Protein AF-0000000074130240 (afdb_homodimer)

InterPro domains:
  IPR000749 ATP:guanido phosphotransferase [PTHR11547] (10-361)
  IPR014746 Glutamine synthetase/guanido kinase, catalytic domain [SSF55931] (104-362)
  IPR022413 ATP:guanido phosphotransferase, N-terminal [PF02807] (20-90)
  IPR022413 ATP:guanido phosphotransferase, N-terminal [PS51509] (8-94)
  IPR022414 ATP:guanido phosphotransferase, catalytic domain [PF00217] (149-350)
  IPR022414 ATP:guanido phosphotransferase, catalytic domain [PS51510] (120-351)
  IPR022415 ATP:guanido phosphotransferase active site [PS00112] (275-281)
  IPR036802 ATP:guanido phosphotransferase, N-terminal domain superfamily [G3DSA:1.10.135.10] (1-95)
  IPR036802 ATP:guanido phosphotransferase, N-terminal domain superfamily [SSF48034] (7-101)

pLDDT: mean 90.47, std 13.21, range [35.62, 98.69]

Sequence (734 aa):
VNSSMAHRLFTAEEEYPDLENHHSHMAHCLTETVYKQLRGVETDSGFTIDDVIQLGVDNPGEPYLMPAGCIAGDEESYRAFSAFFDQVLEARHNGFKKNDVSRNNTMSENVKGGDFDGKYALTSYVTSRRNVKGFALPGHFTRGERRKVEAIAKSALSGCDGEFGGQYFSIKGSSDKDLEQLAVVFKQPISATSQPTIFARDWPDSRGFWYNAKKNFLVKVNEEDHLSVLSTETGGNLVPSFRRWVEGVAAIENGVKKSGNEFMHDERYGYIATCPTNVGTSLKVGV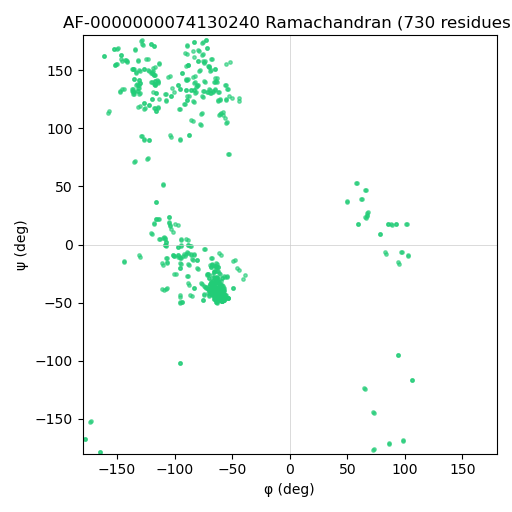VLKIPKMMKYCRLEEALMRLRLEKIDLGDCVDVSNIDRIGLTEVEILELVIEGVQFLIDCEERLEKGQKIEKYVNILRQKVNSSMAHRLFTAEEEYPDLENHHSHMAHCLTETVYKQLRGVETDSGFTIDDVIQLGVDNPGEPYLMPAGCIAGDEESYRAFSAFFDQVLEARHNGFKKNDVSRNNTMSENVKGGDFDGKYALTSYVTSRRNVKGFALPGHFTRGERRKVEAIAKSALSGCDGEFGGQYFSIKGSSDKDLEQLAVVFKQPISATSQPTIFARDWPDSRGFWYNAKKNFLVKVNEEDHLSVLSTETGGNLVPSFRRWVEGVAAIENGVKKSGNEFMHDERYGYIATCPTNVGTSLKVGVVLKIPKMMKYCRLEEALMRLRLEKIDLGDCVDVSNIDRIGLTEVEILELVIEGVQFLIDCEERLEKGQKIEKYVNILRQK

Secondary structure (DSSP, 8-state):
--TTTHHHHS-HHHHS---TT--SHHHHH--HHHHHHHTT-B-TT--BHHHHHHHHHH----TT---------STTHHHHTHHHHHHHHHHHTTS--TT---------TT----EE-TTTEEEEEEEEEE-BTTS--TTT--HHHHHHHHHHHHHHHHT--GGG-EEEEESTT--HHHHHHHHTT----B-TTSPBPGGGTTTTTT-EEEEETTSSEEEEESSSSSEEEEEEEESEEHHHHHHHHHHHHHHHHHHHHHTT--B-EETTTEE--SSGGG-BS--EEEEEE--HHHHT-TTHHHHHHHHTEEEEE-SSSEEEEES--SSS-HHHHHHHHHHHHHHHHHHHHHHHTT---HHHHHH----/--TTTHHHHS-HHHHS---TT--SHHHHH--HHHHHHHTT-B-TT--BHHHHHHHHHH----TT---------STTHHHHTHHHHHHHHHHHTTS--TT---------TT----EE-TTTEEEEEEEEEE-BTTS--TTT--HHHHHHHHHHHHHHHHT--GGG-EEEEESTT--HHHHHHHHTT----B-TTSPBPGGGTTTTTT-EEEEETTSSEEEEESSSSSEEEEEEEESEEHHHHHHHHHHHHHHHHHHHHHTT--B-EETTTEE--SSGGG-BS--EEEEEE--HHHHT-TTHHHHHHHHTEEEEE-SSSEEEEES--SSS-HHHHHHHHHHHHHHHHHHHHHHHTT---HHHHHH----

Structure (mmCIF, N/CA/C/O backbone):
data_AF-0000000074130240-model_v1
#
loop_
_entity.id
_entity.type
_entity.pdbx_description
1 polymer 'creatine kinase'
#
loop_
_atom_site.group_PDB
_atom_site.id
_atom_site.type_symbol
_atom_site.label_atom_id
_atom_site.label_alt_id
_atom_site.label_comp_id
_atom_site.label_asym_id
_atom_site.label_entity_id
_atom_site.label_seq_id
_atom_site.pdbx_PDB_ins_code
_atom_site.Cartn_x
_atom_site.Cartn_y
_atom_site.Cartn_z
_atom_site.occupancy
_atom_site.B_iso_or_equiv
_atom_site.auth_seq_id
_atom_site.auth_comp_id
_atom_site.auth_asym_id
_atom_site.auth_atom_id
_atom_site.pdbx_PDB_model_num
ATOM 1 N N . VAL A 1 1 ? 5.387 4.184 -9.625 1 40.03 1 VAL A N 1
ATOM 2 C CA . VAL A 1 1 ? 5.355 3.758 -11.023 1 40.03 1 VAL A CA 1
ATOM 3 C C . VAL A 1 1 ? 6.266 4.656 -11.859 1 40.03 1 VAL A C 1
ATOM 5 O O . VAL A 1 1 ? 6.23 5.883 -11.719 1 40.03 1 VAL A O 1
ATOM 8 N N . ASN A 1 2 ? 7.465 4.234 -12.195 1 48.28 2 ASN A N 1
ATOM 9 C CA . ASN A 1 2 ? 8.305 5.09 -13.023 1 48.28 2 ASN A CA 1
ATOM 10 C C . ASN A 1 2 ? 7.59 5.52 -14.297 1 48.28 2 ASN A C 1
ATOM 12 O O . ASN A 1 2 ? 7.52 4.754 -15.266 1 48.28 2 ASN A O 1
ATOM 16 N N . SER A 1 3 ? 6.711 6.469 -14.219 1 49.56 3 SER A N 1
ATOM 17 C CA . SER A 1 3 ? 5.945 7.059 -15.312 1 49.56 3 SER A CA 1
ATOM 18 C C . SER A 1 3 ? 6.867 7.715 -16.344 1 49.56 3 SER A C 1
ATOM 20 O O . SER A 1 3 ? 6.418 8.117 -17.406 1 49.56 3 SER A O 1
ATOM 22 N N . SER A 1 4 ? 8.211 7.762 -15.984 1 51.69 4 SER A N 1
ATOM 23 C CA . SER A 1 4 ? 9.023 8.578 -16.875 1 51.69 4 SER A CA 1
ATOM 24 C C . SER A 1 4 ? 9.102 7.969 -18.266 1 51.69 4 SER A C 1
ATOM 26 O O . SER A 1 4 ? 9.102 8.688 -19.266 1 51.69 4 SER A O 1
ATOM 28 N N . MET A 1 5 ? 8.961 6.609 -18.266 1 55.62 5 MET A N 1
ATOM 29 C CA . MET A 1 5 ? 9.094 6.027 -19.594 1 55.62 5 MET A CA 1
ATOM 30 C C . MET A 1 5 ? 7.723 5.793 -20.234 1 55.62 5 MET A C 1
ATOM 32 O O . MET A 1 5 ? 7.609 5.641 -21.453 1 55.62 5 MET A O 1
ATOM 36 N N . ALA A 1 6 ? 6.707 5.938 -19.422 1 53.31 6 ALA A N 1
ATOM 37 C CA . ALA A 1 6 ? 5.359 5.637 -19.891 1 53.31 6 ALA A CA 1
ATOM 38 C C . ALA A 1 6 ? 4.883 6.684 -20.906 1 53.31 6 ALA A C 1
ATOM 40 O O . ALA A 1 6 ? 4.125 6.367 -21.828 1 53.31 6 ALA A O 1
ATOM 41 N N . HIS A 1 7 ? 5.391 7.816 -20.734 1 59.06 7 HIS A N 1
ATOM 42 C CA . HIS A 1 7 ? 4.918 8.914 -21.562 1 59.06 7 HIS A CA 1
ATOM 43 C C . HIS A 1 7 ? 5.328 8.727 -23.016 1 59.06 7 HIS A C 1
ATOM 45 O O . HIS A 1 7 ? 4.703 9.281 -23.922 1 59.06 7 HIS A O 1
ATOM 51 N N . ARG A 1 8 ? 6.145 7.828 -23.141 1 65.56 8 ARG A N 1
ATOM 52 C CA . ARG A 1 8 ? 6.598 7.629 -24.516 1 65.56 8 ARG A CA 1
ATOM 53 C C . ARG A 1 8 ? 5.781 6.535 -25.203 1 65.56 8 ARG A C 1
ATOM 55 O O . ARG A 1 8 ? 5.645 6.535 -26.438 1 65.56 8 ARG A O 1
ATOM 62 N N . LEU A 1 9 ? 5.145 5.805 -24.422 1 79.94 9 LEU A N 1
ATOM 63 C CA . LEU A 1 9 ? 4.539 4.633 -25.047 1 79.94 9 LEU A CA 1
ATOM 64 C C . LEU A 1 9 ? 3.021 4.766 -25.094 1 79.94 9 LEU A C 1
ATOM 66 O O . LEU A 1 9 ? 2.367 4.141 -25.938 1 79.94 9 LEU A O 1
ATOM 70 N N . PHE A 1 10 ? 2.484 5.684 -24.281 1 91.94 10 PHE A N 1
ATOM 71 C CA . PHE A 1 10 ? 1.033 5.797 -24.172 1 91.94 10 PHE A CA 1
ATOM 72 C C . PHE A 1 10 ? 0.601 7.258 -24.188 1 91.94 10 PHE A C 1
ATOM 74 O O . PHE A 1 10 ? 1.355 8.141 -23.766 1 91.94 10 PHE A O 1
ATOM 81 N N . THR A 1 11 ? -0.59 7.48 -24.672 1 93.69 11 THR A N 1
ATOM 82 C CA . THR A 1 11 ? -1.155 8.82 -24.672 1 93.69 11 THR A CA 1
ATOM 83 C C . THR A 1 11 ? -1.628 9.203 -23.266 1 93.69 11 THR A C 1
ATOM 85 O O . THR A 1 11 ? -1.723 8.344 -22.391 1 93.69 11 THR A O 1
ATOM 88 N N . ALA A 1 12 ? -1.832 10.484 -23.062 1 94.62 12 ALA A N 1
ATOM 89 C CA . ALA A 1 12 ? -2.357 10.961 -21.797 1 94.62 12 ALA A CA 1
ATOM 90 C C . ALA A 1 12 ? -3.697 10.305 -21.469 1 94.62 12 ALA A C 1
ATOM 92 O O . ALA A 1 12 ? -3.967 9.969 -20.312 1 94.62 12 ALA A O 1
ATOM 93 N N . GLU A 1 13 ? -4.512 10.133 -22.453 1 94.94 13 GLU A N 1
ATOM 94 C CA . GLU A 1 13 ? -5.828 9.523 -22.281 1 94.94 13 GLU A CA 1
ATOM 95 C C . GLU A 1 13 ? -5.707 8.086 -21.797 1 94.94 13 GLU A C 1
ATOM 97 O O . GLU A 1 13 ? -6.469 7.645 -20.922 1 94.94 13 GLU A O 1
ATOM 102 N N . GLU A 1 14 ? -4.73 7.359 -22.297 1 95.12 14 GLU A N 1
ATOM 103 C CA . GLU A 1 14 ? -4.527 5.957 -21.953 1 95.12 14 GLU A CA 1
ATOM 104 C C . GLU A 1 14 ? -3.996 5.812 -20.531 1 95.12 14 GLU A C 1
ATOM 106 O O . GLU A 1 14 ? -4.219 4.789 -19.875 1 95.12 14 GLU A O 1
ATOM 111 N N . GLU A 1 15 ? -3.334 6.879 -20.109 1 96 15 GLU A N 1
ATOM 112 C CA . GLU A 1 15 ? -2.678 6.824 -18.812 1 96 15 GLU A CA 1
ATOM 113 C C . GLU A 1 15 ? -3.504 7.535 -17.75 1 96 15 GLU A C 1
ATOM 115 O O . GLU A 1 15 ? -3.22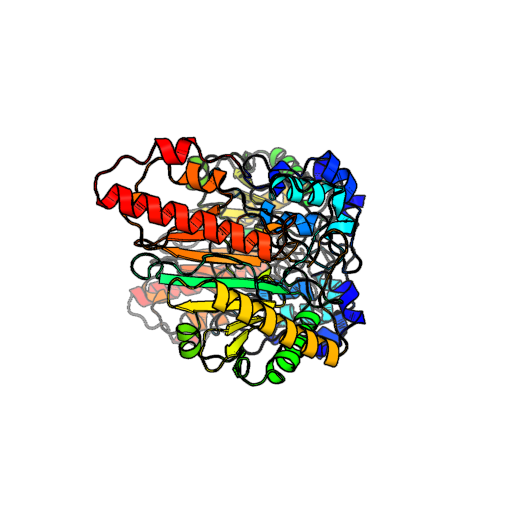7 7.41 -16.547 1 96 15 GLU A O 1
ATOM 120 N N . TYR A 1 16 ? -4.57 8.273 -18.172 1 96.94 16 TYR A N 1
ATOM 121 C CA . TYR A 1 16 ? -5.387 9.047 -17.234 1 96.94 16 TYR A CA 1
ATOM 122 C C . TYR A 1 16 ? -6.152 8.125 -16.297 1 96.94 16 TYR A C 1
ATOM 124 O O . TYR A 1 16 ? -6.715 7.117 -16.719 1 96.94 16 TYR A O 1
ATOM 132 N N . PRO A 1 17 ? -6.113 8.414 -14.992 1 96.69 17 PRO A N 1
ATOM 133 C CA . PRO A 1 17 ? -6.797 7.523 -14.047 1 96.69 17 PRO A CA 1
ATOM 134 C C . PRO A 1 17 ? -8.32 7.59 -14.164 1 96.69 17 PRO A C 1
ATOM 136 O O . PRO A 1 17 ? -8.867 8.609 -14.602 1 96.69 17 PRO A O 1
ATOM 139 N N . ASP A 1 18 ? -8.961 6.484 -13.867 1 94.5 18 ASP A N 1
ATOM 140 C CA . ASP A 1 18 ? -10.414 6.48 -13.758 1 94.5 18 ASP A CA 1
ATOM 141 C C . ASP A 1 18 ? -10.867 7.109 -12.438 1 94.5 18 ASP A C 1
ATOM 143 O O . ASP A 1 18 ? -10.672 6.527 -11.367 1 94.5 18 ASP A O 1
ATOM 147 N N . LEU A 1 19 ? -11.508 8.234 -12.516 1 95.69 19 LEU A N 1
ATOM 148 C CA . LEU A 1 19 ? -11.875 8.977 -11.312 1 95.69 19 LEU A CA 1
ATOM 149 C C . LEU A 1 19 ? -13.391 9.102 -11.195 1 95.69 19 LEU A C 1
ATOM 151 O O . LEU A 1 19 ? -13.891 9.945 -10.445 1 95.69 19 LEU A O 1
ATOM 155 N N . GLU A 1 20 ? -14.117 8.297 -11.891 1 91.62 20 GLU A N 1
ATOM 156 C CA . GLU A 1 20 ? -15.57 8.398 -11.984 1 91.62 20 GLU A CA 1
ATOM 157 C C . GLU A 1 20 ? -16.219 8.312 -10.609 1 91.62 20 GLU A C 1
ATOM 159 O O . GLU A 1 20 ? -17.234 8.977 -10.352 1 91.62 20 GLU A O 1
ATOM 164 N N . ASN A 1 21 ? -15.742 7.555 -9.695 1 89.25 21 ASN A N 1
ATOM 165 C CA . ASN A 1 21 ? -16.359 7.348 -8.391 1 89.25 21 ASN A CA 1
ATOM 166 C C . ASN A 1 21 ? -15.5 7.914 -7.266 1 89.25 21 ASN A C 1
ATOM 168 O O . ASN A 1 21 ? -15.586 7.465 -6.121 1 89.25 21 ASN A O 1
ATOM 172 N N . HIS A 1 22 ? -14.664 8.828 -7.609 1 93.19 22 HIS A N 1
ATOM 173 C CA . HIS A 1 22 ? -13.75 9.398 -6.621 1 93.19 22 HIS A CA 1
ATOM 174 C C . HIS A 1 22 ? -14.297 10.711 -6.062 1 93.19 22 HIS A C 1
ATOM 176 O O . HIS A 1 22 ? -14.875 11.508 -6.805 1 93.19 22 HIS A O 1
ATOM 182 N N . HIS A 1 23 ? -14.172 10.844 -4.777 1 93.44 23 HIS A N 1
ATOM 183 C CA . HIS A 1 23 ? -14.625 12.039 -4.078 1 93.44 23 HIS A CA 1
ATOM 184 C C . HIS A 1 23 ? -13.477 12.695 -3.316 1 93.44 23 HIS A C 1
ATOM 186 O O . HIS A 1 23 ? -13.281 12.43 -2.129 1 93.44 23 HIS A O 1
ATOM 192 N N . SER A 1 24 ? -12.758 13.594 -3.912 1 94.69 24 SER A N 1
ATOM 193 C CA . SER A 1 24 ? -11.633 14.336 -3.359 1 94.69 24 SER A CA 1
ATOM 194 C C . SER A 1 24 ? -11.352 15.594 -4.176 1 94.69 24 SER A C 1
ATOM 196 O O . SER A 1 24 ? -11.836 15.742 -5.297 1 94.69 24 SER A O 1
ATOM 198 N N . HIS A 1 25 ? -10.625 16.484 -3.574 1 95.88 25 HIS A N 1
ATOM 199 C CA . HIS A 1 25 ? -10.195 17.656 -4.332 1 95.88 25 HIS A CA 1
ATOM 200 C C . HIS A 1 25 ? -9.336 17.25 -5.527 1 95.88 25 HIS A C 1
ATOM 202 O O . HIS A 1 25 ? -9.414 17.875 -6.59 1 95.88 25 HIS A O 1
ATOM 208 N N . MET A 1 26 ? -8.539 16.234 -5.367 1 97.44 26 MET A N 1
ATOM 209 C CA . MET A 1 26 ? -7.711 15.719 -6.453 1 97.44 26 MET A CA 1
ATOM 210 C C . MET A 1 26 ? -8.57 15.289 -7.637 1 97.44 26 MET A C 1
ATOM 212 O O . MET A 1 26 ? -8.312 15.688 -8.773 1 97.44 26 MET A O 1
ATOM 216 N N . ALA A 1 27 ? -9.594 14.531 -7.348 1 97.06 27 ALA A N 1
ATOM 217 C CA . ALA A 1 27 ? -10.453 14.008 -8.406 1 97.06 27 ALA A CA 1
ATOM 218 C C . ALA A 1 27 ? -11.18 15.141 -9.133 1 97.06 27 ALA A C 1
ATOM 220 O O . ALA A 1 27 ? -11.391 15.078 -10.344 1 97.06 27 ALA A O 1
ATOM 221 N N . HIS A 1 28 ? -11.492 16.172 -8.406 1 95.94 28 HIS A N 1
ATOM 222 C CA . HIS A 1 28 ? -12.211 17.297 -8.977 1 95.94 28 HIS A CA 1
ATOM 223 C C . HIS A 1 28 ? -11.281 18.172 -9.82 1 95.94 28 HIS A C 1
ATOM 225 O O . HIS A 1 28 ? -11.703 18.75 -10.828 1 95.94 28 HIS A O 1
ATOM 231 N N . CYS A 1 29 ? -10.039 18.266 -9.422 1 97.38 29 CYS A N 1
ATOM 232 C CA . CYS A 1 29 ? -9.125 19.234 -10.023 1 97.38 29 CYS A CA 1
ATOM 233 C C . CYS A 1 29 ? -8.297 18.594 -11.133 1 97.38 29 CYS A C 1
ATOM 235 O O . CYS A 1 29 ? -7.75 19.281 -11.984 1 97.38 29 CYS A O 1
ATOM 237 N N . LEU A 1 30 ? -8.172 17.266 -11.156 1 98.44 30 LEU A N 1
ATOM 238 C CA . LEU A 1 30 ? -7.355 16.578 -12.156 1 98.44 30 LEU A CA 1
ATOM 239 C C . LEU A 1 30 ? -8.18 16.297 -13.414 1 98.44 30 LEU A C 1
ATOM 241 O O . LEU A 1 30 ? -8.781 15.219 -13.523 1 98.44 30 LEU A O 1
ATOM 245 N N . THR A 1 31 ? -8.109 17.156 -14.375 1 97.75 31 THR A N 1
ATOM 246 C CA . THR A 1 31 ? -8.703 16.906 -15.68 1 97.75 31 THR A CA 1
ATOM 247 C C . THR A 1 31 ? -7.695 16.234 -16.609 1 97.75 31 THR A C 1
ATOM 249 O O . THR A 1 31 ? -6.492 16.234 -16.344 1 97.75 31 THR A O 1
ATOM 252 N N . GLU A 1 32 ? -8.203 15.68 -17.688 1 97.12 32 GLU A N 1
ATOM 253 C CA . GLU A 1 32 ? -7.32 15.078 -18.672 1 97.12 32 GLU A CA 1
ATOM 254 C C . GLU A 1 32 ? -6.344 16.109 -19.234 1 97.12 32 GLU A C 1
ATOM 256 O O . GLU A 1 32 ? -5.188 15.789 -19.516 1 97.12 32 GLU A O 1
ATOM 261 N N . THR A 1 33 ? -6.793 17.281 -19.375 1 97.81 33 THR A N 1
ATOM 262 C CA . THR A 1 33 ? -5.965 18.359 -19.906 1 97.81 33 THR A CA 1
ATOM 263 C C . THR A 1 33 ? -4.816 18.688 -18.953 1 97.81 33 THR A C 1
ATOM 265 O O . THR A 1 33 ? -3.666 18.812 -19.391 1 97.81 33 THR A O 1
ATOM 268 N N . VAL A 1 34 ? -5.156 18.812 -17.656 1 98.19 34 VAL A N 1
ATOM 269 C CA . VAL A 1 34 ? -4.133 19.094 -16.656 1 98.19 34 VAL A CA 1
ATOM 270 C C . VAL A 1 34 ? -3.145 17.922 -16.594 1 98.19 34 VAL A C 1
ATOM 272 O O . VAL A 1 34 ? -1.933 18.141 -16.5 1 98.19 34 VAL A O 1
ATOM 275 N N . TYR A 1 35 ? -3.701 16.719 -16.656 1 97.81 35 TYR A N 1
ATOM 276 C CA . TYR A 1 35 ? -2.859 15.531 -16.641 1 97.81 35 TYR A CA 1
ATOM 277 C C . TYR A 1 35 ? -1.912 15.508 -17.828 1 97.81 35 TYR A C 1
ATOM 279 O O . TYR A 1 35 ? -0.721 15.227 -17.688 1 97.81 35 TYR A O 1
ATOM 287 N N . LYS A 1 36 ? -2.41 15.766 -19.016 1 96.88 36 LYS A N 1
ATOM 288 C CA . LYS A 1 36 ? -1.615 15.797 -20.234 1 96.88 36 LYS A CA 1
ATOM 289 C C . LYS A 1 36 ? -0.486 16.812 -20.125 1 96.88 36 LYS A C 1
ATOM 291 O O . LYS A 1 36 ? 0.634 16.562 -20.578 1 96.88 36 LYS A O 1
ATOM 296 N N . GLN A 1 37 ? -0.776 17.891 -19.5 1 97.12 37 GLN A N 1
ATOM 297 C CA . GLN A 1 37 ? 0.199 18.953 -19.344 1 97.12 37 GLN A CA 1
ATOM 298 C C . GLN A 1 37 ? 1.324 18.547 -18.406 1 97.12 37 GLN A C 1
ATOM 300 O O . GLN A 1 37 ? 2.477 18.953 -18.594 1 97.12 37 GLN A O 1
ATOM 305 N N . LEU A 1 38 ? 1.004 17.734 -17.391 1 97.5 38 LEU A N 1
ATOM 306 C CA . LEU A 1 38 ? 1.936 17.547 -16.281 1 97.5 38 LEU A CA 1
ATOM 307 C C . LEU A 1 38 ? 2.58 16.156 -16.359 1 97.5 38 LEU A C 1
ATOM 309 O O . LEU A 1 38 ? 3.547 15.891 -15.641 1 97.5 38 LEU A O 1
ATOM 313 N N . ARG A 1 39 ? 2.084 15.266 -17.188 1 94.56 39 ARG A N 1
ATOM 314 C CA . ARG A 1 39 ? 2.512 13.867 -17.172 1 94.56 39 ARG A CA 1
ATOM 315 C C . ARG A 1 39 ? 3.984 13.742 -17.547 1 94.56 39 ARG A C 1
ATOM 317 O O . ARG A 1 39 ? 4.633 12.75 -17.219 1 94.56 39 ARG A O 1
ATOM 324 N N . GLY A 1 40 ? 4.602 14.719 -18.188 1 92.31 40 GLY A N 1
ATOM 325 C CA . GLY A 1 40 ? 6.008 14.695 -18.547 1 92.31 40 GLY A CA 1
ATOM 326 C C . GLY A 1 40 ? 6.891 15.438 -17.562 1 92.31 40 GLY A C 1
ATOM 327 O O . GLY A 1 40 ? 8.117 15.445 -17.703 1 92.31 40 GLY A O 1
ATOM 328 N N . VAL A 1 41 ? 6.293 16.047 -16.547 1 94.81 41 VAL A N 1
ATOM 329 C CA . VAL A 1 41 ? 7.027 16.828 -15.555 1 94.81 41 VAL A CA 1
ATOM 330 C C . VAL A 1 41 ? 7.543 15.914 -14.445 1 94.81 41 VAL A C 1
ATOM 332 O O . VAL A 1 41 ? 6.836 15.008 -14 1 94.81 41 VAL A O 1
ATOM 335 N N . GLU A 1 42 ? 8.758 16.047 -14.086 1 94.06 42 GLU A N 1
ATOM 336 C CA . GLU A 1 42 ? 9.406 15.312 -13.008 1 94.06 42 GLU A CA 1
ATOM 337 C C . GLU A 1 42 ? 10.266 16.234 -12.148 1 94.06 42 GLU A C 1
ATOM 339 O O . GLU A 1 42 ? 10.984 17.078 -12.672 1 94.06 42 GLU A O 1
ATOM 344 N N . THR A 1 43 ? 10.094 16.125 -10.82 1 94.88 43 THR A N 1
ATOM 345 C CA . THR A 1 43 ? 10.945 16.922 -9.945 1 94.88 43 THR A CA 1
ATOM 346 C C . THR A 1 43 ? 12.359 16.359 -9.922 1 94.88 43 THR A C 1
ATOM 348 O O . THR A 1 43 ? 12.633 15.312 -10.508 1 94.88 43 THR A O 1
ATOM 351 N N . ASP A 1 44 ? 13.258 17.031 -9.227 1 89.31 44 ASP A N 1
ATOM 352 C CA . ASP A 1 44 ? 14.648 16.625 -9.148 1 89.31 44 ASP A CA 1
ATOM 353 C C . ASP A 1 44 ? 14.781 15.273 -8.445 1 89.31 44 ASP A C 1
ATOM 355 O O . ASP A 1 44 ? 15.672 14.477 -8.758 1 89.31 44 ASP A O 1
ATOM 359 N N . SER A 1 45 ? 13.828 15 -7.516 1 91 45 SER A N 1
ATOM 360 C CA . SER A 1 45 ? 13.891 13.742 -6.773 1 91 45 SER A CA 1
ATOM 361 C C . SER A 1 45 ? 13.195 12.617 -7.535 1 91 45 SER A C 1
ATOM 363 O O . SER A 1 45 ? 13.141 11.484 -7.062 1 91 45 SER A O 1
ATOM 365 N N . GLY A 1 46 ? 12.625 12.922 -8.695 1 90.81 46 GLY A N 1
ATOM 366 C CA . GLY A 1 46 ? 11.992 11.914 -9.523 1 90.81 46 GLY A CA 1
ATOM 367 C C . GLY A 1 46 ? 10.508 11.766 -9.258 1 90.81 46 GLY A C 1
ATOM 368 O O . GLY A 1 46 ? 9.898 10.758 -9.625 1 90.81 46 GLY A O 1
ATOM 369 N N . PHE A 1 47 ? 9.906 12.711 -8.633 1 94 47 PHE A N 1
ATOM 370 C CA . PHE A 1 47 ? 8.492 12.695 -8.297 1 94 47 PHE A CA 1
ATOM 371 C C . PHE A 1 47 ? 7.648 13.164 -9.477 1 94 47 PHE A C 1
ATOM 373 O O . PHE A 1 47 ? 7.992 14.148 -10.141 1 94 47 PHE A O 1
ATOM 380 N N . THR A 1 48 ? 6.582 12.445 -9.797 1 95 48 THR A N 1
ATOM 381 C CA . THR A 1 48 ? 5.773 12.734 -10.977 1 95 48 THR A CA 1
ATOM 382 C C . THR A 1 48 ? 4.328 13.031 -10.578 1 95 48 THR A C 1
ATOM 384 O O . THR A 1 48 ? 3.963 12.906 -9.406 1 95 48 THR A O 1
ATOM 387 N N . ILE A 1 49 ? 3.545 13.453 -11.578 1 97.12 49 ILE A N 1
ATOM 388 C CA . ILE A 1 49 ? 2.141 13.734 -11.305 1 97.12 49 ILE A CA 1
ATOM 389 C C . ILE A 1 49 ? 1.427 12.453 -10.891 1 97.12 49 ILE A C 1
ATOM 391 O O . ILE A 1 49 ? 0.52 12.484 -10.055 1 97.12 49 ILE A O 1
ATOM 395 N N . ASP A 1 50 ? 1.871 11.289 -11.414 1 94.88 50 ASP A N 1
ATOM 396 C CA . ASP A 1 50 ? 1.265 10.023 -11.031 1 94.88 50 ASP A CA 1
ATOM 397 C C . ASP A 1 50 ? 1.548 9.703 -9.562 1 94.88 50 ASP A C 1
ATOM 399 O O . ASP A 1 50 ? 0.713 9.109 -8.875 1 94.88 50 ASP A O 1
ATOM 403 N N . ASP A 1 51 ? 2.723 10.102 -9.133 1 94.44 51 ASP A N 1
ATOM 404 C CA . ASP A 1 51 ? 3.025 9.953 -7.715 1 94.44 51 ASP A CA 1
ATOM 405 C C . ASP A 1 51 ? 2.158 10.875 -6.867 1 94.44 51 ASP A C 1
ATOM 407 O O . ASP A 1 51 ? 1.687 10.484 -5.797 1 94.44 51 ASP A O 1
ATOM 411 N N . VAL A 1 52 ? 1.911 12.078 -7.332 1 97.19 52 VAL A N 1
ATOM 412 C CA . VAL A 1 52 ? 1.116 13.086 -6.641 1 97.19 52 VAL A CA 1
ATOM 413 C C . VAL A 1 52 ? -0.291 12.547 -6.387 1 97.19 52 VAL A C 1
ATOM 415 O O . VAL A 1 52 ? -0.841 12.727 -5.297 1 97.19 52 VAL A O 1
ATOM 418 N N . ILE A 1 53 ? -0.853 11.875 -7.355 1 96.5 53 ILE A N 1
ATOM 419 C CA . ILE A 1 53 ? -2.289 11.625 -7.336 1 96.5 53 ILE A CA 1
ATOM 420 C C . ILE A 1 53 ? -2.555 10.195 -6.871 1 96.5 53 ILE A C 1
ATOM 422 O O . ILE A 1 53 ? -3.695 9.828 -6.578 1 96.5 53 ILE A O 1
ATOM 426 N N . GLN A 1 54 ? -1.515 9.344 -6.73 1 93 54 GLN A N 1
ATOM 427 C CA . GLN A 1 54 ? -1.71 7.906 -6.586 1 93 54 GLN A CA 1
ATOM 428 C C . GLN A 1 54 ? -2.498 7.586 -5.32 1 93 54 GLN A C 1
ATOM 430 O O . GLN A 1 54 ? -3.365 6.707 -5.328 1 93 54 GLN A O 1
ATOM 435 N N . LEU A 1 55 ? -2.131 8.234 -4.254 1 89.62 55 LEU A N 1
ATOM 436 C CA . LEU A 1 55 ? -2.846 8 -3.004 1 89.62 55 LEU A CA 1
ATOM 437 C C . LEU A 1 55 ? -4.344 8.203 -3.189 1 89.62 55 LEU A C 1
ATOM 439 O O . LEU A 1 55 ? -5.152 7.41 -2.697 1 89.62 55 LEU A O 1
ATOM 443 N N . GLY A 1 56 ? -4.75 9.266 -3.834 1 92.06 56 GLY A N 1
ATOM 444 C CA . GLY A 1 56 ? -6.156 9.555 -4.078 1 92.06 56 GLY A CA 1
ATOM 445 C C . GLY A 1 56 ? -6.805 8.578 -5.039 1 92.06 56 GLY A C 1
ATOM 446 O O . GLY A 1 56 ? -7.984 8.25 -4.891 1 92.06 56 GLY A O 1
ATOM 447 N N . VAL A 1 57 ? -6.047 8.18 -6.043 1 92.94 57 VAL A N 1
ATOM 448 C CA . VAL A 1 57 ? -6.562 7.227 -7.02 1 92.94 57 VAL A CA 1
ATOM 449 C C . VAL A 1 57 ? -6.891 5.902 -6.332 1 92.94 57 VAL A C 1
ATOM 451 O O . VAL A 1 57 ? -7.906 5.273 -6.629 1 92.94 57 VAL A O 1
ATOM 454 N N . ASP A 1 58 ? -6.082 5.531 -5.422 1 88.19 58 ASP A N 1
ATOM 455 C CA . ASP A 1 58 ? -6.25 4.25 -4.738 1 88.19 58 ASP A CA 1
ATOM 456 C C . ASP A 1 58 ? -7.309 4.344 -3.643 1 88.19 58 ASP A C 1
ATOM 458 O O . ASP A 1 58 ? -7.738 3.326 -3.098 1 88.19 58 ASP A O 1
ATOM 462 N N . ASN A 1 59 ? -7.68 5.559 -3.316 1 86.5 59 ASN A N 1
ATOM 463 C CA . ASN A 1 59 ? -8.68 5.797 -2.279 1 86.5 59 ASN A CA 1
ATOM 464 C C . ASN A 1 59 ? -9.82 6.676 -2.787 1 86.5 59 ASN A C 1
ATOM 466 O O . ASN A 1 59 ? -9.773 7.902 -2.65 1 86.5 59 ASN A O 1
ATOM 470 N N . PRO A 1 60 ? -10.82 6.145 -3.303 1 86.88 60 PRO A N 1
ATOM 471 C CA . PRO A 1 60 ? -11.891 6.922 -3.936 1 86.88 60 PRO A CA 1
ATOM 472 C C . PRO A 1 60 ? -12.625 7.828 -2.949 1 86.88 60 PRO A C 1
ATOM 474 O O . PRO A 1 60 ? -13.242 8.82 -3.354 1 86.88 60 PRO A O 1
ATOM 477 N N . GLY A 1 61 ? -12.492 7.535 -1.715 1 84.06 61 GLY A N 1
ATOM 478 C CA . GLY A 1 61 ? -13.133 8.375 -0.716 1 84.06 61 GLY A CA 1
ATOM 479 C C . GLY A 1 61 ? -14.641 8.219 -0.674 1 84.06 61 GLY A C 1
ATOM 480 O O . GLY A 1 61 ? -15.195 7.34 -1.336 1 84.06 61 GLY A O 1
ATOM 481 N N . GLU A 1 62 ? -15.273 9.055 0.205 1 84.06 62 GLU A N 1
ATOM 482 C CA . GLU A 1 62 ? -16.719 9.055 0.386 1 84.06 62 GLU A CA 1
ATOM 483 C C . GLU A 1 62 ? -17.328 10.398 -0.002 1 84.06 62 GLU A C 1
ATOM 485 O O . GLU A 1 62 ? -16.703 11.445 0.193 1 84.06 62 GLU A O 1
ATOM 490 N N . PRO A 1 63 ? -18.531 10.367 -0.545 1 82.69 63 PRO A N 1
ATOM 491 C CA . PRO A 1 63 ? -19.156 11.586 -1.054 1 82.69 63 PRO A CA 1
ATOM 492 C C . PRO A 1 63 ? -19.266 12.68 0.007 1 82.69 63 PRO A C 1
ATOM 494 O O . PRO A 1 63 ? -19.203 13.867 -0.316 1 82.69 63 PRO A O 1
ATOM 497 N N . TYR A 1 64 ? -19.344 12.32 1.226 1 77.88 64 TYR A N 1
ATOM 498 C CA . TYR A 1 64 ? -19.594 13.352 2.229 1 77.88 64 TYR A CA 1
ATOM 499 C C . TYR A 1 64 ? -18.281 13.852 2.832 1 77.88 64 TYR A C 1
ATOM 501 O O . TYR A 1 64 ? -18.281 14.812 3.609 1 77.88 64 TYR A O 1
ATOM 509 N N . LEU A 1 65 ? -17.219 13.25 2.348 1 78.56 65 LEU A N 1
ATOM 510 C CA . LEU A 1 65 ? -15.891 13.695 2.744 1 78.56 65 LEU A CA 1
ATOM 511 C C . LEU A 1 65 ? -15.117 14.227 1.546 1 78.56 65 LEU A C 1
ATOM 513 O O . LEU A 1 65 ? -15.32 13.773 0.417 1 78.56 65 LEU A O 1
ATOM 517 N N . MET A 1 66 ? -14.422 15.281 1.683 1 84.94 66 MET A N 1
ATOM 518 C CA . MET A 1 66 ? -13.641 15.859 0.595 1 84.94 66 MET A CA 1
ATOM 519 C C . MET A 1 66 ? -12.172 16 0.996 1 84.94 66 MET A C 1
ATOM 521 O O . MET A 1 66 ? -11.695 17.109 1.229 1 84.94 66 MET A O 1
ATOM 525 N N . PRO A 1 67 ? -11.531 14.859 1.023 1 90.62 67 PRO A N 1
ATOM 526 C CA . PRO A 1 67 ? -10.102 14.945 1.313 1 90.62 67 PRO A CA 1
ATOM 527 C C . PRO A 1 67 ? -9.297 15.539 0.158 1 90.62 67 PRO A C 1
ATOM 529 O O . PRO A 1 67 ? -9.836 15.742 -0.933 1 90.62 67 PRO A O 1
ATOM 532 N N . ALA A 1 68 ? -8.062 15.836 0.44 1 94.06 68 ALA A N 1
ATOM 533 C CA . ALA A 1 68 ? -7.211 16.359 -0.628 1 94.06 68 ALA A CA 1
ATOM 534 C C . ALA A 1 68 ? -7.008 15.312 -1.723 1 94.06 68 ALA A C 1
ATOM 536 O O . ALA A 1 68 ? -7.164 15.602 -2.908 1 94.06 68 ALA A O 1
ATOM 537 N N . GLY A 1 69 ? -6.625 14.078 -1.286 1 93.94 69 GLY A N 1
ATOM 538 C CA . GLY A 1 69 ? -6.453 12.977 -2.217 1 93.94 69 GLY A CA 1
ATOM 539 C C . GLY A 1 69 ? -5.141 13.039 -2.979 1 93.94 69 GLY A C 1
ATOM 540 O O . GLY A 1 69 ? -4.98 12.375 -4.008 1 93.94 69 GLY A O 1
ATOM 541 N N . CYS A 1 70 ? -4.266 13.875 -2.654 1 96.5 70 CYS A N 1
ATOM 542 C CA . CYS A 1 70 ? -2.969 14.031 -3.305 1 96.5 70 CYS A CA 1
ATOM 543 C C . CYS A 1 70 ? -1.902 14.453 -2.303 1 96.5 70 CYS A C 1
ATOM 545 O O . CYS A 1 70 ? -2.223 14.859 -1.184 1 96.5 70 CYS A O 1
ATOM 547 N N . ILE A 1 71 ? -0.644 14.273 -2.713 1 96.88 71 ILE A N 1
ATOM 548 C CA . ILE A 1 71 ? 0.451 14.633 -1.818 1 96.88 71 ILE A CA 1
ATOM 549 C C . ILE A 1 71 ? 1.587 15.266 -2.619 1 96.88 71 ILE A C 1
ATOM 551 O O . ILE A 1 71 ? 1.685 15.07 -3.832 1 96.88 71 ILE A O 1
ATOM 555 N N . ALA A 1 72 ? 2.402 16.016 -1.948 1 97.88 72 ALA A N 1
ATOM 556 C CA . ALA A 1 72 ? 3.688 16.484 -2.475 1 97.88 72 ALA A CA 1
ATOM 557 C C . ALA A 1 72 ? 4.812 15.539 -2.062 1 97.88 72 ALA A C 1
ATOM 559 O O . ALA A 1 72 ? 4.777 14.953 -0.977 1 97.88 72 ALA A O 1
ATOM 560 N N . GLY A 1 73 ? 5.801 15.438 -2.957 1 96.75 73 GLY A N 1
ATOM 561 C CA . GLY A 1 73 ? 6.875 14.5 -2.68 1 96.75 73 GLY A CA 1
ATOM 562 C C . GLY A 1 73 ? 8.172 15.18 -2.268 1 96.75 73 GLY A C 1
ATOM 563 O O . GLY A 1 73 ? 9.078 14.523 -1.754 1 96.75 73 GLY A O 1
ATOM 564 N N . ASP A 1 74 ? 8.273 16.469 -2.508 1 96.69 74 ASP A N 1
ATOM 565 C CA . ASP A 1 74 ? 9.469 17.234 -2.193 1 96.69 74 ASP A CA 1
ATOM 566 C C . ASP A 1 74 ? 9.18 18.734 -2.225 1 96.69 74 ASP A C 1
ATOM 568 O O . ASP A 1 74 ? 8.031 19.141 -2.393 1 96.69 74 ASP A O 1
ATOM 572 N N . GLU A 1 75 ? 10.195 19.531 -1.978 1 96.5 75 GLU A N 1
ATOM 573 C CA . GLU A 1 75 ? 10.047 20.984 -1.832 1 96.5 75 GLU A CA 1
ATOM 574 C C . GLU A 1 75 ? 9.555 21.609 -3.129 1 96.5 75 GLU A C 1
ATOM 576 O O . GLU A 1 75 ? 8.828 22.609 -3.1 1 96.5 75 GLU A O 1
ATOM 581 N N . GLU A 1 76 ? 9.859 21.016 -4.238 1 96.12 76 GLU A N 1
ATOM 582 C CA . GLU A 1 76 ? 9.57 21.625 -5.531 1 96.12 76 GLU A CA 1
ATOM 583 C C . GLU A 1 76 ? 8.203 21.203 -6.059 1 96.12 76 GLU A C 1
ATOM 585 O O . GLU A 1 76 ? 7.719 21.75 -7.051 1 96.12 76 GLU A O 1
ATOM 590 N N . SER A 1 77 ? 7.574 20.297 -5.445 1 98 77 SER A N 1
ATOM 591 C CA . SER A 1 77 ? 6.383 19.656 -5.984 1 98 77 SER A CA 1
ATOM 592 C C . SER A 1 77 ? 5.297 20.672 -6.301 1 98 77 SER A C 1
ATOM 594 O O . SER A 1 77 ? 4.715 20.656 -7.387 1 98 77 SER A O 1
ATOM 596 N N . TYR A 1 78 ? 5.012 21.609 -5.336 1 98.19 78 TYR A N 1
ATOM 597 C CA . TYR A 1 78 ? 3.92 22.547 -5.527 1 98.19 78 TYR A CA 1
ATOM 598 C C . TYR A 1 78 ? 4.191 23.469 -6.715 1 98.19 78 TYR A C 1
ATOM 600 O O . TYR A 1 78 ? 3.27 23.812 -7.457 1 98.19 78 TYR A O 1
ATOM 608 N N . ARG A 1 79 ? 5.445 23.828 -6.945 1 97.25 79 ARG A N 1
ATOM 609 C CA . ARG A 1 79 ? 5.801 24.656 -8.094 1 97.25 79 ARG A CA 1
ATOM 610 C C . ARG A 1 79 ? 5.781 23.828 -9.383 1 97.25 79 ARG A C 1
ATOM 612 O O . ARG A 1 79 ? 5.238 24.281 -10.398 1 97.25 79 ARG A O 1
ATOM 619 N N . ALA A 1 80 ? 6.402 22.656 -9.344 1 97.81 80 ALA A N 1
ATOM 620 C CA . ALA A 1 80 ? 6.535 21.812 -10.531 1 97.81 80 ALA A CA 1
ATOM 621 C C . ALA A 1 80 ? 5.168 21.422 -11.086 1 97.81 80 ALA A C 1
ATOM 623 O O . ALA A 1 80 ? 4.98 21.328 -12.297 1 97.81 80 ALA A O 1
ATOM 624 N N . PHE A 1 81 ? 4.219 21.234 -10.156 1 98.5 81 PHE A N 1
ATOM 625 C CA . PHE A 1 81 ? 2.889 20.781 -10.562 1 98.5 81 PHE A CA 1
ATOM 626 C C . PHE A 1 81 ? 1.844 21.844 -10.242 1 98.5 81 PHE A C 1
ATOM 628 O O . PHE A 1 81 ? 0.718 21.531 -9.859 1 98.5 81 PHE A O 1
ATOM 635 N N . SER A 1 82 ? 2.189 23.094 -10.398 1 98 82 SER A N 1
ATOM 636 C CA . SER A 1 82 ? 1.361 24.219 -9.992 1 98 82 SER A CA 1
ATOM 637 C C . SER A 1 82 ? 0.038 24.234 -10.742 1 98 82 SER A C 1
ATOM 639 O O . SER A 1 82 ? -0.99 24.641 -10.195 1 98 82 SER A O 1
ATOM 641 N N . ALA A 1 83 ? 0.007 23.75 -12.047 1 97.88 83 ALA A N 1
ATOM 642 C CA . ALA A 1 83 ? -1.229 23.734 -12.82 1 97.88 83 ALA A CA 1
ATOM 643 C C . ALA A 1 83 ? -2.303 22.906 -12.125 1 97.88 83 ALA A C 1
ATOM 645 O O . ALA A 1 83 ? -3.498 23.172 -12.273 1 97.88 83 ALA A O 1
ATOM 646 N N . PHE A 1 84 ? -1.902 21.953 -11.391 1 98.56 84 PHE A N 1
ATOM 647 C CA . PHE A 1 84 ? -2.789 21.078 -10.641 1 98.56 84 PHE A CA 1
ATOM 648 C C . PHE A 1 84 ? -2.945 21.562 -9.203 1 98.56 84 PHE A C 1
ATOM 650 O O . PHE A 1 84 ? -4.066 21.797 -8.742 1 98.56 84 PHE A O 1
ATOM 657 N N . PHE A 1 85 ? -1.853 21.859 -8.469 1 98.5 85 PHE A N 1
ATOM 658 C CA . PHE A 1 85 ? -1.887 22.188 -7.047 1 98.5 85 PHE A CA 1
ATOM 659 C C . PHE A 1 85 ? -2.559 23.531 -6.812 1 98.5 85 PHE A C 1
ATOM 661 O O . PHE A 1 85 ? -3.223 23.734 -5.793 1 98.5 85 PHE A O 1
ATOM 668 N N . ASP A 1 86 ? -2.432 24.453 -7.719 1 97.12 86 ASP A N 1
ATOM 669 C CA . ASP A 1 86 ? -3.094 25.75 -7.555 1 97.12 86 ASP A CA 1
ATOM 670 C C . ASP A 1 86 ? -4.609 25.578 -7.48 1 97.12 86 ASP A C 1
ATOM 672 O O . ASP A 1 86 ? -5.281 26.281 -6.715 1 97.12 86 ASP A O 1
ATOM 676 N N . GLN A 1 87 ? -5.121 24.672 -8.273 1 97.25 87 GLN A N 1
ATOM 677 C CA . GLN A 1 87 ? -6.555 24.422 -8.25 1 97.25 87 GLN A CA 1
ATOM 678 C C . GLN A 1 87 ? -6.973 23.734 -6.945 1 97.25 87 GLN A C 1
ATOM 680 O O . GLN A 1 87 ? -8.008 24.078 -6.371 1 97.25 87 GLN A O 1
ATOM 685 N N . VAL A 1 88 ? -6.188 22.844 -6.496 1 97.38 88 VAL A N 1
ATOM 686 C CA . VAL A 1 88 ? -6.48 22.141 -5.254 1 97.38 88 VAL A CA 1
ATOM 687 C C . VAL A 1 88 ? -6.465 23.125 -4.082 1 97.38 88 VAL A C 1
ATOM 689 O O . VAL A 1 88 ? -7.371 23.109 -3.246 1 97.38 88 VAL A O 1
ATOM 692 N N . LEU A 1 89 ? -5.426 23.969 -4.035 1 96.94 89 LEU A N 1
ATOM 693 C CA . LEU A 1 89 ? -5.289 24.922 -2.951 1 96.94 89 LEU A CA 1
ATOM 694 C C . LEU A 1 89 ? -6.441 25.938 -2.967 1 96.94 89 LEU A C 1
ATOM 696 O O . LEU A 1 89 ? -6.957 26.297 -1.913 1 96.94 89 LEU A O 1
ATOM 700 N N . GLU A 1 90 ? -6.852 26.344 -4.129 1 96.12 90 GLU A N 1
ATOM 701 C CA . GLU A 1 90 ? -7.965 27.281 -4.238 1 96.12 90 GLU A CA 1
ATOM 702 C C . GLU A 1 90 ? -9.266 26.641 -3.762 1 96.12 90 GLU A C 1
ATOM 704 O O . GLU A 1 90 ? -10.047 27.281 -3.049 1 96.12 90 GLU A O 1
ATOM 709 N N . ALA A 1 91 ? -9.469 25.438 -4.141 1 94 91 ALA A N 1
ATOM 710 C CA . ALA A 1 91 ? -10.695 24.734 -3.779 1 94 91 ALA A CA 1
ATOM 711 C C . ALA A 1 91 ? -10.727 24.422 -2.285 1 94 91 ALA A C 1
ATOM 713 O O . ALA A 1 91 ? -11.773 24.547 -1.646 1 94 91 ALA A O 1
ATOM 714 N N . ARG A 1 92 ? -9.625 24.047 -1.726 1 93.06 92 ARG A N 1
ATOM 715 C CA . ARG A 1 92 ? -9.562 23.562 -0.354 1 93.06 92 ARG A CA 1
ATOM 716 C C . ARG A 1 92 ? -9.492 24.703 0.643 1 93.06 92 ARG A C 1
ATOM 718 O O . ARG A 1 92 ? -10.016 24.609 1.755 1 93.06 92 ARG A O 1
ATOM 725 N N . HIS A 1 93 ? -8.766 25.812 0.315 1 92.81 93 HIS A N 1
ATOM 726 C CA . HIS A 1 93 ? -8.461 26.891 1.261 1 92.81 93 HIS A CA 1
ATOM 727 C C . HIS A 1 93 ? -9.219 28.172 0.91 1 92.81 93 HIS A C 1
ATOM 729 O O . HIS A 1 93 ? -8.625 29.25 0.84 1 92.81 93 HIS A O 1
ATOM 735 N N . ASN A 1 94 ? -10.484 28.016 0.746 1 84.69 94 ASN A N 1
ATOM 736 C CA . ASN A 1 94 ? -11.438 29.109 0.649 1 84.69 94 ASN A CA 1
ATOM 737 C C . ASN A 1 94 ? -10.977 30.156 -0.362 1 84.69 94 ASN A C 1
ATOM 739 O O . ASN A 1 94 ? -10.992 31.359 -0.07 1 84.69 94 ASN A O 1
ATOM 743 N N . GLY A 1 95 ? -10.383 29.766 -1.445 1 85.06 95 GLY A N 1
ATOM 744 C CA . GLY A 1 95 ? -10.141 30.656 -2.564 1 85.06 95 GLY A CA 1
ATOM 745 C C . GLY A 1 95 ? -8.711 31.172 -2.617 1 85.06 95 GLY A C 1
ATOM 746 O O . GLY A 1 95 ? -8.469 32.281 -3.115 1 85.06 95 GLY A O 1
ATOM 747 N N . PHE A 1 96 ? -7.762 30.562 -1.953 1 93.25 96 PHE A N 1
ATOM 748 C CA . PHE A 1 96 ? -6.363 30.922 -2.162 1 93.25 96 PHE A CA 1
ATOM 749 C C . PHE A 1 96 ? -6 30.828 -3.641 1 93.25 96 PHE A C 1
ATOM 751 O O . PHE A 1 96 ? -5.695 29.75 -4.145 1 93.25 96 PHE A O 1
ATOM 758 N N . LYS A 1 97 ? -5.863 31.922 -4.312 1 92.44 97 LYS A N 1
ATOM 759 C CA . LYS A 1 97 ? -5.758 31.969 -5.77 1 92.44 97 LYS A CA 1
ATOM 760 C C . LYS A 1 97 ? -4.305 31.859 -6.219 1 92.44 97 LYS A C 1
ATOM 762 O O . LYS A 1 97 ? -3.385 31.953 -5.402 1 92.44 97 LYS A O 1
ATOM 767 N N . LYS A 1 98 ? -4.113 31.719 -7.512 1 90.69 98 LYS A N 1
ATOM 768 C CA . LYS A 1 98 ? -2.822 31.453 -8.141 1 90.69 98 LYS A CA 1
ATOM 769 C C . LYS A 1 98 ? -1.824 32.562 -7.855 1 90.69 98 LYS A C 1
ATOM 771 O O . LYS A 1 98 ? -0.622 32.312 -7.742 1 90.69 98 LYS A O 1
ATOM 776 N N . ASN A 1 99 ? -2.322 33.719 -7.598 1 91.12 99 ASN A N 1
ATOM 777 C CA . ASN A 1 99 ? -1.413 34.844 -7.414 1 91.12 99 ASN A CA 1
ATOM 778 C C . ASN A 1 99 ? -1.333 35.281 -5.949 1 91.12 99 ASN A C 1
ATOM 780 O O . ASN A 1 99 ? -0.615 36.219 -5.609 1 91.12 99 ASN A O 1
ATOM 784 N N . ASP A 1 100 ? -2.012 34.594 -5.109 1 93.31 100 ASP A N 1
ATOM 785 C CA . ASP A 1 100 ? -1.948 34.906 -3.684 1 93.31 100 ASP A CA 1
ATOM 786 C C . ASP A 1 100 ? -0.631 34.406 -3.078 1 93.31 100 ASP A C 1
ATOM 788 O O . ASP A 1 100 ? 0.048 33.562 -3.654 1 93.31 100 ASP A O 1
ATOM 792 N N . VAL A 1 101 ? -0.281 35.031 -1.938 1 93.88 101 VAL A N 1
ATOM 793 C CA . VAL A 1 101 ? 0.979 34.719 -1.276 1 93.88 101 VAL A CA 1
ATOM 794 C C . VAL A 1 101 ? 0.729 34.438 0.202 1 93.88 101 VAL A C 1
ATOM 796 O O . VAL A 1 101 ? -0.088 35.094 0.841 1 93.88 101 VAL A O 1
ATOM 799 N N . SER A 1 102 ? 1.421 33.438 0.701 1 91.25 102 SER A N 1
ATOM 800 C CA . SER A 1 102 ? 1.313 33.094 2.115 1 91.25 102 SER A CA 1
ATOM 801 C C . SER A 1 102 ? 1.865 34.188 3 1 91.25 102 SER A C 1
ATOM 803 O O . SER A 1 102 ? 2.809 34.906 2.615 1 91.25 102 SER A O 1
ATOM 805 N N . ARG A 1 103 ? 1.264 34.531 4.133 1 90.44 103 ARG A N 1
ATOM 806 C CA . ARG A 1 103 ? 1.66 35.5 5.137 1 90.44 103 ARG A CA 1
ATOM 807 C C . ARG A 1 103 ? 1.926 34.844 6.48 1 90.44 103 ARG A C 1
ATOM 809 O O . ARG A 1 103 ? 1.373 33.781 6.773 1 90.44 103 ARG A O 1
ATOM 816 N N . ASN A 1 104 ? 2.748 35.438 7.23 1 92.38 104 ASN A N 1
ATOM 817 C CA . ASN A 1 104 ? 3.068 34.906 8.547 1 92.38 104 ASN A CA 1
ATOM 818 C C . ASN A 1 104 ? 3.025 36 9.617 1 92.38 104 ASN A C 1
ATOM 820 O O . ASN A 1 104 ? 3.414 37.125 9.359 1 92.38 104 ASN A O 1
ATOM 824 N N . ASN A 1 105 ? 2.443 35.688 10.781 1 95.12 105 ASN A N 1
ATOM 825 C CA . ASN A 1 105 ? 2.42 36.5 11.992 1 95.12 105 ASN A CA 1
ATOM 826 C C . ASN A 1 105 ? 2.176 35.656 13.234 1 95.12 105 ASN A C 1
ATOM 828 O O . ASN A 1 105 ? 1.094 35.094 13.398 1 95.12 105 ASN A O 1
ATOM 832 N N . THR A 1 106 ? 3.207 35.594 14.086 1 94.75 106 THR A N 1
ATOM 833 C CA . THR A 1 106 ? 3.068 34.75 15.273 1 94.75 106 THR A CA 1
ATOM 834 C C . THR A 1 106 ? 2.945 35.625 16.531 1 94.75 106 THR A C 1
ATOM 836 O O . THR A 1 106 ? 2.973 35.094 17.641 1 94.75 106 THR A O 1
ATOM 839 N N . MET A 1 107 ? 2.85 36.906 16.406 1 91.94 107 MET A N 1
ATOM 840 C CA . MET A 1 107 ? 2.789 37.812 17.547 1 91.94 107 MET A CA 1
ATOM 841 C C . MET A 1 107 ? 1.395 37.812 18.172 1 91.94 107 MET A C 1
ATOM 843 O O . MET A 1 107 ? 0.52 38.562 17.734 1 91.94 107 MET A O 1
ATOM 847 N N . SER A 1 108 ? 1.282 37.156 19.281 1 88.69 108 SER A N 1
ATOM 848 C CA . SER A 1 108 ? -0.05 36.938 19.844 1 88.69 108 SER A CA 1
ATOM 849 C C . SER A 1 108 ? -0.311 37.875 21.031 1 88.69 108 SER A C 1
ATOM 851 O O . SER A 1 108 ? -1.231 37.625 21.812 1 88.69 108 SER A O 1
ATOM 853 N N . GLU A 1 109 ? 0.379 38.875 21.25 1 90 109 GLU A N 1
ATOM 854 C CA . GLU A 1 109 ? 0.272 39.719 22.438 1 90 109 GLU A CA 1
ATOM 855 C C . GLU A 1 109 ? -1.076 40.438 22.469 1 90 109 GLU A C 1
ATOM 857 O O . GLU A 1 109 ? -1.597 40.719 23.547 1 90 109 GLU A O 1
ATOM 862 N N . ASN A 1 110 ? -1.693 40.625 21.375 1 88.38 110 ASN A N 1
ATOM 863 C CA . ASN A 1 110 ? -2.922 41.406 21.344 1 88.38 110 ASN A CA 1
ATOM 864 C C . ASN A 1 110 ? -4.145 40.531 21.109 1 88.38 110 ASN A C 1
ATOM 866 O O . ASN A 1 110 ? -5.254 41.031 20.922 1 88.38 110 ASN A O 1
ATOM 870 N N . VAL A 1 111 ? -3.855 39.281 21.094 1 93.12 111 VAL A N 1
ATOM 871 C CA . VAL A 1 111 ? -4.988 38.375 20.906 1 93.12 111 VAL A CA 1
ATOM 872 C C . VAL A 1 111 ? -5.883 38.406 22.141 1 93.12 111 VAL A C 1
ATOM 874 O O . VAL A 1 111 ? -5.391 38.344 23.266 1 93.12 111 VAL A O 1
ATOM 877 N N . LYS A 1 112 ? -7.191 38.594 21.891 1 92.19 112 LYS A N 1
ATOM 878 C CA . LYS A 1 112 ? -8.172 38.594 22.969 1 92.19 112 LYS A CA 1
ATOM 879 C C . LYS A 1 112 ? -8.977 37.281 23 1 92.19 112 LYS A C 1
ATOM 881 O O . LYS A 1 112 ? -9.234 36.688 21.953 1 92.19 112 LYS A O 1
ATOM 886 N N . GLY A 1 113 ? -9.266 36.938 24.219 1 91.06 113 GLY A N 1
ATOM 887 C CA . GLY A 1 113 ? -10.047 35.719 24.375 1 91.06 113 GLY A CA 1
ATOM 888 C C . GLY A 1 113 ? -9.195 34.469 24.406 1 91.06 113 GLY A C 1
ATOM 889 O O . GLY A 1 113 ? -8 34.531 24.688 1 91.06 113 GLY A O 1
ATOM 890 N N . GLY A 1 114 ? -9.844 33.312 24.359 1 92.69 114 GLY A N 1
ATOM 891 C CA . GLY A 1 114 ? -9.125 32.062 24.281 1 92.69 114 GLY A CA 1
ATOM 892 C C . GLY A 1 114 ? -9.062 31.328 25.609 1 92.69 114 GLY A C 1
ATOM 893 O O . GLY A 1 114 ? -8.57 30.188 25.688 1 92.69 114 GLY A O 1
ATOM 894 N N . ASP A 1 115 ? -9.477 32.031 26.578 1 94.69 115 ASP A N 1
ATOM 895 C CA . ASP A 1 115 ? -9.625 31.359 27.859 1 94.69 115 ASP A CA 1
ATOM 896 C C . ASP A 1 115 ? -11.062 30.875 28.062 1 94.69 115 ASP A C 1
ATOM 898 O O . ASP A 1 115 ? -11.859 31.547 28.719 1 94.69 115 ASP A O 1
ATOM 902 N N . PHE A 1 116 ? -11.359 29.719 27.672 1 96.62 116 PHE A N 1
ATOM 903 C CA . PHE A 1 116 ? -12.719 29.188 27.641 1 96.62 116 PHE A CA 1
ATOM 904 C C . PHE A 1 116 ? -13.062 28.531 28.969 1 96.62 116 PHE A C 1
ATOM 906 O O . PHE A 1 116 ? -12.18 28.031 29.672 1 96.62 116 PHE A O 1
ATOM 913 N N . ASP A 1 117 ? -14.352 28.5 29.25 1 95.06 117 ASP A N 1
ATOM 914 C CA . ASP A 1 117 ? -14.844 27.828 30.438 1 95.06 117 ASP A CA 1
ATOM 915 C C . ASP A 1 117 ? -14.484 26.344 30.422 1 95.06 117 ASP A C 1
ATOM 917 O O . ASP A 1 117 ? -14.836 25.625 29.469 1 95.06 117 ASP A O 1
ATOM 921 N N . GLY A 1 118 ? -13.836 25.891 31.453 1 94.19 118 GLY A N 1
ATOM 922 C CA . GLY A 1 118 ? -13.406 24.5 31.562 1 94.19 118 GLY A CA 1
ATOM 923 C C . GLY A 1 118 ? -14.555 23.516 31.609 1 94.19 118 GLY A C 1
ATOM 924 O O . GLY A 1 118 ? -14.359 22.328 31.391 1 94.19 118 GLY A O 1
ATOM 925 N N . LYS A 1 119 ? -15.695 24.062 31.875 1 95.56 119 LYS A N 1
ATOM 926 C CA . LYS A 1 119 ? -16.891 23.219 31.812 1 95.56 119 LYS A CA 1
ATOM 927 C C . LYS A 1 119 ? -17.109 22.672 30.406 1 95.56 119 LYS A C 1
ATOM 929 O O . LYS A 1 119 ? -17.578 21.547 30.234 1 95.56 119 LYS A O 1
ATOM 934 N N . TYR A 1 120 ? -16.734 23.422 29.438 1 97.62 120 TYR A N 1
ATOM 935 C CA . TYR A 1 120 ? -17.031 23.078 28.062 1 97.62 120 TYR A CA 1
ATOM 936 C C . TYR A 1 120 ? -15.75 22.703 27.312 1 97.62 120 TYR A C 1
ATOM 938 O O . TYR A 1 120 ? -15.781 21.859 26.406 1 97.62 120 TYR A O 1
ATOM 946 N N . ALA A 1 121 ? -14.695 23.406 27.594 1 97.62 121 ALA A N 1
ATOM 947 C CA . ALA A 1 121 ? -13.438 23.188 26.891 1 97.62 121 ALA A CA 1
ATOM 948 C C . ALA A 1 121 ? -12.523 22.266 27.688 1 97.62 121 ALA A C 1
ATOM 950 O O . ALA A 1 121 ? -12.016 22.641 28.75 1 97.62 121 ALA A O 1
ATOM 951 N N . LEU A 1 122 ? -12.242 21.156 27.141 1 96.44 122 LEU A N 1
ATOM 952 C CA . LEU A 1 122 ? -11.523 20.109 27.859 1 96.44 122 LEU A CA 1
ATOM 953 C C . LEU A 1 122 ? -10.031 20.172 27.578 1 96.44 122 LEU A C 1
ATOM 955 O O . LEU A 1 122 ? -9.211 19.969 28.484 1 96.44 122 LEU A O 1
ATOM 959 N N . THR A 1 123 ? -9.727 20.344 26.312 1 95.69 123 THR A N 1
ATOM 960 C CA . THR A 1 123 ? -8.336 20.359 25.875 1 95.69 123 THR A CA 1
ATOM 961 C C . THR A 1 123 ? -8.133 21.359 24.734 1 95.69 123 THR A C 1
ATOM 963 O O . THR A 1 123 ? -8.984 21.469 23.844 1 95.69 123 THR A O 1
ATOM 966 N N . SER A 1 124 ? -7.109 22.141 24.828 1 96.12 124 SER A N 1
ATOM 967 C CA . SER A 1 124 ? -6.703 23.062 23.766 1 96.12 124 SER A CA 1
ATOM 968 C C . SER A 1 124 ? -5.348 22.672 23.188 1 96.12 124 SER A C 1
ATOM 970 O O . SER A 1 124 ? -4.445 22.266 23.922 1 96.12 124 SER A O 1
ATOM 972 N N . TYR A 1 125 ? -5.227 22.766 21.844 1 96.44 125 TYR A N 1
ATOM 973 C CA . TYR A 1 125 ? -3.959 22.328 21.266 1 96.44 125 TYR A CA 1
ATOM 974 C C . TYR A 1 125 ? -3.639 23.109 20 1 96.44 125 TYR A C 1
ATOM 976 O O . TYR A 1 125 ? -4.527 23.719 19.391 1 96.44 125 TYR A O 1
ATOM 984 N N . VAL A 1 126 ? -2.406 23.172 19.703 1 97.31 126 VAL A N 1
ATOM 985 C CA . VAL A 1 126 ? -1.851 23.734 18.484 1 97.31 126 VAL A CA 1
ATOM 986 C C . VAL A 1 126 ? -0.867 22.75 17.859 1 97.31 126 VAL A C 1
ATOM 988 O O . VAL A 1 126 ? -0.023 22.188 18.547 1 97.31 126 VAL A O 1
ATOM 991 N N . THR A 1 127 ? -1.046 22.5 16.562 1 97.06 127 THR A N 1
ATOM 992 C CA . THR A 1 127 ? -0.128 21.594 15.891 1 97.06 127 THR A CA 1
ATOM 993 C C . THR A 1 127 ? 0.293 22.156 14.531 1 97.06 127 THR A C 1
ATOM 995 O O . THR A 1 127 ? -0.422 22.969 13.938 1 97.06 127 THR A O 1
ATOM 998 N N . SER A 1 128 ? 1.448 21.828 14.07 1 97.88 128 SER A N 1
ATOM 999 C CA . SER A 1 128 ? 1.945 22.234 12.758 1 97.88 128 SER A CA 1
ATOM 1000 C C . SER A 1 128 ? 2.947 21.234 12.211 1 97.88 128 SER A C 1
ATOM 1002 O O . SER A 1 128 ? 3.395 20.344 12.93 1 97.88 128 SER A O 1
ATOM 1004 N N . ARG A 1 129 ? 3.242 21.406 10.961 1 97.88 129 ARG A N 1
ATOM 1005 C CA . ARG A 1 129 ? 4.211 20.547 10.273 1 97.88 129 ARG A CA 1
ATOM 1006 C C . ARG A 1 129 ? 5.438 21.344 9.852 1 97.88 129 ARG A C 1
ATOM 1008 O O . ARG A 1 129 ? 5.32 22.516 9.453 1 97.88 129 ARG A O 1
ATOM 1015 N N . ARG A 1 130 ? 6.582 20.766 9.969 1 98.69 130 ARG A N 1
ATOM 1016 C CA . ARG A 1 130 ? 7.832 21.297 9.445 1 98.69 130 ARG A CA 1
ATOM 1017 C C . ARG A 1 130 ? 8.648 20.219 8.742 1 98.69 130 ARG A C 1
ATOM 1019 O O . ARG A 1 130 ? 8.75 19.094 9.234 1 98.69 130 ARG A O 1
ATOM 1026 N N . ASN A 1 131 ? 9.078 20.562 7.598 1 98.69 131 ASN A N 1
ATOM 1027 C CA . ASN A 1 131 ? 9.891 19.641 6.809 1 98.69 131 ASN A CA 1
ATOM 1028 C C . ASN A 1 131 ? 11.273 20.219 6.508 1 98.69 131 ASN A C 1
ATOM 1030 O O . ASN A 1 131 ? 11.398 21.406 6.207 1 98.69 131 ASN A O 1
ATOM 1034 N N . VAL A 1 132 ? 12.258 19.406 6.57 1 98.5 132 VAL A N 1
ATOM 1035 C CA . VAL A 1 132 ? 13.641 19.828 6.398 1 98.5 132 VAL A CA 1
ATOM 1036 C C . VAL A 1 132 ? 13.969 19.953 4.914 1 98.5 132 VAL A C 1
ATOM 1038 O O . VAL A 1 132 ? 13.703 19.016 4.141 1 98.5 132 VAL A O 1
ATOM 1041 N N . LYS A 1 133 ? 14.547 21.047 4.547 1 97.62 133 LYS A N 1
ATOM 1042 C CA . LYS A 1 133 ? 14.945 21.312 3.168 1 97.62 133 LYS A CA 1
ATOM 1043 C C . LYS A 1 133 ? 16.031 20.344 2.713 1 97.62 133 LYS A C 1
ATOM 1045 O O . LYS A 1 133 ? 16.906 19.984 3.49 1 97.62 133 LYS A O 1
ATOM 1050 N N . GLY A 1 134 ? 15.938 19.953 1.417 1 95.06 134 GLY A N 1
ATOM 1051 C CA . GLY A 1 134 ? 16.984 19.125 0.838 1 95.06 134 GLY A CA 1
ATOM 1052 C C . GLY A 1 134 ? 16.641 17.656 0.848 1 95.06 134 GLY A C 1
ATOM 1053 O O . GLY A 1 134 ? 17.375 16.828 0.29 1 95.06 134 GLY A O 1
ATOM 1054 N N . PHE A 1 135 ? 15.555 17.281 1.473 1 96 135 PHE A N 1
ATOM 1055 C CA . PHE A 1 135 ? 15.102 15.906 1.532 1 96 135 PHE A CA 1
ATOM 1056 C C . PHE A 1 135 ? 13.695 15.773 0.957 1 96 135 PHE A C 1
ATOM 1058 O O . PHE A 1 135 ? 12.906 16.719 1.01 1 96 135 PHE A O 1
ATOM 1065 N N . ALA A 1 136 ? 13.422 14.594 0.377 1 96.25 136 ALA A N 1
ATOM 1066 C CA . ALA A 1 136 ? 12.055 14.328 -0.049 1 96.25 136 ALA A CA 1
ATOM 1067 C C . ALA A 1 136 ? 11.117 14.195 1.152 1 96.25 136 ALA A C 1
ATOM 1069 O O . ALA A 1 136 ? 11.578 14.008 2.283 1 96.25 136 ALA A O 1
ATOM 1070 N N . LEU A 1 137 ? 9.891 14.359 0.916 1 97 137 LEU A N 1
ATOM 1071 C CA . LEU A 1 137 ? 8.875 14.211 1.951 1 97 137 LEU A CA 1
ATOM 1072 C C . LEU A 1 137 ? 8.547 12.742 2.189 1 97 137 LEU A C 1
ATOM 1074 O O . LEU A 1 137 ? 8.875 11.891 1.364 1 97 137 LEU A O 1
ATOM 1078 N N . PRO A 1 138 ? 7.988 12.312 3.357 1 92.75 138 PRO A N 1
ATOM 1079 C CA . PRO A 1 138 ? 7.832 10.922 3.783 1 92.75 138 PRO A CA 1
ATOM 1080 C C . PRO A 1 138 ? 7.098 10.07 2.752 1 92.75 138 PRO A C 1
ATOM 1082 O O . PRO A 1 138 ? 7.336 8.859 2.666 1 92.75 138 PRO A O 1
ATOM 1085 N N . GLY A 1 139 ? 6.27 10.508 1.934 1 89.75 139 GLY A N 1
ATOM 1086 C CA . GLY A 1 139 ? 5.613 9.727 0.894 1 89.75 139 GLY A CA 1
ATOM 1087 C C . GLY A 1 139 ? 6.531 9.406 -0.272 1 89.75 139 GLY A C 1
ATOM 1088 O O . GLY A 1 139 ? 6.203 8.562 -1.106 1 89.75 139 GLY A O 1
ATOM 1089 N N . HIS A 1 140 ? 7.742 9.914 -0.253 1 93.44 140 HIS A N 1
ATOM 1090 C CA . HIS A 1 140 ? 8.609 9.805 -1.423 1 93.44 140 HIS A CA 1
ATOM 1091 C C . HIS A 1 140 ? 10.062 9.602 -1.015 1 93.44 140 HIS A C 1
ATOM 1093 O O . HIS A 1 140 ? 10.898 9.219 -1.84 1 93.44 140 HIS A O 1
ATOM 1099 N N . PHE A 1 141 ? 10.469 9.828 0.243 1 93.44 141 PHE A N 1
ATOM 1100 C CA . PHE A 1 141 ? 11.883 9.812 0.605 1 93.44 141 PHE A CA 1
ATOM 1101 C C . PHE A 1 141 ? 12.414 8.383 0.644 1 93.44 141 PHE A C 1
ATOM 1103 O O . PHE A 1 141 ? 11.648 7.43 0.764 1 93.44 141 PHE A O 1
ATOM 1110 N N . THR A 1 142 ? 13.695 8.211 0.49 1 93.44 142 THR A N 1
ATOM 1111 C CA . THR A 1 142 ? 14.391 6.93 0.576 1 93.44 142 THR A CA 1
ATOM 1112 C C . THR A 1 142 ? 14.703 6.582 2.027 1 93.44 142 THR A C 1
ATOM 1114 O O . THR A 1 142 ? 14.477 7.391 2.93 1 93.44 142 THR A O 1
ATOM 1117 N N . ARG A 1 143 ? 15.219 5.41 2.227 1 94.94 143 ARG A N 1
ATOM 1118 C CA . ARG A 1 143 ? 15.609 4.996 3.568 1 94.94 143 ARG A CA 1
ATOM 1119 C C . ARG A 1 143 ? 16.703 5.902 4.129 1 94.94 143 ARG A C 1
ATOM 1121 O O . ARG A 1 143 ? 16.641 6.309 5.289 1 94.94 143 ARG A O 1
ATOM 1128 N N . GLY A 1 144 ? 17.672 6.18 3.268 1 95.5 144 GLY A N 1
ATOM 1129 C CA . GLY A 1 144 ? 18.75 7.066 3.682 1 95.5 144 GLY A CA 1
ATOM 1130 C C . GLY A 1 144 ? 18.266 8.445 4.074 1 95.5 144 GLY A C 1
ATOM 1131 O O . GLY A 1 144 ? 18.703 9 5.086 1 95.5 144 GLY A O 1
ATOM 1132 N N . GLU A 1 145 ? 17.344 9.039 3.32 1 95.81 145 GLU A N 1
ATOM 1133 C CA . GLU A 1 145 ? 16.781 10.344 3.633 1 95.81 145 GLU A CA 1
ATOM 1134 C C . GLU A 1 145 ? 16.016 10.312 4.949 1 95.81 145 GLU A C 1
ATOM 1136 O O . GLU A 1 145 ? 16.156 11.211 5.781 1 95.81 145 GLU A O 1
ATOM 1141 N N . ARG A 1 146 ? 15.164 9.289 5.09 1 96.12 146 ARG A N 1
ATOM 1142 C CA . ARG A 1 146 ? 14.383 9.133 6.312 1 96.12 146 ARG A CA 1
ATOM 1143 C C . ARG A 1 146 ? 15.289 9.078 7.539 1 96.12 146 ARG A C 1
ATOM 1145 O O . ARG A 1 146 ? 15.016 9.742 8.547 1 96.12 146 ARG A O 1
ATOM 1152 N N . ARG A 1 147 ? 16.375 8.328 7.441 1 97.12 147 ARG A N 1
ATOM 1153 C CA . ARG A 1 147 ? 17.328 8.172 8.539 1 97.12 147 ARG A CA 1
ATOM 1154 C C . ARG A 1 147 ? 18.047 9.484 8.828 1 97.12 147 ARG A C 1
ATOM 1156 O O . ARG A 1 147 ? 18.281 9.836 9.992 1 97.12 147 ARG A O 1
ATOM 1163 N N . LYS A 1 148 ? 18.375 10.195 7.785 1 96.88 148 LYS A N 1
ATOM 1164 C CA . LYS A 1 148 ? 19.047 11.477 7.965 1 96.88 148 LYS A CA 1
ATOM 1165 C C . LYS A 1 148 ? 18.125 12.508 8.602 1 96.88 148 LYS A C 1
ATOM 1167 O O . LYS A 1 148 ? 18.531 13.281 9.469 1 96.88 148 LYS A O 1
ATOM 1172 N N . VAL A 1 149 ? 16.891 12.531 8.18 1 97.38 149 VAL A N 1
ATOM 1173 C CA . VAL A 1 149 ? 15.914 13.445 8.75 1 97.38 149 VAL A CA 1
ATOM 1174 C C . VAL A 1 149 ? 15.742 13.156 10.242 1 97.38 149 VAL A C 1
ATOM 1176 O O . VAL A 1 149 ? 15.688 14.086 11.055 1 97.38 149 VAL A O 1
ATOM 1179 N N . GLU A 1 150 ? 15.617 11.883 10.555 1 97.56 150 GLU A N 1
ATOM 1180 C CA . GLU A 1 150 ? 15.5 11.539 11.969 1 97.56 150 GLU A CA 1
ATOM 1181 C C . GLU A 1 150 ? 16.719 12.016 12.758 1 97.56 150 GLU A C 1
ATOM 1183 O O . GLU A 1 150 ? 16.594 12.531 13.867 1 97.56 150 GLU A O 1
ATOM 1188 N N . ALA A 1 151 ? 17.891 11.805 12.195 1 97.38 151 ALA A N 1
ATOM 1189 C CA . ALA A 1 151 ? 19.125 12.227 12.859 1 97.38 151 ALA A CA 1
ATOM 1190 C C . ALA A 1 151 ? 19.125 13.734 13.109 1 97.38 151 ALA A C 1
ATOM 1192 O O . ALA A 1 151 ? 19.5 14.195 14.188 1 97.38 151 ALA A O 1
ATOM 1193 N N . ILE A 1 152 ? 18.703 14.5 12.102 1 98 152 ILE A N 1
ATOM 1194 C CA . ILE A 1 152 ? 18.641 15.953 12.219 1 98 152 ILE A CA 1
ATOM 1195 C C . ILE A 1 152 ? 17.625 16.344 13.297 1 98 152 ILE A C 1
ATOM 1197 O O . ILE A 1 152 ? 17.906 17.188 14.141 1 98 152 ILE A O 1
ATOM 1201 N N . ALA A 1 153 ? 16.469 15.703 13.289 1 98.06 153 ALA A N 1
ATOM 1202 C CA . ALA A 1 153 ? 15.422 15.977 14.266 1 98.06 153 ALA A CA 1
ATOM 1203 C C . ALA A 1 153 ? 15.898 15.672 15.688 1 98.06 153 ALA A C 1
ATOM 1205 O O . ALA A 1 153 ? 15.711 16.484 16.594 1 98.06 153 ALA A O 1
ATOM 1206 N N . LYS A 1 154 ? 16.547 14.508 15.836 1 97 154 LYS A N 1
ATOM 1207 C CA . LYS A 1 154 ? 17.047 14.109 17.141 1 97 154 LYS A CA 1
ATOM 1208 C C . LYS A 1 154 ? 18.062 15.117 17.672 1 97 154 LYS A C 1
ATOM 1210 O O . LYS A 1 154 ? 18.031 15.477 18.844 1 97 154 LYS A O 1
ATOM 1215 N N . SER A 1 155 ? 18.938 15.492 16.812 1 97.44 155 SER A N 1
ATOM 1216 C CA . SER A 1 155 ? 19.969 16.453 17.203 1 97.44 155 SER A CA 1
ATOM 1217 C C . SER A 1 155 ? 19.328 17.781 17.625 1 97.44 155 SER A C 1
ATOM 1219 O O . SER A 1 155 ? 19.688 18.359 18.656 1 97.44 155 SER A O 1
ATOM 1221 N N . ALA A 1 156 ? 18.375 18.266 16.859 1 97.94 156 ALA A N 1
ATOM 1222 C CA . ALA A 1 156 ? 17.703 19.531 17.141 1 97.94 156 ALA A CA 1
ATOM 1223 C C . ALA A 1 156 ? 16.922 19.453 18.453 1 97.94 156 ALA A C 1
ATOM 1225 O O . ALA A 1 156 ? 16.984 20.375 19.281 1 97.94 156 ALA A O 1
ATOM 1226 N N . LEU A 1 157 ? 16.25 18.375 18.656 1 97.69 157 LEU A N 1
ATOM 1227 C CA . LEU A 1 157 ? 15.398 18.203 19.828 1 97.69 157 LEU A CA 1
ATOM 1228 C C . LEU A 1 157 ? 16.234 18 21.094 1 97.69 157 LEU A C 1
ATOM 1230 O O . LEU A 1 157 ? 15.867 18.469 22.172 1 97.69 157 LEU A O 1
ATOM 1234 N N . SER A 1 158 ? 17.328 17.297 20.953 1 95.62 158 SER A N 1
ATOM 1235 C CA . SER A 1 158 ? 18.219 17.062 22.094 1 95.62 158 SER A CA 1
ATOM 1236 C C . SER A 1 158 ? 18.844 18.359 22.578 1 95.62 158 SER A C 1
ATOM 1238 O O . SER A 1 158 ? 19.234 18.469 23.75 1 95.62 158 SER A O 1
ATOM 1240 N N . GLY A 1 159 ? 18.891 19.281 21.719 1 94.5 159 GLY A N 1
ATOM 1241 C CA . GLY A 1 159 ? 19.453 20.578 22.062 1 94.5 159 GLY A CA 1
ATOM 1242 C C . GLY A 1 159 ? 18.469 21.5 22.766 1 94.5 159 GLY A C 1
ATOM 1243 O O . GLY A 1 159 ? 18.844 22.531 23.297 1 94.5 159 GLY A O 1
ATOM 1244 N N . CYS A 1 160 ? 17.234 21.094 22.797 1 94.75 160 CYS A N 1
ATOM 1245 C CA . CYS A 1 160 ? 16.219 21.906 23.453 1 94.75 160 CYS A CA 1
ATOM 1246 C C . CYS A 1 160 ? 16.359 21.828 24.969 1 94.75 160 CYS A C 1
ATOM 1248 O O . CYS A 1 160 ? 16.703 20.766 25.516 1 94.75 160 CYS A O 1
ATOM 1250 N N . ASP A 1 161 ? 16.172 22.984 25.688 1 94.31 161 ASP A N 1
ATOM 1251 C CA . ASP A 1 161 ? 16.297 23.047 27.141 1 94.31 161 ASP A CA 1
ATOM 1252 C C . ASP A 1 161 ? 15.062 23.703 27.75 1 94.31 161 ASP A C 1
ATOM 1254 O O . ASP A 1 161 ? 14.109 24.047 27.047 1 94.31 161 ASP A O 1
ATOM 1258 N N . GLY A 1 162 ? 15.078 23.703 29.062 1 95.06 162 GLY A N 1
ATOM 1259 C CA . GLY A 1 162 ? 13.969 24.344 29.766 1 95.06 162 GLY A CA 1
ATOM 1260 C C . GLY A 1 162 ? 12.641 23.625 29.547 1 95.06 162 GLY A C 1
ATOM 1261 O O . GLY A 1 162 ? 12.547 22.422 29.719 1 95.06 162 GLY A O 1
ATOM 1262 N N . GLU A 1 163 ? 11.68 24.406 29.062 1 95.19 163 GLU A N 1
ATOM 1263 C CA . GLU A 1 163 ? 10.32 23.906 28.875 1 95.19 163 GLU A CA 1
ATOM 1264 C C . GLU A 1 163 ? 10.273 22.859 27.75 1 95.19 163 GLU A C 1
ATOM 1266 O O . GLU A 1 163 ? 9.383 22 27.734 1 95.19 163 GLU A O 1
ATOM 1271 N N . PHE A 1 164 ? 11.258 22.891 26.953 1 96.06 164 PHE A N 1
ATOM 1272 C CA . PHE A 1 164 ? 11.234 22.047 25.766 1 96.06 164 PHE A CA 1
ATOM 1273 C C . PHE A 1 164 ? 12.211 20.875 25.906 1 96.06 164 PHE A C 1
ATOM 1275 O O . PHE A 1 164 ? 12.336 20.062 25 1 96.06 164 PHE A O 1
ATOM 1282 N N . GLY A 1 165 ? 12.93 20.797 27.031 1 96.12 165 GLY A N 1
ATOM 1283 C CA . GLY A 1 165 ? 13.75 19.625 27.312 1 96.12 165 GLY A CA 1
ATOM 1284 C C . GLY A 1 165 ? 12.938 18.359 27.453 1 96.12 165 GLY A C 1
ATOM 1285 O O . GLY A 1 165 ? 11.852 18.375 28.047 1 96.12 165 GLY A O 1
ATOM 1286 N N . GLY A 1 166 ? 13.461 17.266 26.906 1 94.75 166 GLY A N 1
ATOM 1287 C CA . GLY A 1 166 ? 12.695 16.031 26.969 1 94.75 166 GLY A CA 1
ATOM 1288 C C . GLY A 1 166 ? 13.477 14.82 26.453 1 94.75 166 GLY A C 1
ATOM 1289 O O . GLY A 1 166 ? 14.688 14.734 26.656 1 94.75 166 GLY A O 1
ATOM 1290 N N . GLN A 1 167 ? 12.672 13.852 25.953 1 91.62 167 GLN A N 1
ATOM 1291 C CA . GLN A 1 167 ? 13.266 12.594 25.531 1 91.62 167 GLN A CA 1
ATOM 1292 C C . GLN A 1 167 ? 12.695 12.148 24.188 1 91.62 167 GLN A C 1
ATOM 1294 O O . GLN A 1 167 ? 11.492 12.297 23.922 1 91.62 167 GLN A O 1
ATOM 1299 N N . TYR A 1 168 ? 13.617 11.578 23.391 1 92.62 168 TYR A N 1
ATOM 1300 C CA . TYR A 1 168 ? 13.219 11.008 22.109 1 92.62 168 TYR A CA 1
ATOM 1301 C C . TYR A 1 168 ? 12.969 9.508 22.234 1 92.62 168 TYR A C 1
ATOM 1303 O O . TYR A 1 168 ? 13.766 8.789 22.844 1 92.62 168 TYR A O 1
ATOM 1311 N N . PHE A 1 169 ? 11.898 9.055 21.688 1 88.69 169 PHE A N 1
ATOM 1312 C CA . PHE A 1 169 ? 11.531 7.645 21.656 1 88.69 169 PHE A CA 1
ATOM 1313 C C . PHE A 1 169 ? 11.461 7.129 20.219 1 88.69 169 PHE A C 1
ATOM 1315 O O . PHE A 1 169 ? 10.609 7.555 19.438 1 88.69 169 PHE A O 1
ATOM 1322 N N . SER A 1 170 ? 12.305 6.191 19.938 1 89.75 170 SER A N 1
ATOM 1323 C CA . SER A 1 170 ? 12.266 5.543 18.625 1 89.75 170 SER A CA 1
ATOM 1324 C C . SER A 1 170 ? 11.219 4.438 18.578 1 89.75 170 SER A C 1
ATOM 1326 O O . SER A 1 170 ? 11.047 3.699 19.562 1 89.75 170 SER A O 1
ATOM 1328 N N . ILE A 1 171 ? 10.5 4.324 17.516 1 85.12 171 ILE A N 1
ATOM 1329 C CA . ILE A 1 171 ? 9.508 3.266 17.391 1 85.12 171 ILE A CA 1
ATOM 1330 C C . ILE A 1 171 ? 10.203 1.919 17.234 1 85.12 171 ILE A C 1
ATOM 1332 O O . ILE A 1 171 ? 9.75 0.906 17.766 1 85.12 171 ILE A O 1
ATOM 1336 N N . LYS A 1 172 ? 11.297 1.956 16.484 1 84.69 172 LYS A N 1
ATOM 1337 C CA . LYS A 1 172 ? 12.07 0.724 16.328 1 84.69 172 LYS A CA 1
ATOM 1338 C C . LYS A 1 172 ? 12.594 0.237 17.688 1 84.69 172 LYS A C 1
ATOM 1340 O O . LYS A 1 172 ? 13.172 1.014 18.453 1 84.69 172 LYS A O 1
ATOM 1345 N N . GLY A 1 173 ? 12.367 -1.091 17.953 1 75.81 173 GLY A N 1
ATOM 1346 C CA . GLY A 1 173 ? 12.906 -1.691 19.156 1 75.81 173 GLY A CA 1
ATOM 1347 C C . GLY A 1 173 ? 12.039 -1.461 20.375 1 75.81 173 GLY A C 1
ATOM 1348 O O . GLY A 1 173 ? 12.344 -1.96 21.469 1 75.81 173 GLY A O 1
ATOM 1349 N N . SER A 1 174 ? 11.047 -0.62 20.141 1 71.38 174 SER A N 1
ATOM 1350 C CA . SER A 1 174 ? 10.164 -0.389 21.266 1 71.38 174 SER A CA 1
ATOM 1351 C C . SER A 1 174 ? 9.242 -1.584 21.516 1 71.38 174 SER A C 1
ATOM 1353 O O . SER A 1 174 ? 8.844 -2.266 20.562 1 71.38 174 SER A O 1
ATOM 1355 N N . SER A 1 175 ? 9.195 -1.958 22.734 1 64.94 175 SER A N 1
ATOM 1356 C CA . SER A 1 175 ? 8.312 -3.061 23.094 1 64.94 175 SER A CA 1
ATOM 1357 C C . SER A 1 175 ? 6.848 -2.695 22.875 1 64.94 175 SER A C 1
ATOM 1359 O O . SER A 1 175 ? 6.5 -1.514 22.812 1 64.94 175 SER A O 1
ATOM 1361 N N . ASP A 1 176 ? 6.031 -3.729 22.578 1 58.81 176 ASP A N 1
ATOM 1362 C CA . ASP A 1 176 ? 4.594 -3.537 22.406 1 58.81 176 ASP A CA 1
ATOM 1363 C C . ASP A 1 176 ? 4.004 -2.744 23.562 1 58.81 176 ASP A C 1
ATOM 1365 O O . ASP A 1 176 ? 3.113 -1.916 23.375 1 58.81 176 ASP A O 1
ATOM 1369 N N . LYS A 1 177 ? 4.562 -3.08 24.656 1 60.38 177 LYS A N 1
ATOM 1370 C CA . LYS A 1 177 ? 4.078 -2.412 25.875 1 60.38 177 LYS A CA 1
ATOM 1371 C C . LYS A 1 177 ? 4.371 -0.916 25.828 1 60.38 177 LYS A C 1
ATOM 1373 O O . LYS A 1 177 ? 3.521 -0.1 26.188 1 60.38 177 LYS A O 1
ATOM 1378 N N . ASP A 1 178 ? 5.539 -0.596 25.375 1 62.75 178 ASP A N 1
ATOM 1379 C CA . ASP A 1 178 ? 5.914 0.812 25.281 1 62.75 178 ASP A CA 1
ATOM 1380 C C . ASP A 1 178 ? 5.086 1.537 24.234 1 62.75 178 ASP A C 1
ATOM 1382 O O . ASP A 1 178 ? 4.648 2.67 24.453 1 62.75 178 ASP A O 1
ATOM 1386 N N . LEU A 1 179 ? 4.828 0.749 23.281 1 61.62 179 LEU A N 1
ATOM 1387 C CA . LEU A 1 179 ? 4.086 1.337 22.172 1 61.62 179 LEU A CA 1
ATOM 1388 C C . LEU A 1 179 ? 2.623 1.55 22.547 1 61.62 179 LEU A C 1
ATOM 1390 O O . LEU A 1 179 ? 2.002 2.523 22.109 1 61.62 179 LEU A O 1
ATOM 1394 N N . GLU A 1 180 ? 2.141 0.604 23.156 1 58.59 180 GLU A N 1
ATOM 1395 C CA . GLU A 1 180 ? 0.766 0.761 23.625 1 58.59 180 GLU A CA 1
ATOM 1396 C C . GLU A 1 180 ? 0.605 2.031 24.453 1 58.59 180 GLU A C 1
ATOM 1398 O O . GLU A 1 180 ? -0.398 2.736 24.328 1 58.59 180 GLU A O 1
ATOM 1403 N N . GLN A 1 181 ? 1.506 2.182 25.281 1 55.56 181 GLN A N 1
ATOM 1404 C CA . GLN A 1 181 ? 1.457 3.381 26.125 1 55.56 181 GLN A CA 1
ATOM 1405 C C . GLN A 1 181 ? 1.61 4.641 25.281 1 55.56 181 GLN A C 1
ATOM 1407 O O . GLN A 1 181 ? 1.037 5.684 25.594 1 55.56 181 GLN A O 1
ATOM 1412 N N . LEU A 1 182 ? 2.355 4.195 24.188 1 52.06 182 LEU A N 1
ATOM 1413 C CA . LEU A 1 182 ? 2.693 5.324 23.328 1 52.06 182 LEU A CA 1
ATOM 1414 C C . LEU A 1 182 ? 1.76 5.387 22.125 1 52.06 182 LEU A C 1
ATOM 1416 O O . LEU A 1 182 ? 1.724 6.391 21.406 1 52.06 182 LEU A O 1
ATOM 1420 N N . ALA A 1 183 ? 1.219 4.129 21.797 1 49.03 183 ALA A N 1
ATOM 1421 C CA . ALA A 1 183 ? 0.362 3.957 20.625 1 49.03 183 ALA A CA 1
ATOM 1422 C C . ALA A 1 183 ? -0.655 5.09 20.516 1 49.03 183 ALA A C 1
ATOM 1424 O O . ALA A 1 183 ? -1.12 5.414 19.422 1 49.03 183 ALA A O 1
ATOM 1425 N N . VAL A 1 184 ? -0.875 5.688 21.609 1 46.19 184 VAL A N 1
ATOM 1426 C CA . VAL A 1 184 ? -1.796 6.82 21.562 1 46.19 184 VAL A CA 1
ATOM 1427 C C . VAL A 1 184 ? -1.175 7.965 20.766 1 46.19 184 VAL A C 1
ATOM 1429 O O . VAL A 1 184 ? -1.886 8.734 20.109 1 46.19 184 VAL A O 1
ATOM 1432 N N . VAL A 1 185 ? 0.202 7.777 20.641 1 46.28 185 VAL A N 1
ATOM 1433 C CA . VAL A 1 185 ? 0.841 8.992 20.156 1 46.28 185 VAL A CA 1
ATOM 1434 C C . VAL A 1 185 ? 1.265 8.797 18.703 1 46.28 185 VAL A C 1
ATOM 1436 O O . VAL A 1 185 ? 1.146 9.719 17.875 1 46.28 185 VAL A O 1
ATOM 1439 N N . PHE A 1 186 ? 1.769 7.5 18.422 1 44.69 186 PHE A N 1
ATOM 1440 C CA . PHE A 1 186 ? 2.283 7.312 17.062 1 44.69 186 PHE A CA 1
ATOM 1441 C C . PHE A 1 186 ? 1.655 6.086 16.422 1 44.69 186 PHE A C 1
ATOM 1443 O O . PHE A 1 186 ? 1.942 4.953 16.812 1 44.69 186 PHE A O 1
ATOM 1450 N N . LYS A 1 187 ? 0.651 6.27 15.75 1 50.59 187 LYS A N 1
ATOM 1451 C CA . LYS A 1 187 ? 0.011 5.141 15.078 1 50.59 187 LYS A CA 1
ATOM 1452 C C . LYS A 1 187 ? 0.614 4.906 13.695 1 50.59 187 LYS A C 1
ATOM 1454 O O . LYS A 1 187 ? 0.966 5.859 13 1 50.59 187 LYS A O 1
ATOM 1459 N N . GLN A 1 188 ? 0.998 3.682 13.484 1 43.94 188 GLN A N 1
ATOM 1460 C CA . GLN A 1 188 ? 1.364 3.365 12.102 1 43.94 188 GLN A CA 1
ATOM 1461 C C . GLN A 1 188 ? 0.358 3.953 11.117 1 43.94 188 GLN A C 1
ATOM 1463 O O . GLN A 1 188 ? -0.854 3.824 11.312 1 43.94 188 GLN A O 1
ATOM 1468 N N . PRO A 1 189 ? 0.975 4.723 10.266 1 41.06 189 PRO A N 1
ATOM 1469 C CA . PRO A 1 189 ? 0.051 5.305 9.289 1 41.06 189 PRO A CA 1
ATOM 1470 C C . PRO A 1 189 ? -0.744 4.246 8.531 1 41.06 189 PRO A C 1
ATOM 1472 O O . PRO A 1 189 ? -0.162 3.307 7.98 1 41.06 189 PRO A O 1
ATOM 1475 N N . ILE A 1 190 ? -1.95 4.133 8.781 1 40.31 190 ILE A N 1
ATOM 1476 C CA . ILE A 1 190 ? -2.82 3.207 8.07 1 40.31 190 ILE A CA 1
ATOM 1477 C C . ILE A 1 190 ? -3.842 3.99 7.246 1 40.31 190 ILE A C 1
ATOM 1479 O O . ILE A 1 190 ? -4.27 5.078 7.645 1 40.31 190 ILE A O 1
ATOM 1483 N N . SER A 1 191 ? -4.027 3.844 6.012 1 41.12 191 SER A N 1
ATOM 1484 C CA . SER A 1 191 ? -5.055 4.469 5.184 1 41.12 191 SER A CA 1
ATOM 1485 C C . SER A 1 191 ? -6.445 4.266 5.777 1 41.12 191 SER A C 1
ATOM 1487 O O . SER A 1 191 ? -6.605 3.521 6.746 1 41.12 191 SER A O 1
ATOM 1489 N N . ALA A 1 192 ? -7.348 5.176 5.391 1 37.72 192 ALA A N 1
ATOM 1490 C CA . ALA A 1 192 ? -8.75 5.062 5.773 1 37.72 192 ALA A CA 1
ATOM 1491 C C . ALA A 1 192 ? -9.227 3.617 5.695 1 37.72 192 ALA A C 1
ATOM 1493 O O . ALA A 1 192 ? -10.117 3.205 6.449 1 37.72 192 ALA A O 1
ATOM 1494 N N . THR A 1 193 ? -8.648 2.932 4.855 1 36.84 193 THR A N 1
ATOM 1495 C CA . THR A 1 193 ? -9.07 1.549 4.664 1 36.84 193 THR A CA 1
ATOM 1496 C C . THR A 1 193 ? -8.172 0.596 5.441 1 36.84 193 THR A C 1
ATOM 1498 O O . THR A 1 193 ? -8.18 -0.613 5.199 1 36.84 193 THR A O 1
ATOM 1501 N N . SER A 1 194 ? -7.402 1.158 6.43 1 35.94 194 SER A N 1
ATOM 1502 C CA . SER A 1 194 ? -6.547 0.385 7.324 1 35.94 194 SER A CA 1
ATOM 1503 C C . SER A 1 194 ? -5.391 -0.257 6.562 1 35.94 194 SER A C 1
ATOM 1505 O O . SER A 1 194 ? -4.898 -1.32 6.949 1 35.94 194 SER A O 1
ATOM 1507 N N . GLN A 1 195 ? -5.102 0.436 5.402 1 44.44 195 GLN A N 1
ATOM 1508 C CA . GLN A 1 195 ? -4.027 -0.031 4.535 1 44.44 195 GLN A CA 1
ATOM 1509 C C . GLN A 1 195 ? -2.754 0.784 4.746 1 44.44 195 GLN A C 1
ATOM 1511 O O . GLN A 1 195 ? -2.818 1.979 5.043 1 44.44 195 GLN A O 1
ATOM 1516 N N . PRO A 1 196 ? -1.61 -0.028 4.926 1 52.25 196 PRO A N 1
ATOM 1517 C CA . PRO A 1 196 ? -0.41 0.809 4.996 1 52.25 196 PRO A CA 1
ATOM 1518 C C . PRO A 1 196 ? -0.319 1.807 3.842 1 52.25 196 PRO A C 1
ATOM 1520 O O . PRO A 1 196 ? -0.622 1.461 2.697 1 52.25 196 PRO A O 1
ATOM 1523 N N . THR A 1 197 ? -0.181 2.893 4.203 1 61.84 197 THR A N 1
ATOM 1524 C CA . THR A 1 197 ? -0.043 4.004 3.27 1 61.84 197 THR A CA 1
ATOM 1525 C C . THR A 1 197 ? 1.401 4.137 2.795 1 61.84 197 THR A C 1
ATOM 1527 O O . THR A 1 197 ? 2.281 3.41 3.258 1 61.84 197 THR A O 1
ATOM 1530 N N . ILE A 1 198 ? 1.581 4.738 1.824 1 74.5 198 ILE A N 1
ATOM 1531 C CA . ILE A 1 198 ? 2.895 5.078 1.29 1 74.5 198 ILE A CA 1
ATOM 1532 C C . ILE A 1 198 ? 3.773 5.645 2.404 1 74.5 198 ILE A C 1
ATOM 1534 O O . ILE A 1 198 ? 5 5.523 2.355 1 74.5 198 ILE A O 1
ATOM 1538 N N . PHE A 1 199 ? 3.154 5.988 3.529 1 83.94 199 PHE A N 1
ATOM 1539 C CA . PHE A 1 199 ? 3.867 6.594 4.648 1 83.94 199 PHE A CA 1
ATOM 1540 C C . PHE A 1 199 ? 4.422 5.52 5.582 1 83.94 199 PHE A C 1
ATOM 1542 O O . PHE A 1 199 ? 5.285 5.801 6.414 1 83.94 199 PHE A O 1
ATOM 1549 N N . ALA A 1 200 ? 3.887 4.309 5.43 1 83.38 200 ALA A N 1
ATOM 1550 C CA . ALA A 1 200 ? 4.301 3.225 6.316 1 83.38 200 ALA A CA 1
ATOM 1551 C C . ALA A 1 200 ? 5.426 2.404 5.688 1 83.38 200 ALA A C 1
ATOM 1553 O O . ALA A 1 200 ? 5.848 1.389 6.246 1 83.38 200 ALA A O 1
ATOM 1554 N N . ARG A 1 201 ? 5.895 2.777 4.59 1 86.12 201 ARG A N 1
ATOM 1555 C CA . ARG A 1 201 ? 6.965 2.045 3.928 1 86.12 201 ARG A CA 1
ATOM 1556 C C . ARG A 1 201 ? 8.156 1.856 4.859 1 86.12 201 ARG A C 1
ATOM 1558 O O . ARG A 1 201 ? 8.539 2.781 5.578 1 86.12 201 ARG A O 1
ATOM 1565 N N . ASP A 1 202 ? 8.766 0.608 4.961 1 89.12 202 ASP A N 1
ATOM 1566 C CA . ASP A 1 202 ? 9.945 0.283 5.758 1 89.12 202 ASP A CA 1
ATOM 1567 C C . ASP A 1 202 ? 9.648 0.415 7.25 1 89.12 202 ASP A C 1
ATOM 1569 O O . ASP A 1 202 ? 10.555 0.695 8.039 1 89.12 202 ASP A O 1
ATOM 1573 N N . TRP A 1 203 ? 8.438 0.329 7.594 1 84.88 203 TRP A N 1
ATOM 1574 C CA . TRP A 1 203 ? 8.07 0.423 9 1 84.88 203 TRP A CA 1
ATOM 1575 C C . TRP A 1 203 ? 8.82 -0.615 9.836 1 84.88 203 TRP A C 1
ATOM 1577 O O . TRP A 1 203 ? 8.914 -1.779 9.438 1 84.88 203 TRP A O 1
ATOM 1587 N N . PRO A 1 204 ? 9.281 -0.171 10.969 1 86.44 204 PRO A N 1
ATOM 1588 C CA . PRO A 1 204 ? 9.203 1.098 11.695 1 86.44 204 PRO A CA 1
ATOM 1589 C C . PRO A 1 204 ? 10.508 1.897 11.617 1 86.44 204 PRO A C 1
ATOM 1591 O O . PRO A 1 204 ? 10.758 2.746 12.477 1 86.44 204 PRO A O 1
ATOM 1594 N N . ASP A 1 205 ? 11.242 1.67 10.672 1 90.38 205 ASP A N 1
ATOM 1595 C CA . ASP A 1 205 ? 12.578 2.225 10.523 1 90.38 205 ASP A CA 1
ATOM 1596 C C . ASP A 1 205 ? 12.555 3.748 10.609 1 90.38 205 ASP A C 1
ATOM 1598 O O . ASP A 1 205 ? 11.797 4.406 9.898 1 90.38 205 ASP A O 1
ATOM 1602 N N . SER A 1 206 ? 13.359 4.316 11.531 1 93.94 206 SER A N 1
ATOM 1603 C CA . SER A 1 206 ? 13.695 5.73 11.664 1 93.94 206 SER A CA 1
ATOM 1604 C C . SER A 1 206 ? 12.445 6.586 11.836 1 93.94 206 SER A C 1
ATOM 1606 O O . SER A 1 206 ? 12.258 7.566 11.109 1 93.94 206 SER A O 1
ATOM 1608 N N . ARG A 1 207 ? 11.633 6.285 12.734 1 92.31 207 ARG A N 1
ATOM 1609 C CA . ARG A 1 207 ? 10.445 7 13.195 1 92.31 207 ARG A CA 1
ATOM 1610 C C . ARG A 1 207 ? 10.406 7.078 14.719 1 92.31 207 ARG A C 1
ATOM 1612 O O . ARG A 1 207 ? 10.914 6.188 15.398 1 92.31 207 ARG A O 1
ATOM 1619 N N . GLY A 1 208 ? 9.883 8.109 15.164 1 91.38 208 GLY A N 1
ATOM 1620 C CA . GLY A 1 208 ? 9.773 8.242 16.609 1 91.38 208 GLY A CA 1
ATOM 1621 C C . GLY A 1 208 ? 9.062 9.516 17.047 1 91.38 208 GLY A C 1
ATOM 1622 O O . GLY A 1 208 ? 8.367 10.141 16.234 1 91.38 208 GLY A O 1
ATOM 1623 N N . PHE A 1 209 ? 9.164 9.805 18.312 1 91 209 PHE A N 1
ATOM 1624 C CA . PHE A 1 209 ? 8.555 11.023 18.828 1 91 209 PHE A CA 1
ATOM 1625 C C . PHE A 1 209 ? 9.32 11.523 20.062 1 91 209 PHE A C 1
ATOM 1627 O O . PHE A 1 209 ? 10.031 10.75 20.719 1 91 209 PHE A O 1
ATOM 1634 N N . TRP A 1 210 ? 9.195 12.773 20.25 1 92.69 210 TRP A N 1
ATOM 1635 C CA . TRP A 1 210 ? 9.789 13.492 21.359 1 92.69 210 TRP A CA 1
ATOM 1636 C C . TRP A 1 210 ? 8.719 14.109 22.25 1 92.69 210 TRP A C 1
ATOM 1638 O O . TRP A 1 210 ? 7.711 14.625 21.75 1 92.69 210 TRP A O 1
ATOM 1648 N N . TYR A 1 211 ? 8.906 14.008 23.578 1 91.19 211 TYR A N 1
ATOM 1649 C CA . TYR A 1 211 ? 8.047 14.727 24.516 1 91.19 211 TYR A CA 1
ATOM 1650 C C . TYR A 1 211 ? 8.883 15.477 25.562 1 91.19 211 TYR A C 1
ATOM 1652 O O . TYR A 1 211 ? 9.922 14.977 26 1 91.19 211 TYR A O 1
ATOM 1660 N N . ASN A 1 212 ? 8.367 16.609 25.828 1 93.88 212 ASN A N 1
ATOM 1661 C CA . ASN A 1 212 ? 9.008 17.328 26.906 1 93.88 212 ASN A CA 1
ATOM 1662 C C . ASN A 1 212 ? 8.633 16.734 28.266 1 93.88 212 ASN A C 1
ATOM 1664 O O . ASN A 1 212 ? 7.773 15.859 28.359 1 93.88 212 ASN A O 1
ATOM 1668 N N . ALA A 1 213 ? 9.25 17.219 29.359 1 92.5 213 ALA A N 1
ATOM 1669 C CA . ALA A 1 213 ? 9.055 16.688 30.703 1 92.5 213 ALA A CA 1
ATOM 1670 C C . ALA A 1 213 ? 7.602 16.812 31.141 1 92.5 213 ALA A C 1
ATOM 1672 O O . ALA A 1 213 ? 7.059 15.898 31.781 1 92.5 213 ALA A O 1
ATOM 1673 N N . LYS A 1 214 ? 6.914 17.859 30.781 1 92 214 LYS A N 1
ATOM 1674 C CA . LYS A 1 214 ? 5.547 18.125 31.219 1 92 214 LYS A CA 1
ATOM 1675 C C . LYS A 1 214 ? 4.539 17.391 30.328 1 92 214 LYS A C 1
ATOM 1677 O O . LYS A 1 214 ? 3.34 17.391 30.609 1 92 214 LYS A O 1
ATOM 1682 N N . LYS A 1 215 ? 4.984 16.875 29.203 1 90.31 215 LYS A N 1
ATOM 1683 C CA . LYS A 1 215 ? 4.195 16.078 28.266 1 90.31 215 LYS A CA 1
ATOM 1684 C C . LYS A 1 215 ? 3.107 16.922 27.609 1 90.31 215 LYS A C 1
ATOM 1686 O O . LYS A 1 215 ? 2.02 16.422 27.312 1 90.31 215 LYS A O 1
ATOM 1691 N N . ASN A 1 216 ? 3.326 18.188 27.5 1 92.5 216 ASN A N 1
ATOM 1692 C CA . ASN A 1 216 ? 2.389 19.062 26.797 1 92.5 216 ASN A CA 1
ATOM 1693 C C . ASN A 1 216 ? 2.996 19.625 25.516 1 92.5 216 ASN A C 1
ATOM 1695 O O . ASN A 1 216 ? 2.432 20.547 24.922 1 92.5 216 ASN A O 1
ATOM 1699 N N . PHE A 1 217 ? 4.191 19.156 25.219 1 94.38 217 PHE A N 1
ATOM 1700 C CA . PHE A 1 217 ? 4.879 19.453 23.969 1 94.38 217 PHE A CA 1
ATOM 1701 C C . PHE A 1 217 ? 5.422 18.188 23.328 1 94.38 217 PHE A C 1
ATOM 1703 O O . PHE A 1 217 ? 6.242 17.484 23.938 1 94.38 217 PHE A O 1
ATOM 1710 N N . LEU A 1 218 ? 4.953 17.891 22.156 1 93.5 218 LEU A N 1
ATOM 1711 C CA . LEU A 1 218 ? 5.262 16.641 21.484 1 93.5 218 LEU A CA 1
ATOM 1712 C C . LEU A 1 218 ? 5.684 16.875 20.031 1 93.5 218 LEU A C 1
ATOM 1714 O O . LEU A 1 218 ? 5.098 17.719 19.344 1 93.5 218 LEU A O 1
ATOM 1718 N N . VAL A 1 219 ? 6.711 16.188 19.578 1 95.88 219 VAL A N 1
ATOM 1719 C CA . VAL A 1 219 ? 7.156 16.234 18.188 1 95.88 219 VAL A CA 1
ATOM 1720 C C . VAL A 1 219 ? 7.215 14.828 17.609 1 95.88 219 VAL A C 1
ATOM 1722 O O . VAL A 1 219 ? 7.961 13.984 18.094 1 95.88 219 VAL A O 1
ATOM 1725 N N . LYS A 1 220 ? 6.422 14.602 16.625 1 93.62 220 LYS A N 1
ATOM 1726 C CA . LYS A 1 220 ? 6.508 13.344 15.883 1 93.62 220 LYS A CA 1
ATOM 1727 C C . LYS A 1 220 ? 7.477 13.461 14.703 1 93.62 220 LYS A C 1
ATOM 1729 O O . LYS A 1 220 ? 7.52 14.5 14.031 1 93.62 220 LYS A O 1
ATOM 1734 N N . VAL A 1 221 ? 8.219 12.406 14.469 1 95.94 221 VAL A N 1
ATOM 1735 C CA . VAL A 1 221 ? 9.25 12.438 13.438 1 95.94 221 VAL A CA 1
ATOM 1736 C C . VAL A 1 221 ? 8.953 11.367 12.383 1 95.94 221 VAL A C 1
ATOM 1738 O O . VAL A 1 221 ? 8.812 10.188 12.711 1 95.94 221 VAL A O 1
ATOM 1741 N N . ASN A 1 222 ? 8.875 11.742 11.133 1 94.75 222 ASN A N 1
ATOM 1742 C CA . ASN A 1 222 ? 8.742 10.891 9.961 1 94.75 222 ASN A CA 1
ATOM 1743 C C . ASN A 1 222 ? 7.414 10.141 9.961 1 94.75 222 ASN A C 1
ATOM 1745 O O . ASN A 1 222 ? 7.379 8.922 9.766 1 94.75 222 ASN A O 1
ATOM 1749 N N . GLU A 1 223 ? 6.379 10.812 10.211 1 91.06 223 GLU A N 1
ATOM 1750 C CA . GLU A 1 223 ? 5.031 10.297 9.984 1 91.06 223 GLU A CA 1
ATOM 1751 C C . GLU A 1 223 ? 4.496 10.734 8.625 1 91.06 223 GLU A C 1
ATOM 1753 O O . GLU A 1 223 ? 5.039 10.352 7.586 1 91.06 223 GLU A O 1
ATOM 1758 N N . GLU A 1 224 ? 3.631 11.734 8.562 1 91.31 224 GLU A N 1
ATOM 1759 C CA . GLU A 1 224 ? 3.15 12.258 7.289 1 91.31 224 GLU A CA 1
ATOM 1760 C C . GLU A 1 224 ? 4.062 13.367 6.77 1 91.31 224 GLU A C 1
ATOM 1762 O O . GLU A 1 224 ? 4.121 13.609 5.562 1 91.31 224 GLU A O 1
ATOM 1767 N N . ASP A 1 225 ? 4.691 14 7.711 1 96.38 225 ASP A N 1
ATOM 1768 C CA . ASP A 1 225 ? 5.73 14.992 7.449 1 96.38 225 ASP A CA 1
ATOM 1769 C C . ASP A 1 225 ? 7.004 14.672 8.234 1 96.38 225 ASP A C 1
ATOM 1771 O O . ASP A 1 225 ? 7.023 13.75 9.047 1 96.38 225 ASP A O 1
ATOM 1775 N N . HIS A 1 226 ? 8.094 15.398 7.961 1 98.06 226 HIS A N 1
ATOM 1776 C CA . HIS A 1 226 ? 9.312 15.18 8.734 1 98.06 226 HIS A CA 1
ATOM 1777 C C . HIS A 1 226 ? 9.062 15.414 10.227 1 98.06 226 HIS A C 1
ATOM 1779 O O . HIS A 1 226 ? 9.43 14.578 11.055 1 98.06 226 HIS A O 1
ATOM 1785 N N . LEU A 1 227 ? 8.43 16.547 10.531 1 98 227 LEU A N 1
ATOM 1786 C CA . LEU A 1 227 ? 8.133 16.891 11.914 1 98 227 LEU A CA 1
ATOM 1787 C C . LEU A 1 227 ? 6.684 17.344 12.07 1 98 227 LEU A C 1
ATOM 1789 O O . LEU A 1 227 ? 6.18 18.125 11.258 1 98 227 LEU A O 1
ATOM 1793 N N . SER A 1 228 ? 6.02 16.828 13.008 1 96.69 228 SER A N 1
ATOM 1794 C CA . SER A 1 228 ? 4.73 17.312 13.492 1 96.69 228 SER A CA 1
ATOM 1795 C C . SER A 1 228 ? 4.824 17.781 14.938 1 96.69 228 SER A C 1
ATOM 1797 O O . SER A 1 228 ? 5.035 16.984 15.844 1 96.69 228 SER A O 1
ATOM 1799 N N . VAL A 1 229 ? 4.625 19.016 15.117 1 97.06 229 VAL A N 1
ATOM 1800 C CA . VAL A 1 229 ? 4.809 19.625 16.422 1 97.06 229 VAL A CA 1
ATOM 1801 C C . VAL A 1 229 ? 3.449 19.875 17.078 1 97.06 229 VAL A C 1
ATOM 1803 O O . VAL A 1 229 ? 2.574 20.5 16.484 1 97.06 229 VAL A O 1
ATOM 1806 N N . LEU A 1 230 ? 3.297 19.422 18.266 1 95.88 230 LEU A N 1
ATOM 1807 C CA . LEU A 1 230 ? 2.033 19.547 18.984 1 95.88 230 LEU A CA 1
ATOM 1808 C C . LEU A 1 230 ? 2.248 20.203 20.359 1 95.88 230 LEU A C 1
ATOM 1810 O O . LEU A 1 230 ? 3.105 19.766 21.125 1 95.88 230 LEU A O 1
ATOM 1814 N N . SER A 1 231 ? 1.632 21.266 20.609 1 96.56 231 SER A N 1
ATOM 1815 C CA . SER A 1 231 ? 1.495 21.891 21.922 1 96.56 231 SER A CA 1
ATOM 1816 C C . SER A 1 231 ? 0.076 21.734 22.469 1 96.56 231 SER A C 1
ATOM 1818 O O . SER A 1 231 ? -0.887 22.141 21.812 1 96.56 231 SER A O 1
ATOM 1820 N N . THR A 1 232 ? -0.033 21.172 23.625 1 94.62 232 THR A N 1
ATOM 1821 C CA . THR A 1 232 ? -1.366 20.906 24.156 1 94.62 232 THR A CA 1
ATOM 1822 C C . THR A 1 232 ? -1.49 21.422 25.594 1 94.62 232 THR A C 1
ATOM 1824 O O . THR A 1 232 ? -0.487 21.594 26.281 1 94.62 232 THR A O 1
ATOM 1827 N N . GLU A 1 233 ? -2.664 21.812 25.938 1 91.44 233 GLU A N 1
ATOM 1828 C CA . GLU A 1 233 ? -3.012 22.266 27.281 1 91.44 233 GLU A CA 1
ATOM 1829 C C . GLU A 1 233 ? -4.34 21.672 27.734 1 91.44 233 GLU A C 1
ATOM 1831 O O . GLU A 1 233 ? -5.297 21.609 26.969 1 91.44 233 GLU A O 1
ATOM 1836 N N . THR A 1 234 ? -4.23 21.203 29 1 91.75 234 THR A N 1
ATOM 1837 C CA . THR A 1 234 ? -5.508 20.812 29.578 1 91.75 234 THR A CA 1
ATOM 1838 C C . THR A 1 234 ? -6.367 22.047 29.859 1 91.75 234 THR A C 1
ATOM 1840 O O . THR A 1 234 ? -5.867 23.062 30.359 1 91.75 234 THR A O 1
ATOM 1843 N N . GLY A 1 235 ? -7.59 21.938 29.469 1 90.69 235 GLY A N 1
ATOM 1844 C CA . GLY A 1 235 ? -8.484 23.078 29.641 1 90.69 235 GLY A CA 1
ATOM 1845 C C . GLY A 1 235 ? -8.641 23.906 28.391 1 90.69 235 GLY A C 1
ATOM 1846 O O . GLY A 1 235 ? -8.219 23.5 27.297 1 90.69 235 GLY A O 1
ATOM 1847 N N . GLY A 1 236 ? -9.266 25.094 28.609 1 88.12 236 GLY A N 1
ATOM 1848 C CA . GLY A 1 236 ? -9.688 25.859 27.453 1 88.12 236 GLY A CA 1
ATOM 1849 C C . GLY A 1 236 ? -8.773 27.031 27.141 1 88.12 236 GLY A C 1
ATOM 1850 O O . GLY A 1 236 ? -9.117 27.906 26.328 1 88.12 236 GLY A O 1
ATOM 1851 N N . ASN A 1 237 ? -7.621 27.031 27.766 1 91.25 237 ASN A N 1
ATOM 1852 C CA . ASN A 1 237 ? -6.734 28.156 27.5 1 91.25 237 ASN A CA 1
ATOM 1853 C C . ASN A 1 237 ? -5.883 27.922 26.25 1 91.25 237 ASN A C 1
ATOM 1855 O O . ASN A 1 237 ? -4.836 27.281 26.328 1 91.25 237 ASN A O 1
ATOM 1859 N N . LEU A 1 238 ? -6.195 28.594 25.219 1 95.06 238 LEU A N 1
ATOM 1860 C CA . LEU A 1 238 ? -5.586 28.359 23.922 1 95.06 238 LEU A CA 1
ATOM 1861 C C . LEU A 1 238 ? -4.312 29.172 23.766 1 95.06 238 LEU A C 1
ATOM 1863 O O . LEU A 1 238 ? -3.375 28.75 23.078 1 95.06 238 LEU A O 1
ATOM 1867 N N . VAL A 1 239 ? -4.246 30.328 24.297 1 93.38 239 VAL A N 1
ATOM 1868 C CA . VAL A 1 239 ? -3.168 31.281 24.047 1 93.38 239 VAL A CA 1
ATOM 1869 C C . VAL A 1 239 ? -1.854 30.734 24.609 1 93.38 239 VAL A C 1
ATOM 1871 O O . VAL A 1 239 ? -0.817 30.797 23.938 1 93.38 239 VAL A O 1
ATOM 1874 N N . PRO A 1 240 ? -1.837 30.125 25.828 1 92.88 240 PRO A N 1
ATOM 1875 C CA . PRO A 1 240 ? -0.603 29.516 26.312 1 92.88 240 PRO A CA 1
ATOM 1876 C C . PRO A 1 240 ? -0.08 28.422 25.391 1 92.88 240 PRO A C 1
ATOM 1878 O O . PRO A 1 240 ? 1.131 28.297 25.188 1 92.88 240 PRO A O 1
ATOM 1881 N N . SER A 1 241 ? -0.958 27.625 24.906 1 95.06 241 SER A N 1
ATOM 1882 C CA . SER A 1 241 ? -0.556 26.562 23.984 1 95.06 241 SER A CA 1
ATOM 1883 C C . SER A 1 241 ? 0.057 27.156 22.703 1 95.06 241 SER A C 1
ATOM 1885 O O . SER A 1 241 ? 1.034 26.609 22.188 1 95.06 241 SER A O 1
ATOM 1887 N N . PHE A 1 242 ? -0.514 28.219 22.234 1 97.62 242 PHE A N 1
ATOM 1888 C CA . PHE A 1 242 ? -0.022 28.906 21.047 1 97.62 242 PHE A CA 1
ATOM 1889 C C . PHE A 1 242 ? 1.368 29.469 21.297 1 97.62 242 PHE A C 1
ATOM 1891 O O . PHE A 1 242 ? 2.266 29.312 20.469 1 97.62 242 PHE A O 1
ATOM 1898 N N . ARG A 1 243 ? 1.505 30.109 22.391 1 96 243 ARG A N 1
ATOM 1899 C CA . ARG A 1 243 ? 2.799 30.688 22.719 1 96 243 ARG A CA 1
ATOM 1900 C C . ARG A 1 243 ? 3.871 29.609 22.844 1 96 243 ARG A C 1
ATOM 1902 O O . ARG A 1 243 ? 4.996 29.797 22.375 1 96 243 ARG A O 1
ATOM 1909 N N . ARG A 1 244 ? 3.547 28.547 23.484 1 96.44 244 ARG A N 1
ATOM 1910 C CA . ARG A 1 244 ? 4.477 27.438 23.609 1 96.44 244 ARG A CA 1
ATOM 1911 C C . ARG A 1 244 ? 4.859 26.891 22.234 1 96.44 244 ARG A C 1
ATOM 1913 O O . ARG A 1 244 ? 6.027 26.562 22 1 96.44 244 ARG A O 1
ATOM 1920 N N . TRP A 1 245 ? 3.902 26.75 21.422 1 97.44 245 TRP A N 1
ATOM 1921 C CA . TRP A 1 245 ? 4.156 26.281 20.062 1 97.44 245 TRP A CA 1
ATOM 1922 C C . TRP A 1 245 ? 5.125 27.219 19.328 1 97.44 245 TRP A C 1
ATOM 1924 O O . TRP A 1 245 ? 6.062 26.75 18.688 1 97.44 245 TRP A O 1
ATOM 1934 N N . VAL A 1 246 ? 4.902 28.547 19.391 1 97.75 246 VAL A N 1
ATOM 1935 C CA . VAL A 1 246 ? 5.754 29.516 18.734 1 97.75 246 VAL A CA 1
ATOM 1936 C C . VAL A 1 246 ? 7.191 29.375 19.219 1 97.75 246 VAL A C 1
ATOM 1938 O O . VAL A 1 246 ? 8.125 29.281 18.406 1 97.75 246 VAL A O 1
ATOM 1941 N N . GLU A 1 247 ? 7.316 29.297 20.516 1 97.5 247 GLU A N 1
ATOM 1942 C CA . GLU A 1 247 ? 8.648 29.188 21.109 1 97.5 247 GLU A CA 1
ATOM 1943 C C . GLU A 1 247 ? 9.289 27.844 20.797 1 97.5 247 GLU A C 1
ATOM 1945 O O . GLU A 1 247 ? 10.492 27.766 20.547 1 97.5 247 GLU A O 1
ATOM 1950 N N . GLY A 1 248 ? 8.508 26.828 20.875 1 97.69 248 GLY A N 1
ATOM 1951 C CA . GLY A 1 248 ? 9.016 25.5 20.609 1 97.69 248 GLY A CA 1
ATOM 1952 C C . GLY A 1 248 ? 9.477 25.312 19.172 1 97.69 248 GLY A C 1
ATOM 1953 O O . GLY A 1 248 ? 10.547 24.734 18.938 1 97.69 248 GLY A O 1
ATOM 1954 N N . VAL A 1 249 ? 8.703 25.75 18.25 1 97.69 249 VAL A N 1
ATOM 1955 C CA . VAL A 1 249 ? 9.062 25.625 16.844 1 97.69 249 VAL A CA 1
ATOM 1956 C C . VAL A 1 249 ? 10.328 26.438 16.562 1 97.69 249 VAL A C 1
ATOM 1958 O O . VAL A 1 249 ? 11.195 26 15.805 1 97.69 249 VAL A O 1
ATOM 1961 N N . ALA A 1 250 ? 10.398 27.609 17.172 1 97 250 ALA A N 1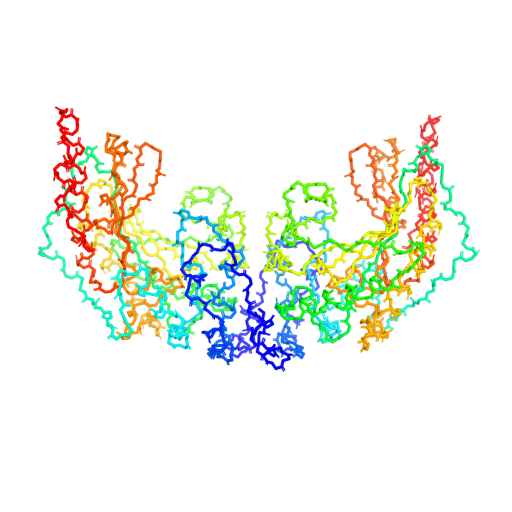
ATOM 1962 C CA . ALA A 1 250 ? 11.609 28.422 17.031 1 97 250 ALA A CA 1
ATOM 1963 C C . ALA A 1 250 ? 12.828 27.703 17.562 1 97 250 ALA A C 1
ATOM 1965 O O . ALA A 1 250 ? 13.906 27.75 16.969 1 97 250 ALA A O 1
ATOM 1966 N N . ALA A 1 251 ? 12.664 27.062 18.688 1 97.38 251 ALA A N 1
ATOM 1967 C CA . ALA A 1 251 ? 13.758 26.312 19.297 1 97.38 251 ALA A CA 1
ATOM 1968 C C . ALA A 1 251 ? 14.219 25.172 18.375 1 97.38 251 ALA A C 1
ATOM 1970 O O . ALA A 1 251 ? 15.414 24.969 18.188 1 97.38 251 ALA A O 1
ATOM 1971 N N . ILE A 1 252 ? 13.305 24.469 17.828 1 98.06 252 ILE A N 1
ATOM 1972 C CA . ILE A 1 252 ? 13.609 23.375 16.922 1 98.06 252 ILE A CA 1
ATOM 1973 C C . ILE A 1 252 ? 14.305 23.906 15.672 1 98.06 252 ILE A C 1
ATOM 1975 O O . ILE A 1 252 ? 15.281 23.328 15.203 1 98.06 252 ILE A O 1
ATOM 1979 N N . GLU A 1 253 ? 13.758 24.938 15.117 1 97.88 253 GLU A N 1
ATOM 1980 C CA . GLU A 1 253 ? 14.328 25.531 13.922 1 97.88 253 GLU A CA 1
ATOM 1981 C C . GLU A 1 253 ? 15.773 25.953 14.148 1 97.88 253 GLU A C 1
ATOM 1983 O O . GLU A 1 253 ? 16.625 25.797 13.273 1 97.88 253 GLU A O 1
ATOM 1988 N N . ASN A 1 254 ? 16.031 26.562 15.281 1 97.06 254 ASN A N 1
ATOM 1989 C CA . ASN A 1 254 ? 17.406 26.938 15.625 1 97.06 254 ASN A CA 1
ATOM 1990 C C . ASN A 1 254 ? 18.328 25.719 15.672 1 97.06 254 ASN A C 1
ATOM 1992 O O . ASN A 1 254 ? 19.469 25.797 15.242 1 97.06 254 ASN A O 1
ATOM 1996 N N . GLY A 1 255 ? 17.812 24.672 16.25 1 97 255 GLY A N 1
ATOM 1997 C CA . GLY A 1 255 ? 18.578 23.422 16.25 1 97 255 GLY A CA 1
ATOM 1998 C C . GLY A 1 255 ? 18.859 22.891 14.867 1 97 255 GLY A C 1
ATOM 1999 O O . GLY A 1 255 ? 19.984 22.453 14.586 1 97 255 GLY A O 1
ATOM 2000 N N . VAL A 1 256 ? 17.953 22.953 14.016 1 97.88 256 VAL A N 1
ATOM 2001 C CA . VAL A 1 256 ? 18.078 22.5 12.633 1 97.88 256 VAL A CA 1
ATOM 2002 C C . VAL A 1 256 ? 19.125 23.359 11.906 1 97.88 256 VAL A C 1
ATOM 2004 O O . VAL A 1 256 ? 19.969 22.844 11.18 1 97.88 256 VAL A O 1
ATOM 2007 N N . LYS A 1 257 ? 19.078 24.656 12.156 1 97.06 257 LYS A N 1
ATOM 2008 C CA . LYS A 1 257 ? 20.047 25.578 11.539 1 97.06 257 LYS A CA 1
ATOM 2009 C C . LYS A 1 257 ? 21.453 25.281 12.023 1 97.06 257 LYS A C 1
ATOM 2011 O O . LYS A 1 257 ? 22.406 25.375 11.242 1 97.06 257 LYS A O 1
ATOM 2016 N N . LYS A 1 258 ? 21.562 24.938 13.273 1 95.31 258 LYS A N 1
ATOM 2017 C CA . LYS A 1 258 ? 22.875 24.641 13.859 1 95.31 258 LYS A CA 1
ATOM 2018 C C . LYS A 1 258 ? 23.5 23.422 13.18 1 95.31 258 LYS A C 1
ATOM 2020 O O . LYS A 1 258 ? 24.734 23.328 13.102 1 95.31 258 LYS A O 1
ATOM 2025 N N . SER A 1 259 ? 22.672 22.594 12.727 1 92.25 259 SER A N 1
ATOM 2026 C CA . SER A 1 259 ? 23.172 21.406 12.047 1 92.25 259 SER A CA 1
ATOM 2027 C C . SER A 1 259 ? 23.375 21.656 10.555 1 92.25 259 SER A C 1
ATOM 2029 O O . SER A 1 259 ? 23.609 20.734 9.789 1 92.25 259 SER A O 1
ATOM 2031 N N . GLY A 1 260 ? 23.156 22.922 10.078 1 95 260 GLY A N 1
ATOM 2032 C CA . GLY A 1 260 ? 23.406 23.312 8.703 1 95 260 GLY A CA 1
ATOM 2033 C C . GLY A 1 260 ? 22.219 23.078 7.793 1 95 260 GLY A C 1
ATOM 2034 O O . GLY A 1 260 ? 22.359 23.047 6.566 1 95 260 GLY A O 1
ATOM 2035 N N . ASN A 1 261 ? 21.047 22.906 8.391 1 96.69 261 ASN A N 1
ATOM 2036 C CA . ASN A 1 261 ? 19.844 22.641 7.625 1 96.69 261 ASN A CA 1
ATOM 2037 C C . ASN A 1 261 ? 18.797 23.75 7.82 1 96.69 261 ASN A C 1
ATOM 2039 O O . ASN A 1 261 ? 19.031 24.688 8.57 1 96.69 261 ASN A O 1
ATOM 2043 N N . GLU A 1 262 ? 17.781 23.703 7.055 1 97.62 262 GLU A N 1
ATOM 2044 C CA . GLU A 1 262 ? 16.656 24.641 7.152 1 97.62 262 GLU A CA 1
ATOM 2045 C C . GLU A 1 262 ? 15.336 23.938 6.871 1 97.62 262 GLU A C 1
ATOM 2047 O O . GLU A 1 262 ? 15.32 22.828 6.312 1 97.62 262 GLU A O 1
ATOM 2052 N N . PHE A 1 263 ? 14.297 24.547 7.336 1 98.25 263 PHE A N 1
ATOM 2053 C CA . PHE A 1 263 ? 12.984 24.031 6.98 1 98.25 263 PHE A CA 1
ATOM 2054 C C . PHE A 1 263 ? 12.594 24.469 5.57 1 98.25 263 PHE A C 1
ATOM 2056 O O . PHE A 1 263 ? 13 25.531 5.113 1 98.25 263 PHE A O 1
ATOM 2063 N N . MET A 1 264 ? 11.82 23.641 4.91 1 98.12 264 MET A N 1
ATOM 2064 C CA . MET A 1 264 ? 11.25 24 3.613 1 98.12 264 MET A CA 1
ATOM 2065 C C . MET A 1 264 ? 10.328 25.203 3.742 1 98.12 264 MET A C 1
ATOM 2067 O O . MET A 1 264 ? 9.414 25.203 4.57 1 98.12 264 MET A O 1
ATOM 2071 N N . HIS A 1 265 ? 10.586 26.219 3 1 96.81 265 HIS A N 1
ATOM 2072 C CA . HIS A 1 265 ? 9.742 27.406 2.951 1 96.81 265 HIS A CA 1
ATOM 2073 C C . HIS A 1 265 ? 9.758 28.031 1.562 1 96.81 265 HIS A C 1
ATOM 2075 O O . HIS A 1 265 ? 10.812 28.141 0.936 1 96.81 265 HIS A O 1
ATOM 2081 N N . ASP A 1 266 ? 8.625 28.328 1.064 1 96.25 266 ASP A N 1
ATOM 2082 C CA . ASP A 1 266 ? 8.438 28.969 -0.234 1 96.25 266 ASP A CA 1
ATOM 2083 C C . ASP A 1 266 ? 7.77 30.328 -0.083 1 96.25 266 ASP A C 1
ATOM 2085 O O . ASP A 1 266 ? 6.898 30.5 0.769 1 96.25 266 ASP A O 1
ATOM 2089 N N . GLU A 1 267 ? 8.125 31.219 -0.899 1 93.94 267 GLU A N 1
ATOM 2090 C CA . GLU A 1 267 ? 7.582 32.562 -0.798 1 93.94 267 GLU A CA 1
ATOM 2091 C C . GLU A 1 267 ? 6.07 32.562 -1.012 1 93.94 267 GLU A C 1
ATOM 2093 O O . GLU A 1 267 ? 5.348 33.312 -0.33 1 93.94 267 GLU A O 1
ATOM 2098 N N . ARG A 1 268 ? 5.625 31.859 -1.879 1 95.31 268 ARG A N 1
ATOM 2099 C CA . ARG A 1 268 ? 4.199 31.844 -2.197 1 95.31 268 ARG A CA 1
ATOM 2100 C C . ARG A 1 268 ? 3.443 30.891 -1.288 1 95.31 268 ARG A C 1
ATOM 2102 O O . ARG A 1 268 ? 2.404 31.25 -0.727 1 95.31 268 ARG A O 1
ATOM 2109 N N . TYR A 1 269 ? 3.99 29.703 -1.059 1 96.88 269 TYR A N 1
ATOM 2110 C CA . TYR A 1 269 ? 3.232 28.609 -0.447 1 96.88 269 TYR A CA 1
ATOM 2111 C C . TYR A 1 269 ? 3.465 28.562 1.059 1 96.88 269 TYR A C 1
ATOM 2113 O O . TYR A 1 269 ? 2.742 27.875 1.783 1 96.88 269 TYR A O 1
ATOM 2121 N N . GLY A 1 270 ? 4.48 29.359 1.589 1 96.94 270 GLY A N 1
ATOM 2122 C CA . GLY A 1 270 ? 4.82 29.234 2.998 1 96.94 270 GLY A CA 1
ATOM 2123 C C . GLY A 1 270 ? 5.559 27.938 3.324 1 96.94 270 GLY A C 1
ATOM 2124 O O . GLY A 1 270 ? 6.441 27.516 2.574 1 96.94 270 GLY A O 1
ATOM 2125 N N . TYR A 1 271 ? 5.277 27.422 4.461 1 98 271 TYR A N 1
ATOM 2126 C CA . TYR A 1 271 ? 5.891 26.141 4.816 1 98 271 TYR A CA 1
ATOM 2127 C C . TYR A 1 271 ? 5.285 25 4.008 1 98 271 TYR A C 1
ATOM 2129 O O . TYR A 1 271 ? 4.059 24.891 3.902 1 98 271 TYR A O 1
ATOM 2137 N N . ILE A 1 272 ? 6.191 24.234 3.459 1 98.31 272 ILE A N 1
ATOM 2138 C CA . ILE A 1 272 ? 5.797 23.125 2.596 1 98.31 272 ILE A CA 1
ATOM 2139 C C . ILE A 1 272 ? 5.375 21.922 3.449 1 98.31 272 ILE A C 1
ATOM 2141 O O . ILE A 1 272 ? 6.02 21.609 4.453 1 98.31 272 ILE A O 1
ATOM 2145 N N . ALA A 1 273 ? 4.309 21.297 3.066 1 98 273 ALA A N 1
ATOM 2146 C CA . ALA A 1 273 ? 3.818 20.094 3.727 1 98 273 ALA A CA 1
ATOM 2147 C C . ALA A 1 273 ? 3.502 19 2.709 1 98 273 ALA A C 1
ATOM 2149 O O . ALA A 1 273 ? 3.326 19.281 1.521 1 98 273 ALA A O 1
ATOM 2150 N N . THR A 1 274 ? 3.477 17.797 3.146 1 97.19 274 THR A N 1
ATOM 2151 C CA . THR A 1 274 ? 3.162 16.672 2.291 1 97.19 274 THR A CA 1
ATOM 2152 C C . THR A 1 274 ? 1.735 16.766 1.756 1 97.19 274 THR A C 1
ATOM 2154 O O . THR A 1 274 ? 1.502 16.594 0.559 1 97.19 274 THR A O 1
ATOM 2157 N N . CYS A 1 275 ? 0.788 17 2.643 1 96.69 275 CYS A N 1
ATOM 2158 C CA . CYS A 1 275 ? -0.608 17.172 2.258 1 96.69 275 CYS A CA 1
ATOM 2159 C C . CYS A 1 275 ? -0.913 18.641 1.971 1 96.69 275 CYS A C 1
ATOM 2161 O O . CYS A 1 275 ? -0.606 19.516 2.783 1 96.69 275 CYS A O 1
ATOM 2163 N N . PRO A 1 276 ? -1.567 18.922 0.886 1 97.38 276 PRO A N 1
ATOM 2164 C CA . PRO A 1 276 ? -1.858 20.312 0.538 1 97.38 276 PRO A CA 1
ATOM 2165 C C . PRO A 1 276 ? -2.746 21 1.57 1 97.38 276 PRO A C 1
ATOM 2167 O O . PRO A 1 276 ? -2.768 22.234 1.644 1 97.38 276 PRO A O 1
ATOM 2170 N N . THR A 1 277 ? -3.449 20.219 2.385 1 95.56 277 THR A N 1
ATOM 2171 C CA . THR A 1 277 ? -4.301 20.812 3.412 1 95.56 277 THR A CA 1
ATOM 2172 C C . THR A 1 277 ? -3.459 21.516 4.473 1 95.56 277 THR A C 1
ATOM 2174 O O . THR A 1 277 ? -3.963 22.375 5.203 1 95.56 277 THR A O 1
ATOM 2177 N N . ASN A 1 278 ? -2.197 21.172 4.484 1 96.5 278 ASN A N 1
ATOM 2178 C CA . ASN A 1 278 ? -1.347 21.688 5.559 1 96.5 278 ASN A CA 1
ATOM 2179 C C . ASN A 1 278 ? -0.37 22.734 5.055 1 96.5 278 ASN A C 1
ATOM 2181 O O . ASN A 1 278 ? 0.408 23.297 5.832 1 96.5 278 ASN A O 1
ATOM 2185 N N . VAL A 1 279 ? -0.381 23.047 3.801 1 97 279 VAL A N 1
ATOM 2186 C CA . VAL A 1 279 ? 0.578 24 3.254 1 97 279 VAL A CA 1
ATOM 2187 C C . VAL A 1 279 ? 0.256 25.406 3.76 1 97 279 VAL A C 1
ATOM 2189 O O . VAL A 1 279 ? -0.896 25.703 4.074 1 97 279 VAL A O 1
ATOM 2192 N N . GLY A 1 280 ? 1.188 26.297 3.854 1 97.19 280 GLY A N 1
ATOM 2193 C CA . GLY A 1 280 ? 1.035 27.641 4.406 1 97.19 280 GLY A CA 1
ATOM 2194 C C . GLY A 1 280 ? 1.669 27.797 5.773 1 97.19 280 GLY A C 1
ATOM 2195 O O . GLY A 1 280 ? 2.863 27.531 5.945 1 97.19 280 GLY A O 1
ATOM 2196 N N . THR A 1 281 ? 0.865 28.062 6.738 1 96.56 281 THR A N 1
ATOM 2197 C CA . THR A 1 281 ? 1.357 28.094 8.109 1 96.56 281 THR A CA 1
ATOM 2198 C C . THR A 1 281 ? 1.459 26.688 8.68 1 96.56 281 THR A C 1
ATOM 2200 O O . THR A 1 281 ? 2.143 26.469 9.688 1 96.56 281 THR A O 1
ATOM 2203 N N . SER A 1 282 ? 0.748 25.781 8.078 1 96.75 282 SER A N 1
ATOM 2204 C CA . SER A 1 282 ? 0.576 24.406 8.516 1 96.75 282 SER A CA 1
ATOM 2205 C C . SER A 1 282 ? -0.033 24.328 9.914 1 96.75 282 SER A C 1
ATOM 2207 O O . SER A 1 282 ? 0.09 23.312 10.594 1 96.75 282 SER A O 1
ATOM 2209 N N . LEU A 1 283 ? -0.624 25.406 10.344 1 97.56 283 LEU A N 1
ATOM 2210 C CA . LEU A 1 283 ? -1.092 25.516 11.719 1 97.56 283 LEU A CA 1
ATOM 2211 C C . LEU A 1 283 ? -2.525 25 11.852 1 97.56 283 LEU A C 1
ATOM 2213 O O . LEU A 1 283 ? -3.404 25.422 11.094 1 97.56 283 LEU A O 1
ATOM 2217 N N . LYS A 1 284 ? -2.709 24.094 12.695 1 97.81 284 LYS A N 1
ATOM 2218 C CA . LYS A 1 284 ? -4.027 23.672 13.156 1 97.81 284 LYS A CA 1
ATOM 2219 C C . LYS A 1 284 ? -4.223 23.984 14.633 1 97.81 284 LYS A C 1
ATOM 2221 O O . LYS A 1 284 ? -3.414 23.594 15.469 1 97.81 284 LYS A O 1
ATOM 2226 N N . VAL A 1 285 ? -5.141 24.781 14.883 1 97.94 285 VAL A N 1
ATOM 2227 C CA . VAL A 1 285 ? -5.539 25.125 16.25 1 97.94 285 VAL A CA 1
ATOM 2228 C C . VAL A 1 285 ? -6.883 24.469 16.562 1 97.94 285 VAL A C 1
ATOM 2230 O O . VAL A 1 285 ? -7.824 24.547 15.773 1 97.94 285 VAL A O 1
ATOM 2233 N N . GLY A 1 286 ? -6.91 23.781 17.703 1 97.44 286 GLY A N 1
ATOM 2234 C CA . GLY A 1 286 ? -8.156 23.078 18 1 97.44 286 GLY A CA 1
ATOM 2235 C C . GLY A 1 286 ? -8.484 23.031 19.469 1 97.44 286 GLY A C 1
ATOM 2236 O O . GLY A 1 286 ? -7.633 23.312 20.312 1 97.44 286 GLY A O 1
ATOM 2237 N N . VAL A 1 287 ? -9.75 22.828 19.781 1 97.69 287 VAL A N 1
ATOM 2238 C CA . VAL A 1 287 ? -10.273 22.672 21.141 1 97.69 287 VAL A CA 1
ATOM 2239 C C . VAL A 1 287 ? -11.25 21.5 21.172 1 97.69 287 VAL A C 1
ATOM 2241 O O . VAL A 1 287 ? -12.117 21.375 20.312 1 97.69 287 VAL A O 1
ATOM 2244 N N . VAL A 1 288 ? -11.023 20.641 22.109 1 97.25 288 VAL A N 1
ATOM 2245 C CA . VAL A 1 288 ? -12 19.578 22.391 1 97.25 288 VAL A CA 1
ATOM 2246 C C . VAL A 1 288 ? -13.102 20.125 23.297 1 97.25 288 VAL A C 1
ATOM 2248 O O . 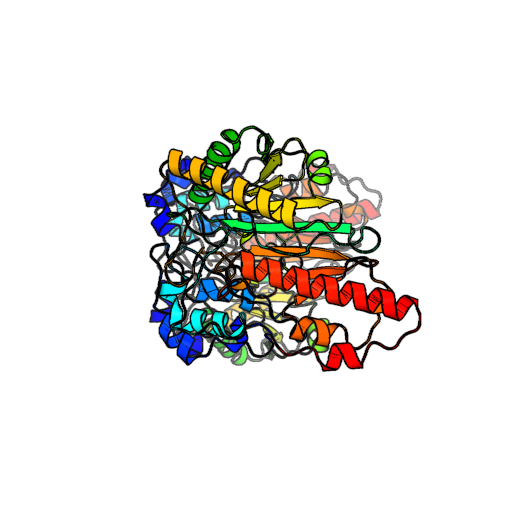VAL A 1 288 ? -12.844 20.516 24.438 1 97.25 288 VAL A O 1
ATOM 2251 N N . LEU A 1 289 ? -14.32 20.031 22.844 1 97.94 289 LEU A N 1
ATOM 2252 C CA . LEU A 1 289 ? -15.445 20.656 23.531 1 97.94 289 LEU A CA 1
ATOM 2253 C C . LEU A 1 289 ? -16.438 19.594 24 1 97.94 289 LEU A C 1
ATOM 2255 O O . LEU A 1 289 ? -16.688 18.609 23.297 1 97.94 289 LEU A O 1
ATOM 2259 N N . LYS A 1 290 ? -16.922 19.812 25.125 1 97.88 290 LYS A N 1
ATOM 2260 C CA . LYS A 1 290 ? -18.094 19.094 25.609 1 97.88 290 LYS A CA 1
ATOM 2261 C C . LYS A 1 290 ? -19.359 19.953 25.531 1 97.88 290 LYS A C 1
ATOM 2263 O O . LYS A 1 290 ? -19.703 20.656 26.484 1 97.88 290 LYS A O 1
ATOM 2268 N N . ILE A 1 291 ? -20.016 19.812 24.453 1 97.75 291 ILE A N 1
ATOM 2269 C CA . ILE A 1 291 ? -21.203 20.609 24.188 1 97.75 291 ILE A CA 1
ATOM 2270 C C . ILE A 1 291 ? -22.328 19.719 23.656 1 97.75 291 ILE A C 1
ATOM 2272 O O . ILE A 1 291 ? -22.75 19.859 22.516 1 97.75 291 ILE A O 1
ATOM 2276 N N . PRO A 1 292 ? -22.875 18.922 24.516 1 97.38 292 PRO A N 1
ATOM 2277 C CA . PRO A 1 292 ? -23.797 17.875 24.078 1 97.38 292 PRO A CA 1
ATOM 2278 C C . PRO A 1 292 ? -25.031 18.422 23.375 1 97.38 292 PRO A C 1
ATOM 2280 O O . PRO A 1 292 ? -25.562 17.797 22.453 1 97.38 292 PRO A O 1
ATOM 2283 N N . LYS A 1 293 ? -25.609 19.516 23.75 1 97.25 293 LYS A N 1
ATOM 2284 C CA . LYS A 1 293 ? -26.812 20.062 23.109 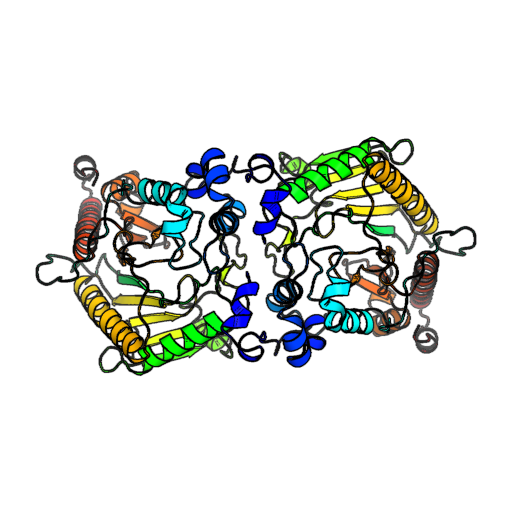1 97.25 293 LYS A CA 1
ATOM 2285 C C . LYS A 1 293 ? -26.484 20.609 21.719 1 97.25 293 LYS A C 1
ATOM 2287 O O . LYS A 1 293 ? -27.234 20.375 20.766 1 97.25 293 LYS A O 1
ATOM 2292 N N . MET A 1 294 ? -25.359 21.281 21.641 1 96.75 294 MET A N 1
ATOM 2293 C CA . MET A 1 294 ? -24.953 21.844 20.359 1 96.75 294 MET A CA 1
ATOM 2294 C C . MET A 1 294 ? -24.609 20.734 19.375 1 96.75 294 MET A C 1
ATOM 2296 O O . MET A 1 294 ? -24.844 20.875 18.172 1 96.75 294 MET A O 1
ATOM 2300 N N . MET A 1 295 ? -24.031 19.672 19.844 1 96.25 295 MET A N 1
ATOM 2301 C CA . MET A 1 295 ? -23.641 18.547 19 1 96.25 295 MET A CA 1
ATOM 2302 C C . MET A 1 295 ? -24.859 17.906 18.359 1 96.25 295 MET A C 1
ATOM 2304 O O . MET A 1 295 ? -24.766 17.312 17.281 1 96.25 295 MET A O 1
ATOM 2308 N N . LYS A 1 296 ? -26 18.094 18.953 1 95 296 LYS A N 1
ATOM 2309 C CA . LYS A 1 296 ? -27.234 17.516 18.438 1 95 296 LYS A CA 1
ATOM 2310 C C . LYS A 1 296 ? -28.016 18.531 17.594 1 95 296 LYS A C 1
ATOM 2312 O O . LYS A 1 296 ? -29.016 18.203 16.969 1 95 296 LYS A O 1
ATOM 2317 N N . TYR A 1 297 ? -27.516 19.703 17.672 1 94.38 297 TYR A N 1
ATOM 2318 C CA . TYR A 1 297 ? -28.203 20.75 16.922 1 94.38 297 TYR A CA 1
ATOM 2319 C C . TYR A 1 297 ? -28.125 20.5 15.43 1 94.38 297 TYR A C 1
ATOM 2321 O O . TYR A 1 297 ? -27.031 20.344 14.875 1 94.38 297 TYR A O 1
ATOM 2329 N N . CYS A 1 298 ? -29.156 20.594 14.664 1 90.5 298 CYS A N 1
ATOM 2330 C CA . CYS A 1 298 ? -29.281 20.141 13.281 1 90.5 298 CYS A CA 1
ATOM 2331 C C . CYS A 1 298 ? -28.469 21 12.336 1 90.5 298 CYS A C 1
ATOM 2333 O O . CYS A 1 298 ? -28.047 20.547 11.273 1 90.5 298 CYS A O 1
ATOM 2335 N N . ARG A 1 299 ? -28.234 22.234 12.758 1 93.75 299 ARG A N 1
ATOM 2336 C CA . ARG A 1 299 ? -27.531 23.141 11.852 1 93.75 299 ARG A CA 1
ATOM 2337 C C . ARG A 1 299 ? -26.094 23.344 12.281 1 93.75 299 ARG A C 1
ATOM 2339 O O . ARG A 1 299 ? -25.453 24.344 11.922 1 93.75 299 ARG A O 1
ATOM 2346 N N . LEU A 1 300 ? -25.547 22.469 13.078 1 95.19 300 LEU A N 1
ATOM 2347 C CA . LEU A 1 300 ? -24.172 22.578 13.547 1 95.19 300 LEU A CA 1
ATOM 2348 C C . LEU A 1 300 ? -23.188 22.609 12.375 1 95.19 300 LEU A C 1
ATOM 2350 O O . LEU A 1 300 ? -22.266 23.438 12.352 1 95.19 300 LEU A O 1
ATOM 2354 N N . GLU A 1 301 ? -23.406 21.75 11.398 1 92.44 301 GLU A N 1
ATOM 2355 C CA . GLU A 1 301 ? -22.5 21.672 10.25 1 92.44 301 GLU A CA 1
ATOM 2356 C C . GLU A 1 301 ? -22.484 22.984 9.477 1 92.44 301 GLU A C 1
ATOM 2358 O O . GLU A 1 301 ? -21.422 23.422 9.016 1 92.44 301 GLU A O 1
ATOM 2363 N N . GLU A 1 302 ? -23.625 23.5 9.297 1 93.38 302 GLU A N 1
ATOM 2364 C CA . GLU A 1 302 ? -23.719 24.797 8.625 1 93.38 302 GLU A CA 1
ATOM 2365 C C . GLU A 1 302 ? -22.969 25.875 9.391 1 93.38 302 GLU A C 1
ATOM 2367 O O . GLU A 1 302 ? -22.25 26.688 8.781 1 93.38 302 GLU A O 1
ATOM 2372 N N . ALA A 1 303 ? -23.156 25.922 10.688 1 94.88 303 ALA A N 1
ATOM 2373 C CA . ALA A 1 303 ? -22.453 26.891 11.523 1 94.88 303 ALA A CA 1
ATOM 2374 C C . ALA A 1 303 ? -20.938 26.734 11.391 1 94.88 303 ALA A C 1
ATOM 2376 O O . ALA A 1 303 ? -20.219 27.734 11.242 1 94.88 303 ALA A O 1
ATOM 2377 N N . LEU A 1 304 ? -20.484 25.531 11.438 1 95.31 304 LEU A N 1
ATOM 2378 C CA . LEU A 1 304 ? -19.062 25.266 11.336 1 95.31 304 LEU A CA 1
ATOM 2379 C C . LEU A 1 304 ? -18.516 25.719 9.984 1 95.31 304 LEU A C 1
ATOM 2381 O O . LEU A 1 304 ? -17.438 26.312 9.914 1 95.31 304 LEU A O 1
ATOM 2385 N N . MET A 1 305 ? -19.203 25.453 8.992 1 91.94 305 MET A N 1
ATOM 2386 C CA . MET A 1 305 ? -18.781 25.844 7.648 1 91.94 305 MET A CA 1
ATOM 2387 C C . MET A 1 305 ? -18.656 27.359 7.543 1 91.94 305 MET A C 1
ATOM 2389 O O . MET A 1 305 ? -17.688 27.875 6.98 1 91.94 305 MET A O 1
ATOM 2393 N N . ARG A 1 306 ? -19.594 28.031 8.055 1 93.31 306 ARG A N 1
ATOM 2394 C CA . ARG A 1 306 ? -19.578 29.484 8.008 1 93.31 306 ARG A CA 1
ATOM 2395 C C . ARG A 1 306 ? -18.438 30.062 8.844 1 93.31 306 ARG A C 1
ATOM 2397 O O . ARG A 1 306 ? -17.875 31.094 8.5 1 93.31 306 ARG A O 1
ATOM 2404 N N . LEU A 1 307 ? -18.125 29.359 9.852 1 94.81 307 LEU A N 1
ATOM 2405 C CA . LEU A 1 307 ? -17.047 29.781 10.734 1 94.81 307 LEU A CA 1
ATOM 2406 C C . LEU A 1 307 ? -15.695 29.312 10.211 1 94.81 307 LEU A C 1
ATOM 2408 O O . LEU A 1 307 ? -14.656 29.656 10.781 1 94.81 307 LEU A O 1
ATOM 2412 N N . ARG A 1 308 ? -15.68 28.422 9.133 1 94.56 308 ARG A N 1
ATOM 2413 C CA . ARG A 1 308 ? -14.492 27.797 8.539 1 94.56 308 ARG A CA 1
ATOM 2414 C C . ARG A 1 308 ? -13.766 26.922 9.555 1 94.56 308 ARG A C 1
ATOM 2416 O O . ARG A 1 308 ? -12.539 26.984 9.68 1 94.56 308 ARG A O 1
ATOM 2423 N N . LEU A 1 309 ? -14.633 26.281 10.281 1 96.31 309 LEU A N 1
ATOM 2424 C CA . LEU A 1 309 ? -14.164 25.297 11.234 1 96.31 309 LEU A CA 1
ATOM 2425 C C . LEU A 1 309 ? -14.602 23.891 10.828 1 96.31 309 LEU A C 1
ATOM 2427 O O . LEU A 1 309 ? -15.539 23.734 10.047 1 96.31 309 LEU A O 1
ATOM 2431 N N . GLU A 1 310 ? -13.852 22.906 11.312 1 94.62 310 GLU A N 1
ATOM 2432 C CA . GLU A 1 310 ? -14.219 21.5 11.133 1 94.62 310 GLU A CA 1
ATOM 2433 C C . GLU A 1 310 ? -14.305 20.781 12.477 1 94.62 310 GLU A C 1
ATOM 2435 O O . GLU A 1 310 ? -13.797 21.266 13.484 1 94.62 310 GLU A O 1
ATOM 2440 N N . LYS A 1 311 ? -15.039 19.656 12.414 1 94.81 311 LYS A N 1
ATOM 2441 C CA . LYS A 1 311 ? -15.18 18.891 13.656 1 94.81 311 LYS A CA 1
ATOM 2442 C C . LYS A 1 311 ? -14.766 17.438 13.461 1 94.81 311 LYS A C 1
ATOM 2444 O O . LYS A 1 311 ? -14.844 16.906 12.352 1 94.81 311 LYS A O 1
ATOM 2449 N N . ILE A 1 312 ? -14.312 16.859 14.477 1 92.06 312 ILE A N 1
ATOM 2450 C CA . ILE A 1 312 ? -14.133 15.414 14.633 1 92.06 312 ILE A CA 1
ATOM 2451 C C . ILE A 1 312 ? -14.922 14.922 15.844 1 92.06 312 ILE A C 1
ATOM 2453 O O . ILE A 1 312 ? -14.703 15.391 16.969 1 92.06 312 ILE A O 1
ATOM 2457 N N . ASP A 1 313 ? -15.828 14.023 15.562 1 91.75 313 ASP A N 1
ATOM 2458 C CA . ASP A 1 313 ? -16.656 13.484 16.641 1 91.75 313 ASP A CA 1
ATOM 2459 C C . ASP A 1 313 ? -15.859 12.484 17.484 1 91.75 313 ASP A C 1
ATOM 2461 O O . ASP A 1 313 ? -15.32 11.516 16.953 1 91.75 313 ASP A O 1
ATOM 2465 N N . LEU A 1 314 ? -15.875 12.719 18.703 1 90.94 314 LEU A N 1
ATOM 2466 C CA . LEU A 1 314 ? -15.148 11.844 19.625 1 90.94 314 LEU A CA 1
ATOM 2467 C C . LEU A 1 314 ? -16.109 11.141 20.578 1 90.94 314 LEU A C 1
ATOM 2469 O O . LEU A 1 314 ? -15.742 10.797 21.703 1 90.94 314 LEU A O 1
ATOM 2473 N N . GLY A 1 315 ? -17.344 11.039 20.188 1 92.31 315 GLY A N 1
ATOM 2474 C CA . GLY A 1 315 ? -18.375 10.453 21.031 1 92.31 315 GLY A CA 1
ATOM 2475 C C . GLY A 1 315 ? -19.141 11.484 21.844 1 92.31 315 GLY A C 1
ATOM 2476 O O . GLY A 1 315 ? -20.047 12.141 21.328 1 92.31 315 GLY A O 1
ATOM 2477 N N . ASP A 1 316 ? -18.609 11.625 23.109 1 92.75 316 ASP A N 1
ATOM 2478 C CA . ASP A 1 316 ? -19.312 12.539 24.016 1 92.75 316 ASP A CA 1
ATOM 2479 C C . ASP A 1 316 ? -18.781 13.961 23.875 1 92.75 316 ASP A C 1
ATOM 2481 O O . ASP A 1 316 ? -19.312 14.891 24.484 1 92.75 316 ASP A O 1
ATOM 2485 N N . CYS A 1 317 ? -17.734 14.125 23.094 1 96.56 317 CYS A N 1
ATOM 2486 C CA . CYS A 1 317 ? -17.109 15.414 22.844 1 96.56 317 CYS A CA 1
ATOM 2487 C C . CYS A 1 317 ? -16.828 15.602 21.359 1 96.56 317 CYS A C 1
ATOM 2489 O O . CYS A 1 317 ? -17 14.672 20.562 1 96.56 317 CYS A O 1
ATOM 2491 N N . VAL A 1 318 ? -16.5 16.859 21.062 1 96.88 318 VAL A N 1
ATOM 2492 C CA . VAL A 1 318 ? -16.188 17.172 19.672 1 96.88 318 VAL A CA 1
ATOM 2493 C C . VAL A 1 318 ? -14.891 17.969 19.594 1 96.88 318 VAL A C 1
ATOM 2495 O O . VAL A 1 318 ? -14.633 18.828 20.453 1 96.88 318 VAL A O 1
ATOM 2498 N N . ASP A 1 319 ? -14.055 17.594 18.703 1 96.81 319 ASP A N 1
ATOM 2499 C CA . ASP A 1 319 ? -12.852 18.359 18.406 1 96.81 319 ASP A CA 1
ATOM 2500 C C . ASP A 1 319 ? -13.102 19.375 17.297 1 96.81 319 ASP A C 1
ATOM 2502 O O . ASP A 1 319 ? -13.469 19.016 16.172 1 96.81 319 ASP A O 1
ATOM 2506 N N . VAL A 1 320 ? -12.891 20.641 17.594 1 97.62 320 VAL A N 1
ATOM 2507 C CA . VAL A 1 320 ? -13.148 21.719 16.641 1 97.62 320 VAL A CA 1
ATOM 2508 C C . VAL A 1 320 ? -11.836 22.422 16.297 1 97.62 320 VAL A C 1
ATOM 2510 O O . VAL A 1 320 ? -11.07 22.797 17.188 1 97.62 320 VAL A O 1
ATOM 2513 N N . SER A 1 321 ? -11.594 22.578 15 1 97.56 321 SER A N 1
ATOM 2514 C CA . SER A 1 321 ? -10.352 23.219 14.57 1 97.56 321 SER A CA 1
ATOM 2515 C C . SER A 1 321 ? -10.547 23.969 13.258 1 97.56 321 SER A C 1
ATOM 2517 O O . SER A 1 321 ? -11.602 23.875 12.625 1 97.56 321 SER A O 1
ATOM 2519 N N . ASN A 1 322 ? -9.594 24.734 12.922 1 97.44 322 ASN A N 1
ATOM 2520 C CA . ASN A 1 322 ? -9.648 25.516 11.688 1 97.44 322 ASN A CA 1
ATOM 2521 C C . ASN A 1 322 ? -9.523 24.625 10.461 1 97.44 322 ASN A C 1
ATOM 2523 O O . ASN A 1 322 ? -8.797 23.625 10.477 1 97.44 322 ASN A O 1
ATOM 2527 N N . ILE A 1 323 ? -10.086 25.062 9.336 1 94.62 323 ILE A N 1
ATOM 2528 C CA . ILE A 1 323 ? -10 24.359 8.062 1 94.62 323 ILE A CA 1
ATOM 2529 C C . ILE A 1 323 ? -8.82 24.891 7.258 1 94.62 323 ILE A C 1
ATOM 2531 O O . ILE A 1 323 ? -8 24.109 6.758 1 94.62 323 ILE A O 1
ATOM 2535 N N . ASP A 1 324 ? -8.711 26.219 7.129 1 94.56 324 ASP A N 1
ATOM 2536 C CA . ASP A 1 324 ? -7.734 26.844 6.246 1 94.56 324 ASP A CA 1
ATOM 2537 C C . ASP A 1 324 ? -6.41 27.078 6.969 1 94.56 324 ASP A C 1
ATOM 2539 O O . ASP A 1 324 ? -6.395 27.438 8.148 1 94.56 324 ASP A O 1
ATOM 2543 N N . ARG A 1 325 ? -5.348 26.875 6.223 1 95.94 325 ARG A N 1
ATOM 2544 C CA . ARG A 1 325 ? -4.027 27 6.832 1 95.94 325 ARG A CA 1
ATOM 2545 C C . ARG A 1 325 ? -3.107 27.875 5.988 1 95.94 325 ARG A C 1
ATOM 2547 O O . ARG A 1 325 ? -1.999 28.203 6.41 1 95.94 325 ARG A O 1
ATOM 2554 N N . ILE A 1 326 ? -3.553 28.203 4.816 1 96.06 326 ILE A N 1
ATOM 2555 C CA . ILE A 1 326 ? -2.83 29.141 3.955 1 96.06 326 ILE A CA 1
ATOM 2556 C C . ILE A 1 326 ? -3.711 30.344 3.648 1 96.06 326 ILE A C 1
ATOM 2558 O O . ILE A 1 326 ? -4.941 30.234 3.652 1 96.06 326 ILE A O 1
ATOM 2562 N N . GLY A 1 327 ? -3.184 31.5 3.477 1 92.75 327 GLY A N 1
ATOM 2563 C CA . GLY A 1 327 ? -3.926 32.719 3.24 1 92.75 327 GLY A CA 1
ATOM 2564 C C . GLY A 1 327 ? -4.195 33.531 4.508 1 92.75 327 GLY A C 1
ATOM 2565 O O . GLY A 1 327 ? -4.582 34.688 4.449 1 92.75 327 GLY A O 1
ATOM 2566 N N . LEU A 1 328 ? -4.031 32.875 5.625 1 94.19 328 LEU A N 1
ATOM 2567 C CA . LEU A 1 328 ? -4.156 33.5 6.945 1 94.19 328 LEU A CA 1
ATOM 2568 C C . LEU A 1 328 ? -2.842 33.406 7.715 1 94.19 328 LEU A C 1
ATOM 2570 O O . LEU A 1 328 ? -2.074 32.438 7.52 1 94.19 328 LEU A O 1
ATOM 2574 N N . THR A 1 329 ? -2.637 34.375 8.531 1 96 329 THR A N 1
ATOM 2575 C CA . THR A 1 329 ? -1.487 34.281 9.422 1 96 329 THR A CA 1
ATOM 2576 C C . THR A 1 329 ? -1.806 33.375 10.617 1 96 329 THR A C 1
ATOM 2578 O O . THR A 1 329 ? -2.965 33.031 10.852 1 96 329 THR A O 1
ATOM 2581 N N . GLU A 1 330 ? -0.799 33.031 11.32 1 97.44 330 GLU A N 1
ATOM 2582 C CA . GLU A 1 330 ? -0.978 32.219 12.5 1 97.44 330 GLU A CA 1
ATOM 2583 C C . GLU A 1 330 ? -1.926 32.875 13.5 1 97.44 330 GLU A C 1
ATOM 2585 O O . GLU A 1 330 ? -2.811 32.188 14.055 1 97.44 330 GLU A O 1
ATOM 2590 N N . VAL A 1 331 ? -1.764 34.094 13.688 1 97.31 331 VAL A N 1
ATOM 2591 C CA . VAL A 1 331 ? -2.584 34.812 14.664 1 97.31 331 VAL A CA 1
ATOM 2592 C C . VAL A 1 331 ? -4.023 34.906 14.156 1 97.31 331 VAL A C 1
ATOM 2594 O O . VAL A 1 331 ? -4.969 34.812 14.938 1 97.31 331 VAL A O 1
ATOM 2597 N N . GLU A 1 332 ? -4.168 35.188 12.883 1 96.19 332 GLU A N 1
ATOM 2598 C CA . GLU A 1 332 ? -5.512 35.25 12.32 1 96.19 332 GLU A CA 1
ATOM 2599 C C . GLU A 1 332 ? -6.223 33.906 12.5 1 96.19 332 GLU A C 1
ATOM 2601 O O . GLU A 1 332 ? -7.422 33.875 12.773 1 96.19 332 GLU A O 1
ATOM 2606 N N . ILE A 1 333 ? -5.516 32.781 12.32 1 97 333 ILE A N 1
ATOM 2607 C CA . ILE A 1 333 ? -6.074 31.469 12.523 1 97 333 ILE A CA 1
ATOM 2608 C C . ILE A 1 333 ? -6.484 31.297 13.984 1 97 333 ILE A C 1
ATOM 2610 O O . ILE A 1 333 ? -7.582 30.812 14.281 1 97 333 ILE A O 1
ATOM 2614 N N . LEU A 1 334 ? -5.617 31.688 14.859 1 97.62 334 LEU A N 1
ATOM 2615 C CA . LEU A 1 334 ? -5.898 31.609 16.281 1 97.62 334 LEU A CA 1
ATOM 2616 C C . LEU A 1 334 ? -7.172 32.375 16.641 1 97.62 334 LEU A C 1
ATOM 2618 O O . LEU A 1 334 ? -8.047 31.859 17.328 1 97.62 334 LEU A O 1
ATOM 2622 N N . GLU A 1 335 ? -7.27 33.562 16.125 1 97.12 335 GLU A N 1
ATOM 2623 C CA . GLU A 1 335 ? -8.422 34.438 16.406 1 97.12 335 GLU A CA 1
ATOM 2624 C C . GLU A 1 335 ? -9.703 33.812 15.828 1 97.12 335 GLU A C 1
ATOM 2626 O O . GLU A 1 335 ? -10.766 33.875 16.453 1 97.12 335 GLU A O 1
ATOM 2631 N N . LEU A 1 336 ? -9.57 33.312 14.68 1 96.31 336 LEU A N 1
ATOM 2632 C CA . LEU A 1 336 ? -10.703 32.656 14.031 1 96.31 336 LEU A CA 1
ATOM 2633 C C . LEU A 1 336 ? -11.234 31.516 14.891 1 96.31 336 LEU A C 1
ATOM 2635 O O . LEU A 1 336 ? -12.445 31.406 15.102 1 96.31 336 LEU A O 1
ATOM 2639 N N . VAL A 1 337 ? -10.367 30.688 15.391 1 97.88 337 VAL A N 1
ATOM 2640 C CA . VAL A 1 337 ? -10.758 29.547 16.203 1 97.88 337 VAL A CA 1
ATOM 2641 C C . VAL A 1 337 ? -11.336 30.031 17.531 1 97.88 337 VAL A C 1
ATOM 2643 O O . VAL A 1 337 ? -12.336 29.484 18 1 97.88 337 VAL A O 1
ATOM 2646 N N . ILE A 1 338 ? -10.711 31.062 18.109 1 97.5 338 ILE A N 1
ATOM 2647 C CA . ILE A 1 338 ? -11.195 31.609 19.375 1 97.5 338 ILE A CA 1
ATOM 2648 C C . ILE A 1 338 ? -12.633 32.094 19.219 1 97.5 338 ILE A C 1
ATOM 2650 O O . ILE A 1 338 ? -13.5 31.766 20.016 1 97.5 338 ILE A O 1
ATOM 2654 N N . GLU A 1 339 ? -12.852 32.844 18.203 1 96.38 339 GLU A N 1
ATOM 2655 C CA . GLU A 1 339 ? -14.188 33.375 17.938 1 96.38 339 GLU A CA 1
ATOM 2656 C C . GLU A 1 339 ? -15.203 32.25 17.719 1 96.38 339 GLU A C 1
ATOM 2658 O O . GLU A 1 339 ? -16.312 32.312 18.234 1 96.38 339 GLU A O 1
ATOM 2663 N N . GLY A 1 340 ? -14.812 31.328 16.922 1 97.12 340 GLY A N 1
ATOM 2664 C CA . GLY A 1 340 ? -15.711 30.234 16.625 1 97.12 340 GLY A CA 1
ATOM 2665 C C . GLY A 1 340 ? -16.031 29.375 17.828 1 97.12 340 GLY A C 1
ATOM 2666 O O . GLY A 1 340 ? -17.188 29 18.031 1 97.12 340 GLY A O 1
ATOM 2667 N N . VAL A 1 341 ? -15.047 29.031 18.562 1 97.62 341 VAL A N 1
ATOM 2668 C CA . VAL A 1 341 ? -15.242 28.219 19.75 1 97.62 341 VAL A CA 1
ATOM 2669 C C . VAL A 1 341 ? -16.109 28.953 20.75 1 97.62 341 VAL A C 1
ATOM 2671 O O . VAL A 1 341 ? -17.016 28.359 21.359 1 97.62 341 VAL A O 1
ATOM 2674 N N . GLN A 1 342 ? -15.844 30.219 20.953 1 97.25 342 GLN A N 1
ATOM 2675 C CA . GLN A 1 342 ? -16.672 31.016 21.859 1 97.25 342 GLN A CA 1
ATOM 2676 C C . GLN A 1 342 ? -18.125 31.016 21.406 1 97.25 342 GLN A C 1
ATOM 2678 O O . GLN A 1 342 ? -19.047 30.922 22.219 1 97.25 342 GLN A O 1
ATOM 2683 N N . PHE A 1 343 ? -18.344 31.141 20.156 1 97.19 343 PHE A N 1
ATOM 2684 C CA . PHE A 1 343 ? -19.688 31.109 19.594 1 97.19 343 PHE A CA 1
ATOM 2685 C C . PHE A 1 343 ? -20.375 29.797 19.938 1 97.19 343 PHE A C 1
ATOM 2687 O O . PHE A 1 343 ? -21.531 29.797 20.375 1 97.19 343 PHE A O 1
ATOM 2694 N N . LEU A 1 344 ? -19.703 28.688 19.734 1 97.62 344 LEU A N 1
ATOM 2695 C CA . LEU A 1 344 ? -20.281 27.359 20 1 97.62 344 LEU A CA 1
ATOM 2696 C C . LEU A 1 344 ? -20.609 27.203 21.469 1 97.62 344 LEU A C 1
ATOM 2698 O O . LEU A 1 344 ? -21.656 26.641 21.828 1 97.62 344 LEU A O 1
ATOM 2702 N N . ILE A 1 345 ? -19.719 27.688 22.359 1 97.5 345 ILE A N 1
ATOM 2703 C CA . ILE A 1 345 ? -19.938 27.609 23.797 1 97.5 345 ILE A CA 1
ATOM 2704 C C . ILE A 1 345 ? -21.141 28.469 24.172 1 97.5 345 ILE A C 1
ATOM 2706 O O . ILE A 1 345 ? -22 28.031 24.953 1 97.5 345 ILE A O 1
ATOM 2710 N N . ASP A 1 346 ? -21.219 29.688 23.609 1 97.44 346 ASP A N 1
ATOM 2711 C CA . ASP A 1 346 ? -22.359 30.562 23.875 1 97.44 346 ASP A CA 1
ATOM 2712 C C . ASP A 1 346 ? -23.672 29.891 23.453 1 97.44 346 ASP A C 1
ATOM 2714 O O . ASP A 1 346 ? -24.672 29.969 24.172 1 97.44 346 ASP A O 1
ATOM 2718 N N . CYS A 1 347 ? -23.609 29.266 22.344 1 97.44 347 CYS A N 1
ATOM 2719 C CA . CYS A 1 347 ? -24.797 28.562 21.859 1 97.44 347 CYS A CA 1
ATOM 2720 C C . CYS A 1 347 ? -25.172 27.422 22.781 1 97.44 347 CYS A C 1
ATOM 2722 O O . CYS A 1 347 ? -26.344 27.203 23.078 1 97.44 347 CYS A O 1
ATOM 2724 N N . GLU A 1 348 ? -24.188 26.656 23.203 1 97.81 348 GLU A N 1
ATOM 2725 C CA . GLU A 1 348 ? -24.422 25.578 24.141 1 97.81 348 GLU A CA 1
ATOM 2726 C C . GLU A 1 348 ? -25.078 26.094 25.422 1 97.81 348 GLU A C 1
ATOM 2728 O O . GLU A 1 348 ? -26.047 25.5 25.922 1 97.81 348 GLU A O 1
ATOM 2733 N N . GLU A 1 349 ? -24.609 27.156 25.984 1 97.56 349 GLU A N 1
ATOM 2734 C CA . GLU A 1 349 ? -25.141 27.766 27.188 1 97.56 349 GLU A CA 1
ATOM 2735 C C . GLU A 1 349 ? -26.609 28.172 27 1 97.56 349 GLU A C 1
ATOM 2737 O O . GLU A 1 349 ? -27.422 27.984 27.906 1 97.56 349 GLU A O 1
ATOM 2742 N N . ARG A 1 350 ? -26.875 28.703 25.875 1 97.56 350 ARG A N 1
ATOM 2743 C CA . ARG A 1 350 ? -28.25 29.109 25.562 1 97.56 350 ARG A CA 1
ATOM 2744 C C . ARG A 1 350 ? -29.172 27.906 25.453 1 97.56 350 ARG A C 1
ATOM 2746 O O . ARG A 1 350 ? -30.297 27.938 25.953 1 97.56 350 ARG A O 1
ATOM 2753 N N . LEU A 1 351 ? -28.672 26.938 24.812 1 97.5 351 LEU A N 1
ATOM 2754 C CA . LEU A 1 351 ? -29.484 25.734 24.656 1 97.5 351 LEU A CA 1
ATOM 2755 C C . LEU A 1 351 ? -29.734 25.078 26.016 1 97.5 351 LEU A C 1
ATOM 2757 O O . LEU A 1 351 ? -30.828 24.531 26.25 1 97.5 351 LEU A O 1
ATOM 2761 N N . GLU A 1 352 ? -28.766 25.125 26.875 1 96.88 352 GLU A N 1
ATOM 2762 C CA . GLU A 1 352 ? -28.922 24.594 28.219 1 96.88 352 GLU A CA 1
ATOM 2763 C C . GLU A 1 352 ? -30.031 25.328 28.969 1 96.88 352 GLU A C 1
ATOM 2765 O O . GLU A 1 352 ? -30.719 24.75 29.812 1 96.88 352 GLU A O 1
ATOM 2770 N N . LYS A 1 353 ? -30.219 26.562 28.672 1 97.31 353 LYS A N 1
ATOM 2771 C CA . LYS A 1 353 ? -31.219 27.391 29.312 1 97.31 353 LYS A CA 1
ATOM 2772 C C . LYS A 1 353 ? -32.562 27.297 28.578 1 97.31 353 LYS A C 1
ATOM 2774 O O . LYS A 1 353 ? -33.5 28.016 28.922 1 97.31 353 LYS A O 1
ATOM 2779 N N . GLY A 1 354 ? -32.625 26.547 27.531 1 95.56 354 GLY A N 1
ATOM 2780 C CA . GLY A 1 354 ? -33.875 26.328 26.781 1 95.56 354 GLY A CA 1
ATOM 2781 C C . GLY A 1 354 ? -34.125 27.422 25.75 1 95.56 354 GLY A C 1
ATOM 2782 O O . GLY A 1 354 ? -35.25 27.531 25.234 1 95.56 354 GLY A O 1
ATOM 2783 N N . GLN A 1 355 ? -33.062 28.156 25.438 1 96.69 355 GLN A N 1
ATOM 2784 C CA . GLN A 1 355 ? -33.219 29.234 24.469 1 96.69 355 GLN A CA 1
ATOM 2785 C C . GLN A 1 355 ? -33 28.734 23.047 1 96.69 355 GLN A C 1
ATOM 2787 O O . GLN A 1 355 ? -32.312 27.719 22.844 1 96.69 355 GLN A O 1
ATOM 2792 N N . LYS A 1 356 ? -33.625 29.453 22.109 1 94.88 356 LYS A N 1
ATOM 2793 C CA . LYS A 1 356 ? -33.406 29.172 20.688 1 94.88 356 LYS A CA 1
ATOM 2794 C C . LYS A 1 356 ? -32.156 29.875 20.188 1 94.88 356 LYS A C 1
ATOM 2796 O O . LYS A 1 356 ? -31.828 30.984 20.641 1 94.88 356 LYS A O 1
ATOM 2801 N N . ILE A 1 357 ? -31.406 29.188 19.25 1 95.38 357 ILE A N 1
ATOM 2802 C CA . ILE A 1 357 ? -30.141 29.781 18.812 1 95.38 357 ILE A CA 1
ATOM 2803 C C . ILE A 1 357 ? -30.172 30.047 17.312 1 95.38 357 ILE A C 1
ATOM 2805 O O . ILE A 1 357 ? -29.156 30.422 16.719 1 95.38 357 ILE A O 1
ATOM 2809 N N . GLU A 1 358 ? -31.266 29.922 16.594 1 94.06 358 GLU A N 1
ATOM 2810 C CA . GLU A 1 358 ? -31.406 30.078 15.148 1 94.06 358 GLU A CA 1
ATOM 2811 C C . GLU A 1 358 ? -30.953 31.469 14.695 1 94.06 358 GLU A C 1
ATOM 2813 O O . GLU A 1 358 ? -30.281 31.594 13.672 1 94.06 358 GLU A O 1
ATOM 2818 N N . LYS A 1 359 ? -31.359 32.438 15.414 1 93.38 359 LYS A N 1
ATOM 2819 C CA . LYS A 1 359 ? -31.031 33.812 15.031 1 93.38 359 LYS A CA 1
ATOM 2820 C C . LYS A 1 359 ? -29.516 34.031 15.008 1 93.38 359 LYS A C 1
ATOM 2822 O O . LYS A 1 359 ? -29 34.75 14.164 1 93.38 359 LYS A O 1
ATOM 2827 N N . TYR A 1 360 ? -28.844 33.406 15.906 1 93 360 TYR A N 1
ATOM 2828 C CA . TYR A 1 360 ? -27.406 33.562 16 1 93 360 TYR A CA 1
ATOM 2829 C C . TYR A 1 360 ? -26.688 32.812 14.867 1 93 360 TYR A C 1
ATOM 2831 O O . TYR A 1 360 ? -25.688 33.312 14.336 1 93 360 TYR A O 1
ATOM 2839 N N . VAL A 1 361 ? -27.172 31.703 14.461 1 92.06 361 VAL A N 1
ATOM 2840 C CA . VAL A 1 361 ? -26.609 30.938 13.352 1 92.06 361 VAL A CA 1
ATOM 2841 C C . VAL A 1 361 ? -26.875 31.688 12.039 1 92.06 361 VAL A C 1
ATOM 2843 O O . VAL A 1 361 ? -26 31.719 11.164 1 92.06 361 VAL A O 1
ATOM 2846 N N . ASN A 1 362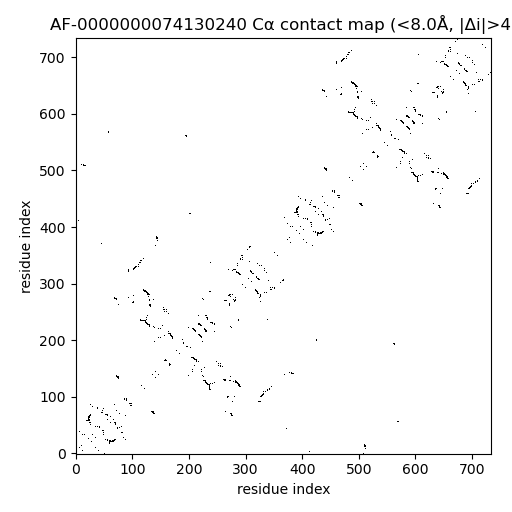 ? -28 32.344 11.906 1 89.38 362 ASN A N 1
ATOM 2847 C CA . ASN A 1 362 ? -28.391 33.062 10.703 1 89.38 362 ASN A CA 1
ATOM 2848 C C . ASN A 1 362 ? -27.484 34.281 10.469 1 89.38 362 ASN A C 1
ATOM 2850 O O . ASN A 1 362 ? -27.25 34.656 9.32 1 89.38 362 ASN A O 1
ATOM 2854 N N . ILE A 1 363 ? -26.953 34.781 11.492 1 88.12 363 ILE A N 1
ATOM 2855 C CA . ILE A 1 363 ? -26.203 36.031 11.344 1 88.12 363 ILE A CA 1
ATOM 2856 C C . ILE A 1 363 ? -24.734 35.719 11.102 1 88.12 363 ILE A C 1
ATOM 2858 O O . ILE A 1 363 ? -23.953 36.594 10.758 1 88.12 363 ILE A O 1
ATOM 2862 N N . LEU A 1 364 ? -24.453 34.5 11.281 1 87.06 364 LEU A N 1
ATOM 2863 C CA . LEU A 1 364 ? -23.078 34.125 10.984 1 87.06 364 LEU A CA 1
ATOM 2864 C C . LEU A 1 364 ? -22.75 34.375 9.523 1 87.06 364 LEU A C 1
ATOM 2866 O O . LEU A 1 364 ? -23.484 33.969 8.625 1 87.06 364 LEU A O 1
ATOM 2870 N N . ARG A 1 365 ? -21.969 35.25 9.273 1 75 365 ARG A N 1
ATOM 2871 C CA . ARG A 1 365 ? -21.516 35.531 7.914 1 75 365 ARG A CA 1
ATOM 2872 C C . ARG A 1 365 ? -20.422 34.531 7.484 1 75 365 ARG A C 1
ATOM 2874 O O . ARG A 1 365 ? -19.625 34.094 8.305 1 75 365 ARG A O 1
ATOM 2881 N N . GLN A 1 366 ? -20.641 34.156 6.27 1 68.81 366 GLN A N 1
ATOM 2882 C CA . GLN A 1 366 ? -19.609 33.281 5.73 1 68.81 366 GLN A CA 1
ATOM 2883 C C . GLN A 1 366 ? -18.25 33.969 5.73 1 68.81 366 GLN A C 1
ATOM 2885 O O . GLN A 1 366 ? -18.094 35.062 5.164 1 68.81 366 GLN A O 1
ATOM 2890 N N . LYS A 1 367 ? -17.406 33.375 6.586 1 59.38 367 LYS A N 1
ATOM 2891 C CA . LYS A 1 367 ? -16.047 33.906 6.641 1 59.38 367 LYS A CA 1
ATOM 2892 C C . LYS A 1 367 ? -15.211 33.344 5.492 1 59.38 367 LYS A C 1
ATOM 2894 O O . LYS A 1 367 ? -15.367 32.188 5.098 1 59.38 367 LYS A O 1
ATOM 2899 N N . VAL B 1 1 ? 9.93 4.211 -5.094 1 39.97 1 VAL B N 1
ATOM 2900 C CA . VAL B 1 1 ? 10.898 5.188 -4.602 1 39.97 1 VAL B CA 1
ATOM 2901 C C . VAL B 1 1 ? 11.969 5.434 -5.656 1 39.97 1 VAL B C 1
ATOM 2903 O O . VAL B 1 1 ? 12.484 4.488 -6.258 1 39.97 1 VAL B O 1
ATOM 2906 N N . ASN B 1 2 ? 11.906 6.512 -6.434 1 48.03 2 ASN B N 1
ATOM 2907 C CA . ASN B 1 2 ? 12.953 6.734 -7.426 1 48.03 2 ASN B CA 1
ATOM 2908 C C . ASN B 1 2 ? 14.344 6.684 -6.797 1 48.03 2 ASN B C 1
ATOM 2910 O O . ASN B 1 2 ? 14.789 7.656 -6.191 1 48.03 2 ASN B O 1
ATOM 2914 N N . SER B 1 3 ? 14.844 5.543 -6.523 1 48.38 3 SER B N 1
ATOM 2915 C CA . SER B 1 3 ? 16.172 5.254 -5.984 1 48.38 3 SER B CA 1
ATOM 2916 C C . SER B 1 3 ? 17.266 5.766 -6.91 1 48.38 3 SER B C 1
ATOM 2918 O O . SER B 1 3 ? 18.438 5.785 -6.539 1 48.38 3 SER B O 1
ATOM 2920 N N . SER B 1 4 ? 16.812 6.207 -8.141 1 50.69 4 SER B N 1
ATOM 2921 C CA . SER B 1 4 ? 17.906 6.48 -9.078 1 50.69 4 SER B CA 1
ATOM 2922 C C . SER B 1 4 ? 18.766 7.641 -8.602 1 50.69 4 SER B C 1
ATOM 2924 O O . SER B 1 4 ? 19.984 7.625 -8.773 1 50.69 4 SER B O 1
ATOM 2926 N N . MET B 1 5 ? 18.078 8.539 -7.852 1 54.06 5 MET B N 1
ATOM 2927 C CA . MET B 1 5 ? 18.891 9.672 -7.449 1 54.06 5 MET B CA 1
ATOM 2928 C C . MET B 1 5 ? 19.469 9.469 -6.051 1 54.06 5 MET B C 1
ATOM 2930 O O . MET B 1 5 ? 20.422 10.125 -5.66 1 54.06 5 MET B O 1
ATOM 2934 N N . ALA B 1 6 ? 18.938 8.453 -5.387 1 51.97 6 ALA B N 1
ATOM 2935 C CA . ALA B 1 6 ? 19.359 8.227 -4.004 1 51.97 6 ALA B CA 1
ATOM 2936 C C . ALA B 1 6 ? 20.797 7.73 -3.941 1 51.97 6 ALA B C 1
ATOM 2938 O O . ALA B 1 6 ? 21.516 8.023 -2.984 1 51.97 6 ALA B O 1
ATOM 2939 N N . HIS B 1 7 ? 21.156 7.082 -4.961 1 56.88 7 HIS B N 1
ATOM 2940 C CA . HIS B 1 7 ? 22.469 6.461 -4.961 1 56.88 7 HIS B CA 1
ATOM 2941 C C . HIS B 1 7 ? 23.578 7.512 -4.969 1 56.88 7 HIS B C 1
ATOM 2943 O O . HIS B 1 7 ? 24.703 7.242 -4.539 1 56.88 7 HIS B O 1
ATOM 2949 N N . ARG B 1 8 ? 23.156 8.625 -5.203 1 63.47 8 ARG B N 1
ATOM 2950 C CA . ARG B 1 8 ? 24.188 9.656 -5.27 1 63.47 8 ARG B CA 1
ATOM 2951 C C . ARG B 1 8 ? 24.344 10.367 -3.93 1 63.47 8 ARG B C 1
ATOM 2953 O O . ARG B 1 8 ? 25.406 10.891 -3.615 1 63.47 8 ARG B O 1
ATOM 2960 N N . LEU B 1 9 ? 23.375 10.18 -3.143 1 79.5 9 LEU B N 1
ATOM 2961 C CA . LEU B 1 9 ? 23.422 11.023 -1.951 1 79.5 9 LEU B CA 1
ATOM 2962 C C . LEU B 1 9 ? 23.703 10.195 -0.708 1 79.5 9 LEU B C 1
ATOM 2964 O O . LEU B 1 9 ? 24.203 10.719 0.295 1 79.5 9 LEU B O 1
ATOM 2968 N N . PHE B 1 10 ? 23.531 8.859 -0.823 1 91.69 10 PHE B N 1
ATOM 2969 C CA . PHE B 1 10 ? 23.672 8 0.347 1 91.69 10 PHE B CA 1
ATOM 2970 C C . PHE B 1 10 ? 24.453 6.742 0 1 91.69 10 PHE B C 1
ATOM 2972 O O . PHE B 1 10 ? 24.438 6.281 -1.144 1 91.69 10 PHE B O 1
ATOM 2979 N N . THR B 1 11 ? 25.141 6.223 0.988 1 93.5 11 THR B N 1
ATOM 2980 C CA . THR B 1 11 ? 25.875 4.973 0.809 1 93.5 11 THR B CA 1
ATOM 2981 C C . THR B 1 11 ? 24.922 3.783 0.802 1 93.5 11 THR B C 1
ATOM 2983 O O . THR B 1 11 ? 23.75 3.918 1.161 1 93.5 11 THR B O 1
ATOM 2986 N N . ALA B 1 12 ? 25.422 2.668 0.318 1 94.5 12 ALA B N 1
ATOM 2987 C CA . ALA B 1 12 ? 24.625 1.438 0.328 1 94.5 12 ALA B CA 1
ATOM 2988 C C . ALA B 1 12 ? 24.188 1.08 1.744 1 94.5 12 ALA B C 1
ATOM 2990 O O . ALA B 1 12 ? 23.062 0.621 1.954 1 94.5 12 ALA B O 1
ATOM 2991 N N . GLU B 1 13 ? 25.062 1.278 2.689 1 94.75 13 GLU B N 1
ATOM 2992 C CA . GLU B 1 13 ? 24.75 0.968 4.082 1 94.75 13 GLU B CA 1
ATOM 2993 C C . GLU B 1 13 ? 23.609 1.824 4.605 1 94.75 13 GLU B C 1
ATOM 2995 O O . GLU B 1 13 ? 22.734 1.333 5.332 1 94.75 13 GLU B O 1
ATOM 3000 N N . GLU B 1 14 ? 23.562 3.078 4.207 1 95 14 GLU B N 1
ATOM 3001 C CA . GLU B 1 14 ? 22.531 4.012 4.66 1 95 14 GLU B CA 1
ATOM 3002 C C . GLU B 1 14 ? 21.172 3.688 4.043 1 95 14 GLU B C 1
ATOM 3004 O O . GLU B 1 14 ? 20.141 3.986 4.629 1 95 14 GLU B O 1
ATOM 3009 N N . GLU B 1 15 ? 21.281 3.055 2.889 1 95.94 15 GLU B N 1
ATOM 3010 C CA . GLU B 1 15 ? 20.047 2.789 2.143 1 95.94 15 GLU B CA 1
ATOM 3011 C C . GLU B 1 15 ? 19.594 1.346 2.33 1 95.94 15 GLU B C 1
ATOM 3013 O O . GLU B 1 15 ? 18.469 0.994 1.965 1 95.94 15 GLU B O 1
ATOM 3018 N N . TYR B 1 16 ? 20.453 0.487 2.943 1 96.94 16 TYR B N 1
ATOM 3019 C CA . TYR B 1 16 ? 20.141 -0.926 3.119 1 96.94 16 TYR B CA 1
ATOM 3020 C C . TYR B 1 16 ? 18.969 -1.11 4.074 1 96.94 16 TYR B C 1
ATOM 3022 O O . TYR B 1 16 ? 18.906 -0.461 5.117 1 96.94 16 TYR B O 1
ATOM 3030 N N . PRO B 1 17 ? 17.984 -1.921 3.689 1 96.62 17 PRO B N 1
ATOM 3031 C CA . PRO B 1 17 ? 16.812 -2.086 4.555 1 96.62 17 PRO B CA 1
ATOM 3032 C C . PRO B 1 17 ? 17.141 -2.832 5.848 1 96.62 17 PRO B C 1
ATOM 3034 O O . PRO B 1 17 ? 18.078 -3.625 5.887 1 96.62 17 PRO B O 1
ATOM 3037 N N . ASP B 1 18 ? 16.406 -2.508 6.895 1 94.44 18 ASP B N 1
ATOM 3038 C CA . ASP B 1 18 ? 16.484 -3.287 8.125 1 94.44 18 ASP B CA 1
ATOM 3039 C C . ASP B 1 18 ? 15.711 -4.602 7.992 1 94.44 18 ASP B C 1
ATOM 3041 O O . ASP B 1 18 ? 14.484 -4.605 7.934 1 94.44 18 ASP B O 1
ATOM 3045 N N . LEU B 1 19 ? 16.422 -5.703 8 1 95.62 19 LEU B N 1
ATOM 3046 C CA . LEU B 1 19 ? 15.797 -7 7.758 1 95.62 19 LEU B CA 1
ATOM 3047 C C . LEU B 1 19 ? 15.938 -7.906 8.977 1 95.62 19 LEU B C 1
ATOM 3049 O O . LEU B 1 19 ? 15.766 -9.125 8.875 1 95.62 19 LEU B O 1
ATOM 3053 N N . GLU B 1 20 ? 16.219 -7.355 10.125 1 91.56 20 GLU B N 1
ATOM 3054 C CA . GLU B 1 20 ? 16.531 -8.109 11.336 1 91.56 20 GLU B CA 1
ATOM 3055 C C . GLU B 1 20 ? 15.375 -9.031 11.719 1 91.56 20 GLU B C 1
ATOM 3057 O O . GLU B 1 20 ? 15.602 -10.141 12.203 1 91.56 20 GLU B O 1
ATOM 3062 N N . ASN B 1 21 ? 14.156 -8.688 11.516 1 89.06 21 ASN B N 1
ATOM 3063 C CA . ASN B 1 21 ? 13.008 -9.477 11.938 1 89.06 21 ASN B CA 1
ATOM 3064 C C . ASN B 1 21 ? 12.219 -10 10.734 1 89.06 21 ASN B C 1
ATOM 3066 O O . ASN B 1 21 ? 11.023 -10.273 10.844 1 89.06 21 ASN B O 1
ATOM 3070 N N . HIS B 1 22 ? 12.867 -10.07 9.625 1 93.12 22 HIS B N 1
ATOM 3071 C CA . HIS B 1 22 ? 12.195 -10.508 8.414 1 93.12 22 HIS B CA 1
ATOM 3072 C C . HIS B 1 22 ? 12.438 -11.992 8.148 1 93.12 22 HIS B C 1
ATOM 3074 O O . HIS B 1 22 ? 13.547 -12.492 8.367 1 93.12 22 HIS B O 1
ATOM 3080 N N . HIS B 1 23 ? 11.391 -12.656 7.77 1 93.25 23 HIS B N 1
ATOM 3081 C CA . HIS B 1 23 ? 11.445 -14.078 7.461 1 93.25 23 HIS B CA 1
ATOM 3082 C C . HIS B 1 23 ? 10.977 -14.352 6.035 1 93.25 23 HIS B C 1
ATOM 3084 O O . HIS B 1 23 ? 9.805 -14.656 5.809 1 93.25 23 HIS B O 1
ATOM 3090 N N . SER B 1 24 ? 11.852 -14.344 5.074 1 94.5 24 SER B N 1
ATOM 3091 C CA . SER B 1 24 ? 11.609 -14.586 3.654 1 94.5 24 SER B CA 1
ATOM 3092 C C . SER B 1 24 ? 12.906 -14.945 2.93 1 94.5 24 SER B C 1
ATOM 3094 O O . SER B 1 24 ? 14 -14.742 3.463 1 94.5 24 SER B O 1
ATOM 3096 N N . HIS B 1 25 ? 12.758 -15.516 1.778 1 95.75 25 HIS B N 1
ATOM 3097 C CA . HIS B 1 25 ? 13.938 -15.766 0.961 1 9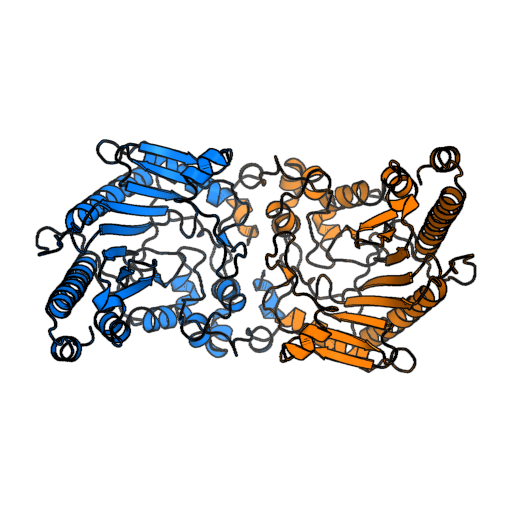5.75 25 HIS B CA 1
ATOM 3098 C C . HIS B 1 25 ? 14.656 -14.469 0.619 1 95.75 25 HIS B C 1
ATOM 3100 O O . HIS B 1 25 ? 15.891 -14.438 0.552 1 95.75 25 HIS B O 1
ATOM 3106 N N . MET B 1 26 ? 13.914 -13.422 0.396 1 97.38 26 MET B N 1
ATOM 3107 C CA . MET B 1 26 ? 14.484 -12.109 0.114 1 97.38 26 MET B CA 1
ATOM 3108 C C . MET B 1 26 ? 15.383 -11.648 1.253 1 97.38 26 MET B C 1
ATOM 3110 O O . MET B 1 26 ? 16.531 -11.242 1.021 1 97.38 26 MET B O 1
ATOM 3114 N N . ALA B 1 27 ? 14.883 -11.758 2.457 1 97.06 27 ALA B N 1
ATOM 3115 C CA . ALA B 1 27 ? 15.641 -11.297 3.621 1 97.06 27 ALA B CA 1
ATOM 3116 C C . ALA B 1 27 ? 16.906 -12.117 3.809 1 97.06 27 ALA B C 1
ATOM 3118 O O . ALA B 1 27 ? 17.938 -11.586 4.219 1 97.06 27 ALA B O 1
ATOM 3119 N N . HIS B 1 28 ? 16.844 -13.367 3.463 1 95.88 28 HIS B N 1
ATOM 3120 C CA . HIS B 1 28 ? 17.984 -14.25 3.621 1 95.88 28 HIS B CA 1
ATOM 3121 C C . HIS B 1 28 ? 19.031 -14 2.539 1 95.88 28 HIS B C 1
ATOM 3123 O O . HIS B 1 28 ? 20.234 -14.141 2.787 1 95.88 28 HIS B O 1
ATOM 3129 N N . CYS B 1 29 ? 18.578 -13.648 1.365 1 97.38 29 CYS B N 1
ATOM 3130 C CA . CYS B 1 29 ? 19.469 -13.594 0.211 1 97.38 29 CYS B CA 1
ATOM 3131 C C . CYS B 1 29 ? 20 -12.188 -0.005 1 97.38 29 CYS B C 1
ATOM 3133 O O . CYS B 1 29 ? 21.016 -11.992 -0.68 1 97.38 29 CYS B O 1
ATOM 3135 N N . LEU B 1 30 ? 19.344 -11.156 0.522 1 98.44 30 LEU B N 1
ATOM 3136 C CA . LEU B 1 30 ? 19.781 -9.773 0.316 1 98.44 30 LEU B CA 1
ATOM 3137 C C . LEU B 1 30 ? 20.797 -9.359 1.365 1 98.44 30 LEU B C 1
ATOM 3139 O O . LEU B 1 30 ? 20.438 -8.836 2.42 1 98.44 30 LEU B O 1
ATOM 3143 N N . THR B 1 31 ? 22.062 -9.492 1.05 1 97.75 31 THR B N 1
ATOM 3144 C CA . THR B 1 31 ? 23.125 -8.969 1.895 1 97.75 31 THR B CA 1
ATOM 3145 C C . THR B 1 31 ? 23.469 -7.531 1.507 1 97.75 31 THR B C 1
ATOM 3147 O O . THR B 1 31 ? 23.094 -7.07 0.426 1 97.75 31 THR B O 1
ATOM 3150 N N . GLU B 1 32 ? 24.156 -6.875 2.385 1 97.12 32 GLU B N 1
ATOM 3151 C CA . GLU B 1 32 ? 24.594 -5.52 2.08 1 97.12 32 GLU B CA 1
ATOM 3152 C C . GLU B 1 32 ? 25.484 -5.496 0.832 1 97.12 32 GLU B C 1
ATOM 3154 O O . GLU B 1 32 ? 25.422 -4.551 0.041 1 97.12 32 GLU B O 1
ATOM 3159 N N . THR B 1 33 ? 26.234 -6.496 0.672 1 97.81 33 THR B N 1
ATOM 3160 C CA . THR B 1 33 ? 27.125 -6.598 -0.473 1 97.81 33 THR B CA 1
ATOM 3161 C C . THR B 1 33 ? 26.344 -6.719 -1.771 1 97.81 33 THR B C 1
ATOM 3163 O O . THR B 1 33 ? 26.641 -6.027 -2.75 1 97.81 33 THR B O 1
ATOM 3166 N N . VAL B 1 34 ? 25.328 -7.613 -1.753 1 98.12 34 VAL B N 1
ATOM 3167 C CA . VAL B 1 34 ? 24.484 -7.789 -2.932 1 98.12 34 VAL B CA 1
ATOM 3168 C C . VAL B 1 34 ? 23.719 -6.496 -3.227 1 98.12 34 VAL B C 1
ATOM 3170 O O . VAL B 1 34 ? 23.625 -6.082 -4.383 1 98.12 34 VAL B O 1
ATOM 3173 N N . TYR B 1 35 ? 23.25 -5.871 -2.15 1 97.81 35 TYR B N 1
ATOM 3174 C CA . TYR B 1 35 ? 22.547 -4.605 -2.301 1 97.81 35 TYR B CA 1
ATOM 3175 C C . TYR B 1 35 ? 23.438 -3.541 -2.912 1 97.81 35 TYR B C 1
ATOM 3177 O O . TYR B 1 35 ? 23.031 -2.816 -3.82 1 97.81 35 TYR B O 1
ATOM 3185 N N . LYS B 1 36 ? 24.641 -3.393 -2.41 1 96.88 36 LYS B N 1
ATOM 3186 C CA . LYS B 1 36 ? 25.609 -2.426 -2.91 1 96.88 36 LYS B CA 1
ATOM 3187 C C . LYS B 1 36 ? 25.891 -2.65 -4.395 1 96.88 36 LYS B C 1
ATOM 3189 O O . LYS B 1 36 ? 26.016 -1.691 -5.16 1 96.88 36 LYS B O 1
ATOM 3194 N N . GLN B 1 37 ? 25.922 -3.869 -4.762 1 97.12 37 GLN B N 1
ATOM 3195 C CA . GLN B 1 37 ? 26.203 -4.23 -6.148 1 97.12 37 GLN B CA 1
ATOM 3196 C C . GLN B 1 37 ? 25.062 -3.838 -7.07 1 97.12 37 GLN B C 1
ATOM 3198 O O . GLN B 1 37 ? 25.281 -3.457 -8.219 1 97.12 37 GLN B O 1
ATOM 3203 N N . LEU B 1 38 ? 23.828 -3.908 -6.57 1 97.5 38 LEU B N 1
ATOM 3204 C CA . LEU B 1 38 ? 22.656 -3.842 -7.457 1 97.5 38 LEU B CA 1
ATOM 3205 C C . LEU B 1 38 ? 21.953 -2.496 -7.328 1 97.5 38 LEU B C 1
ATOM 3207 O O . LEU B 1 38 ? 21.094 -2.164 -8.141 1 97.5 38 LEU B O 1
ATOM 3211 N N . ARG B 1 39 ? 22.297 -1.691 -6.332 1 94.56 39 ARG B N 1
ATOM 3212 C CA . ARG B 1 39 ? 21.531 -0.485 -6.027 1 94.56 39 ARG B CA 1
ATOM 3213 C C . ARG B 1 39 ? 21.625 0.521 -7.172 1 94.56 39 ARG B C 1
ATOM 3215 O O . ARG B 1 39 ? 20.766 1.399 -7.297 1 94.56 39 ARG B O 1
ATOM 3222 N N . GLY B 1 40 ? 22.578 0.439 -8.062 1 92.38 40 GLY B N 1
ATOM 3223 C CA . GLY B 1 40 ? 22.703 1.332 -9.203 1 92.38 40 GLY B CA 1
ATOM 3224 C C . GLY B 1 40 ? 22.125 0.76 -10.484 1 92.38 40 GLY B C 1
ATOM 3225 O O . GLY B 1 40 ? 22.109 1.427 -11.516 1 92.38 40 GLY B O 1
ATOM 3226 N N . VAL B 1 41 ? 21.625 -0.473 -10.422 1 94.81 41 VAL B N 1
ATOM 3227 C CA . VAL B 1 41 ? 21.078 -1.151 -11.594 1 94.81 41 VAL B CA 1
ATOM 3228 C C . VAL B 1 41 ? 19.609 -0.774 -11.773 1 94.81 41 VAL B C 1
ATOM 3230 O O . VAL B 1 41 ? 18.859 -0.694 -10.797 1 94.81 41 VAL B O 1
ATOM 3233 N N . GLU B 1 42 ? 19.219 -0.441 -12.945 1 94.12 42 GLU B N 1
ATOM 3234 C CA . GLU B 1 42 ? 17.844 -0.115 -13.312 1 94.12 42 GLU B CA 1
ATOM 3235 C C . GLU B 1 42 ? 17.469 -0.763 -14.648 1 94.12 42 GLU B C 1
ATOM 3237 O O . GLU B 1 42 ? 18.25 -0.767 -15.586 1 94.12 42 GLU B O 1
ATOM 3242 N N . THR B 1 43 ? 16.297 -1.415 -14.664 1 94.94 43 THR B N 1
ATOM 3243 C CA . THR B 1 43 ? 15.836 -1.987 -15.922 1 94.94 43 THR B CA 1
ATOM 3244 C C . THR B 1 43 ? 15.359 -0.893 -16.875 1 94.94 43 THR B C 1
ATOM 3246 O O . THR B 1 43 ? 15.312 0.282 -16.5 1 94.94 43 THR B O 1
ATOM 3249 N N . ASP B 1 44 ? 14.992 -1.27 -18.078 1 89.19 44 ASP B N 1
ATOM 3250 C CA . ASP B 1 44 ? 14.547 -0.311 -19.078 1 89.19 44 ASP B CA 1
ATOM 3251 C C . ASP B 1 44 ? 13.258 0.377 -18.656 1 89.19 44 ASP B C 1
ATOM 3253 O O . ASP B 1 44 ? 13.031 1.544 -18.984 1 89.19 44 ASP B O 1
ATOM 3257 N N . SER B 1 45 ? 12.43 -0.349 -17.859 1 91 45 SER B N 1
ATOM 3258 C CA . SER B 1 45 ? 11.164 0.219 -17.422 1 91 45 SER B CA 1
ATOM 3259 C C . SER B 1 45 ? 11.344 1.047 -16.156 1 91 45 SER B C 1
ATOM 3261 O O . SER B 1 45 ? 10.375 1.61 -15.633 1 91 45 SER B O 1
ATOM 3263 N N . GLY B 1 46 ? 12.555 1.113 -15.625 1 90.88 46 GLY B N 1
ATOM 3264 C CA . GLY B 1 46 ? 12.844 1.927 -14.453 1 90.88 46 GLY B CA 1
ATOM 3265 C C . GLY B 1 46 ? 12.719 1.163 -13.148 1 90.88 46 GLY B C 1
ATOM 3266 O O . GLY B 1 46 ? 12.609 1.766 -12.078 1 90.88 46 GLY B O 1
ATOM 3267 N N . PHE B 1 47 ? 12.727 -0.123 -13.195 1 94 47 PHE B N 1
ATOM 3268 C CA . PHE B 1 47 ? 12.602 -0.981 -12.023 1 94 47 PHE B CA 1
ATOM 3269 C C . PHE B 1 47 ? 13.953 -1.166 -11.344 1 94 47 PHE B C 1
ATOM 3271 O O . PHE B 1 47 ? 14.969 -1.38 -12.016 1 94 47 PHE B O 1
ATOM 3278 N N . THR B 1 48 ? 13.992 -1.017 -10.023 1 95 48 THR B N 1
ATOM 3279 C CA . THR B 1 48 ? 15.242 -1.05 -9.266 1 95 48 THR B CA 1
ATOM 3280 C C . THR B 1 48 ? 15.227 -2.174 -8.234 1 95 48 THR B C 1
ATOM 3282 O O . THR B 1 48 ? 14.203 -2.836 -8.055 1 95 48 THR B O 1
ATOM 3285 N N . ILE B 1 49 ? 16.391 -2.381 -7.609 1 97.12 49 ILE B N 1
ATOM 3286 C CA . ILE B 1 49 ? 16.469 -3.42 -6.586 1 97.12 49 ILE B CA 1
ATOM 3287 C C . ILE B 1 49 ? 15.555 -3.059 -5.418 1 97.12 49 ILE B C 1
ATOM 3289 O O . ILE B 1 49 ? 14.961 -3.939 -4.793 1 97.12 49 ILE B O 1
ATOM 3293 N N . ASP B 1 50 ? 15.367 -1.743 -5.148 1 94.88 50 ASP B N 1
ATOM 3294 C CA . ASP B 1 50 ? 14.477 -1.325 -4.074 1 94.88 50 ASP B CA 1
ATOM 3295 C C . ASP B 1 50 ? 13.023 -1.667 -4.402 1 94.88 50 ASP B C 1
ATOM 3297 O O . ASP B 1 50 ? 12.242 -1.987 -3.506 1 94.88 50 ASP B O 1
ATOM 3301 N N . ASP B 1 51 ? 12.719 -1.573 -5.672 1 94.5 51 ASP B N 1
ATOM 3302 C CA . ASP B 1 51 ? 11.391 -2.002 -6.09 1 94.5 51 ASP B CA 1
ATOM 3303 C C . ASP B 1 51 ? 11.227 -3.514 -5.934 1 94.5 51 ASP B C 1
ATOM 3305 O O . ASP B 1 51 ? 10.172 -3.988 -5.512 1 94.5 51 ASP B O 1
ATOM 3309 N N . VAL B 1 52 ? 12.25 -4.277 -6.227 1 97.25 52 VAL B N 1
ATOM 3310 C CA . VAL B 1 52 ? 12.258 -5.734 -6.145 1 97.25 52 VAL B CA 1
ATOM 3311 C C . VAL B 1 52 ? 11.938 -6.172 -4.719 1 97.25 52 VAL B C 1
ATOM 3313 O O . VAL B 1 52 ? 11.148 -7.098 -4.508 1 97.25 52 VAL B O 1
ATOM 3316 N N . ILE B 1 53 ? 12.508 -5.492 -3.754 1 96.5 53 ILE B N 1
ATOM 3317 C CA . ILE B 1 53 ? 12.539 -6.035 -2.4 1 96.5 53 ILE B CA 1
ATOM 3318 C C . ILE B 1 53 ? 11.461 -5.371 -1.552 1 96.5 53 ILE B C 1
ATOM 3320 O O . ILE B 1 53 ? 11.164 -5.82 -0.441 1 96.5 53 ILE B O 1
ATOM 3324 N N . GLN B 1 54 ? 10.789 -4.312 -2.051 1 92.94 54 GLN B N 1
ATOM 3325 C CA . GLN B 1 54 ? 9.969 -3.447 -1.209 1 92.94 54 GLN B CA 1
ATOM 3326 C C . GLN B 1 54 ? 8.82 -4.227 -0.58 1 92.94 54 GLN B C 1
ATOM 3328 O O . GLN B 1 54 ? 8.492 -4.027 0.591 1 92.94 54 GLN B O 1
ATOM 3333 N N . LEU B 1 55 ? 8.18 -5.031 -1.387 1 89.62 55 LEU B N 1
ATOM 3334 C CA . LEU B 1 55 ? 7.078 -5.832 -0.862 1 89.62 55 LEU B CA 1
ATOM 3335 C C . LEU B 1 55 ? 7.52 -6.637 0.356 1 89.62 55 LEU B C 1
ATOM 3337 O O . LEU B 1 55 ? 6.797 -6.707 1.353 1 89.62 55 LEU B O 1
ATOM 3341 N N . GLY B 1 56 ? 8.648 -7.281 0.294 1 91.94 56 GLY B N 1
ATOM 3342 C CA . GLY B 1 56 ? 9.172 -8.07 1.396 1 91.94 56 GLY B CA 1
ATOM 3343 C C . GLY B 1 56 ? 9.594 -7.23 2.588 1 91.94 56 GLY B C 1
ATOM 3344 O O . GLY B 1 56 ? 9.438 -7.652 3.736 1 91.94 56 GLY B O 1
ATOM 3345 N N . VAL B 1 57 ? 10.156 -6.07 2.299 1 92.75 57 VAL B N 1
ATOM 3346 C CA . VAL B 1 57 ? 10.578 -5.168 3.365 1 92.75 57 VAL B CA 1
ATOM 3347 C C . VAL B 1 57 ? 9.367 -4.719 4.176 1 92.75 57 VAL B C 1
ATOM 3349 O O . VAL B 1 57 ? 9.43 -4.633 5.402 1 92.75 57 VAL B O 1
ATOM 3352 N N . ASP B 1 58 ? 8.305 -4.492 3.508 1 88.12 58 ASP B N 1
ATOM 3353 C CA . ASP B 1 58 ? 7.102 -3.988 4.16 1 88.12 58 ASP B CA 1
ATOM 3354 C C . ASP B 1 58 ? 6.336 -5.117 4.848 1 88.12 58 ASP B C 1
ATOM 3356 O O . ASP B 1 58 ? 5.414 -4.867 5.625 1 88.12 58 ASP B O 1
ATOM 3360 N N . ASN B 1 59 ? 6.707 -6.336 4.523 1 86.31 59 ASN B N 1
ATOM 3361 C CA . ASN B 1 59 ? 6.059 -7.508 5.094 1 86.31 59 ASN B CA 1
ATOM 3362 C C . ASN B 1 59 ? 7.07 -8.461 5.727 1 86.31 59 ASN B C 1
ATOM 3364 O O . ASN B 1 59 ? 7.559 -9.383 5.066 1 86.31 59 ASN B O 1
ATOM 3368 N N . PRO B 1 60 ? 7.363 -8.336 6.93 1 86.81 60 PRO B N 1
ATOM 3369 C CA . PRO B 1 60 ? 8.43 -9.109 7.574 1 86.81 60 PRO B CA 1
ATOM 3370 C C . PRO B 1 60 ? 8.133 -10.609 7.598 1 86.81 60 PRO B C 1
ATOM 3372 O O . PRO B 1 60 ? 9.047 -11.422 7.711 1 86.81 60 PRO B O 1
ATOM 3375 N N . GLY B 1 61 ? 6.91 -10.938 7.434 1 83.69 61 GLY B N 1
ATOM 3376 C CA . GLY B 1 61 ? 6.559 -12.352 7.406 1 83.69 61 GLY B CA 1
ATOM 3377 C C . GLY B 1 61 ? 6.621 -13 8.773 1 83.69 61 GLY B C 1
ATOM 3378 O O . GLY B 1 61 ? 6.797 -12.32 9.789 1 83.69 61 GLY B O 1
ATOM 3379 N N . GLU B 1 62 ? 6.375 -14.352 8.766 1 83.69 62 GLU B N 1
ATOM 3380 C CA . GLU B 1 62 ? 6.387 -15.156 9.984 1 83.69 62 GLU B CA 1
ATOM 3381 C C . GLU B 1 62 ? 7.461 -16.234 9.914 1 83.69 62 GLU B C 1
ATOM 3383 O O . GLU B 1 62 ? 7.746 -16.781 8.844 1 83.69 62 GLU B O 1
ATOM 3388 N N . PRO B 1 63 ? 8.047 -16.547 11.055 1 82.75 63 PRO B N 1
ATOM 3389 C CA . PRO B 1 63 ? 9.164 -17.484 11.078 1 82.75 63 PRO B CA 1
ATOM 3390 C C . PRO B 1 63 ? 8.812 -18.844 10.469 1 82.75 63 PRO B C 1
ATOM 3392 O O . PRO B 1 63 ? 9.672 -19.516 9.891 1 82.75 63 PRO B O 1
ATOM 3395 N N . TYR B 1 64 ? 7.609 -19.219 10.508 1 77.62 64 TYR B N 1
ATOM 3396 C CA . TYR B 1 64 ? 7.289 -20.562 10.062 1 77.62 64 TYR B CA 1
ATOM 3397 C C . TYR B 1 64 ? 6.863 -20.578 8.602 1 77.62 64 TYR B C 1
ATOM 3399 O O . TYR B 1 64 ? 6.668 -21.641 8 1 77.62 64 TYR B O 1
ATOM 3407 N N . LEU B 1 65 ? 6.859 -19.375 8.047 1 78.38 65 LEU B N 1
ATOM 3408 C CA . LEU B 1 65 ? 6.582 -19.234 6.621 1 78.38 65 LEU B CA 1
ATOM 3409 C C . LEU B 1 65 ? 7.781 -18.641 5.891 1 78.38 65 LEU B C 1
ATOM 3411 O O . LEU B 1 65 ? 8.547 -17.859 6.469 1 78.38 65 LEU B O 1
ATOM 3415 N N . MET B 1 66 ? 8.109 -19.125 4.773 1 84.81 66 MET B N 1
ATOM 3416 C CA . MET B 1 66 ? 9.234 -18.609 3.996 1 84.81 66 MET B CA 1
ATOM 3417 C C . MET B 1 66 ? 8.781 -18.172 2.605 1 84.81 66 MET B C 1
ATOM 3419 O O . MET B 1 66 ? 9.086 -18.828 1.613 1 84.81 66 MET B O 1
ATOM 3423 N N . PRO B 1 67 ? 8.109 -17.047 2.6 1 90.56 67 PRO B N 1
ATOM 3424 C CA . PRO B 1 67 ? 7.723 -16.531 1.281 1 90.56 67 PRO B CA 1
ATOM 3425 C C . PRO B 1 67 ? 8.914 -15.992 0.492 1 90.56 67 PRO B C 1
ATOM 3427 O O . PRO B 1 67 ? 10.016 -15.875 1.033 1 90.56 67 PRO B O 1
ATOM 3430 N N . ALA B 1 68 ? 8.672 -15.727 -0.753 1 94 68 ALA B N 1
ATOM 3431 C CA . ALA B 1 68 ? 9.742 -15.156 -1.563 1 94 68 ALA B CA 1
ATOM 3432 C C . ALA B 1 68 ? 10.141 -13.773 -1.053 1 94 68 ALA B C 1
ATOM 3434 O O . ALA B 1 68 ? 11.32 -13.484 -0.872 1 94 68 ALA B O 1
ATOM 3435 N N . GLY B 1 69 ? 9.102 -12.914 -0.85 1 93.94 69 GLY B N 1
ATOM 3436 C CA . GLY B 1 69 ? 9.328 -11.578 -0.315 1 93.94 69 GLY B CA 1
ATOM 3437 C C . GLY B 1 69 ? 9.852 -10.602 -1.351 1 93.94 69 GLY B C 1
ATOM 3438 O O . GLY B 1 69 ? 10.391 -9.547 -1.002 1 93.94 69 GLY B O 1
ATOM 3439 N N . CYS B 1 70 ? 9.883 -10.922 -2.555 1 96.5 70 CYS B N 1
ATOM 3440 C CA . CYS B 1 70 ? 10.367 -10.07 -3.637 1 96.5 70 CYS B CA 1
ATOM 3441 C C . CYS B 1 70 ? 9.586 -10.328 -4.922 1 96.5 70 CYS B C 1
ATOM 3443 O O . CYS B 1 70 ? 8.875 -11.328 -5.027 1 96.5 70 CYS B O 1
ATOM 3445 N N . ILE B 1 71 ? 9.695 -9.375 -5.848 1 96.88 71 ILE B N 1
ATOM 3446 C CA . ILE B 1 71 ? 8.977 -9.516 -7.109 1 96.88 71 ILE B CA 1
ATOM 3447 C C . ILE B 1 71 ? 9.844 -9.016 -8.258 1 96.88 71 ILE B C 1
ATOM 3449 O O . ILE B 1 71 ? 10.773 -8.234 -8.055 1 96.88 71 ILE B O 1
ATOM 3453 N N . ALA B 1 72 ? 9.547 -9.484 -9.438 1 97.94 72 ALA B N 1
ATOM 3454 C CA . ALA B 1 72 ? 10.07 -8.914 -10.68 1 97.94 72 ALA B CA 1
ATOM 3455 C C . ALA B 1 72 ? 9.109 -7.879 -11.258 1 97.94 72 ALA B C 1
ATOM 3457 O O . ALA B 1 72 ? 7.891 -8.008 -11.117 1 97.94 72 ALA B O 1
ATOM 3458 N N . GLY B 1 73 ? 9.719 -6.879 -11.914 1 96.81 73 GLY B N 1
ATOM 3459 C CA . GLY B 1 73 ? 8.883 -5.805 -12.43 1 96.81 73 GLY B CA 1
ATOM 3460 C C . GLY B 1 73 ? 8.719 -5.852 -13.938 1 96.81 73 GLY B C 1
ATOM 3461 O O . GLY B 1 73 ? 7.844 -5.18 -14.492 1 96.81 73 GLY B O 1
ATOM 3462 N N . ASP B 1 74 ? 9.555 -6.602 -14.617 1 96.81 74 ASP B N 1
ATOM 3463 C CA . ASP B 1 74 ? 9.523 -6.715 -16.078 1 96.81 74 ASP B CA 1
ATOM 3464 C C . ASP B 1 74 ? 10.336 -7.922 -16.547 1 96.81 74 ASP B C 1
ATOM 3466 O O . ASP B 1 74 ? 10.82 -8.703 -15.727 1 96.81 74 ASP B O 1
ATOM 3470 N N . GLU B 1 75 ? 10.398 -8.109 -17.844 1 96.56 75 GLU B N 1
ATOM 3471 C CA . GLU B 1 75 ? 11.016 -9.297 -18.438 1 96.56 75 GLU B CA 1
ATOM 3472 C C . GLU B 1 75 ? 12.5 -9.367 -18.109 1 96.56 75 GLU B C 1
ATOM 3474 O O . GLU B 1 75 ? 13.062 -10.453 -17.969 1 96.56 75 GLU B O 1
ATOM 3479 N N . GLU B 1 76 ? 13.125 -8.242 -17.906 1 96.19 76 GLU B N 1
ATOM 3480 C CA . GLU B 1 76 ? 14.57 -8.18 -17.734 1 96.19 76 GLU B CA 1
ATOM 3481 C C . GLU B 1 76 ? 14.969 -8.305 -16.281 1 96.19 76 GLU B C 1
ATOM 3483 O O . GLU B 1 76 ? 16.156 -8.453 -15.953 1 96.19 76 GLU B O 1
ATOM 3488 N N . SER B 1 77 ? 14.07 -8.281 -15.398 1 98 77 SER B N 1
ATOM 3489 C CA . SER B 1 77 ? 14.352 -8.148 -13.977 1 98 77 SER B CA 1
ATOM 3490 C C . SER B 1 77 ? 15.258 -9.273 -13.484 1 98 77 SER B C 1
ATOM 3492 O O . SER B 1 77 ? 16.25 -9.016 -12.797 1 98 77 SER B O 1
ATOM 3494 N N . TYR B 1 78 ? 14.93 -10.547 -13.844 1 98.19 78 TYR B N 1
ATOM 3495 C CA . TYR B 1 78 ? 15.688 -11.68 -13.336 1 98.19 78 TYR B CA 1
ATOM 3496 C C . TYR B 1 78 ? 17.141 -11.625 -13.82 1 98.19 78 TYR B C 1
ATOM 3498 O O . TYR B 1 78 ? 18.062 -11.984 -13.086 1 98.19 78 TYR B O 1
ATOM 3506 N N . ARG B 1 79 ? 17.375 -11.148 -15.039 1 97.25 79 ARG B N 1
ATOM 3507 C CA . ARG B 1 79 ? 18.734 -11 -15.555 1 97.25 79 ARG B CA 1
ATOM 3508 C C . ARG B 1 79 ? 19.422 -9.797 -14.93 1 97.25 79 ARG B C 1
ATOM 3510 O O . ARG B 1 79 ? 20.578 -9.891 -14.516 1 97.25 79 ARG B O 1
ATOM 3517 N N . ALA B 1 80 ? 18.734 -8.656 -14.898 1 97.81 80 ALA B N 1
ATOM 3518 C CA . ALA B 1 80 ? 19.312 -7.41 -14.414 1 97.81 80 ALA B CA 1
ATOM 3519 C C . ALA B 1 80 ? 19.75 -7.543 -12.961 1 97.81 80 ALA B C 1
ATOM 3521 O O . ALA B 1 80 ? 20.781 -6.984 -12.562 1 97.81 80 ALA B O 1
ATOM 3522 N N . PHE B 1 81 ? 18.984 -8.328 -12.203 1 98.5 81 PHE B N 1
ATOM 3523 C CA . PHE B 1 81 ? 19.266 -8.477 -10.781 1 98.5 81 PHE B CA 1
ATOM 3524 C C . PHE B 1 81 ? 19.656 -9.914 -10.453 1 98.5 81 PHE B C 1
ATOM 3526 O O . PHE B 1 81 ? 19.297 -10.43 -9.391 1 98.5 81 PHE B O 1
ATOM 3533 N N . SER B 1 82 ? 20.359 -10.555 -11.32 1 97.94 82 SER B N 1
ATOM 3534 C CA . SER B 1 82 ? 20.672 -11.977 -11.227 1 97.94 82 SER B CA 1
ATOM 3535 C C . SER B 1 82 ? 21.5 -12.281 -9.977 1 97.94 82 SER B C 1
ATOM 3537 O O . SER B 1 82 ? 21.344 -13.352 -9.375 1 97.94 82 SER B O 1
ATOM 3539 N N . ALA B 1 83 ? 22.375 -11.32 -9.5 1 97.88 83 ALA B N 1
ATOM 3540 C CA . ALA B 1 83 ? 23.172 -11.539 -8.305 1 97.88 83 ALA B CA 1
ATOM 3541 C C . ALA B 1 83 ? 22.297 -11.82 -7.094 1 97.88 83 ALA B C 1
ATOM 3543 O O . ALA B 1 83 ? 22.703 -12.523 -6.168 1 97.88 83 ALA B O 1
ATOM 3544 N N . PHE B 1 84 ? 21.141 -11.297 -7.098 1 98.56 84 PHE B N 1
ATOM 3545 C CA . PHE B 1 84 ? 20.156 -11.477 -6.031 1 98.56 84 PHE B CA 1
ATOM 3546 C C . PHE B 1 84 ? 19.188 -12.602 -6.371 1 98.56 84 PHE B C 1
ATOM 3548 O O . PHE B 1 84 ? 19.031 -13.547 -5.594 1 98.56 84 PHE B O 1
ATOM 3555 N N . PHE B 1 85 ? 18.578 -12.617 -7.57 1 98.5 85 PHE B N 1
ATOM 3556 C CA . PHE B 1 85 ? 17.516 -13.555 -7.93 1 98.5 85 PHE B CA 1
ATOM 3557 C C . PHE B 1 85 ? 18.062 -14.969 -8.047 1 98.5 85 PHE B C 1
ATOM 3559 O O . PHE B 1 85 ? 17.375 -15.938 -7.742 1 98.5 85 PHE B O 1
ATOM 3566 N N . ASP B 1 86 ? 19.297 -15.133 -8.461 1 97.06 86 ASP B N 1
ATOM 3567 C CA . ASP B 1 86 ? 19.875 -16.469 -8.547 1 97.06 86 ASP B CA 1
ATOM 3568 C C . ASP B 1 86 ? 19.906 -17.141 -7.18 1 97.06 86 ASP B C 1
ATOM 3570 O O . ASP B 1 86 ? 19.688 -18.344 -7.066 1 97.06 86 ASP B O 1
ATOM 3574 N N . GLN B 1 87 ? 20.203 -16.359 -6.168 1 97.19 87 GLN B N 1
ATOM 3575 C CA . GLN B 1 87 ? 20.234 -16.906 -4.816 1 97.19 87 GLN B CA 1
ATOM 3576 C C . GLN B 1 87 ? 18.828 -17.266 -4.34 1 97.19 87 GLN B C 1
ATOM 3578 O O . GLN B 1 87 ? 18.625 -18.297 -3.705 1 97.19 87 GLN B O 1
ATOM 3583 N N . VAL B 1 88 ? 17.906 -16.453 -4.652 1 97.31 88 VAL B N 1
ATOM 3584 C CA . VAL B 1 88 ? 16.516 -16.688 -4.258 1 97.31 88 VAL B CA 1
ATOM 3585 C C . VAL B 1 88 ? 16 -17.953 -4.941 1 97.31 88 VAL B C 1
ATOM 3587 O O . VAL B 1 88 ? 15.391 -18.812 -4.293 1 97.31 88 VAL B O 1
ATOM 3590 N N . LEU B 1 89 ? 16.25 -18.062 -6.246 1 96.88 89 LEU B N 1
ATOM 3591 C CA . LEU B 1 89 ? 15.781 -19.219 -7.008 1 96.88 89 LEU B CA 1
ATOM 3592 C C . LEU B 1 89 ? 16.438 -20.5 -6.508 1 96.88 89 LEU B C 1
ATOM 3594 O O . LEU B 1 89 ? 15.781 -21.531 -6.414 1 96.88 89 LEU B O 1
ATOM 3598 N N . GLU B 1 90 ? 17.688 -20.422 -6.172 1 96.12 90 GLU B N 1
ATOM 3599 C CA . GLU B 1 90 ? 18.391 -21.594 -5.656 1 96.12 90 GLU B CA 1
ATOM 3600 C C . GLU B 1 90 ? 17.812 -22.031 -4.309 1 96.12 90 GLU B C 1
ATOM 3602 O O . GLU B 1 90 ? 17.625 -23.219 -4.062 1 96.12 90 GLU B O 1
ATOM 3607 N N . ALA B 1 91 ? 17.578 -21.078 -3.479 1 94 91 ALA B N 1
ATOM 3608 C CA . ALA B 1 91 ? 17.062 -21.375 -2.141 1 94 91 ALA B CA 1
ATOM 3609 C C . ALA B 1 91 ? 15.633 -21.906 -2.203 1 94 91 ALA B C 1
ATOM 3611 O O . ALA B 1 91 ? 15.273 -22.828 -1.47 1 94 91 ALA B O 1
ATOM 3612 N N . ARG B 1 92 ? 14.828 -21.359 -3.062 1 93.06 92 ARG B N 1
ATOM 3613 C CA . ARG B 1 92 ? 13.398 -21.641 -3.09 1 93.06 92 ARG B CA 1
ATOM 3614 C C . ARG B 1 92 ? 13.109 -22.922 -3.877 1 93.06 92 ARG B C 1
ATOM 3616 O O . ARG B 1 92 ? 12.172 -23.656 -3.559 1 93.06 92 ARG B O 1
ATOM 3623 N N . HIS B 1 93 ? 13.852 -23.188 -4.992 1 92.81 93 HIS B N 1
ATOM 3624 C CA . HIS B 1 93 ? 13.539 -24.266 -5.926 1 92.81 93 HIS B CA 1
ATOM 3625 C C . HIS B 1 93 ? 14.57 -25.375 -5.844 1 92.81 93 HIS B C 1
ATOM 3627 O O . HIS B 1 93 ? 15.094 -25.828 -6.867 1 92.81 93 HIS B O 1
ATOM 3633 N N . ASN B 1 94 ? 14.789 -25.828 -4.648 1 84.44 94 ASN B N 1
ATOM 3634 C CA . ASN B 1 94 ? 15.539 -27.047 -4.355 1 84.44 94 ASN B CA 1
ATOM 3635 C C . ASN B 1 94 ? 16.875 -27.062 -5.098 1 84.44 94 ASN B C 1
ATOM 3637 O O . ASN B 1 94 ? 17.219 -28.078 -5.711 1 84.44 94 ASN B O 1
ATOM 3641 N N . GLY B 1 95 ? 17.516 -25.953 -5.238 1 84.81 95 GLY B N 1
ATOM 3642 C CA . GLY B 1 95 ? 18.906 -25.938 -5.699 1 84.81 95 GLY B CA 1
ATOM 3643 C C . GLY B 1 95 ? 19.031 -25.562 -7.164 1 84.81 95 GLY B C 1
ATOM 3644 O O . GLY B 1 95 ? 19.984 -25.984 -7.828 1 84.81 95 GLY B O 1
ATOM 3645 N N . PHE B 1 96 ? 18.047 -24.969 -7.801 1 93.06 96 PHE B N 1
ATOM 3646 C CA . PHE B 1 96 ? 18.234 -24.438 -9.141 1 93.06 96 PHE B CA 1
ATOM 3647 C C . PHE B 1 96 ? 19.406 -23.469 -9.172 1 93.06 96 PHE B C 1
ATOM 3649 O O . PHE B 1 96 ? 19.266 -22.297 -8.82 1 93.06 96 PHE B O 1
ATOM 3656 N N . LYS B 1 97 ? 20.516 -23.859 -9.703 1 92.31 97 LYS B N 1
ATOM 3657 C CA . LYS B 1 97 ? 21.781 -23.141 -9.578 1 92.31 97 LYS B CA 1
ATOM 3658 C C . LYS B 1 97 ? 21.938 -22.109 -10.703 1 92.31 97 LYS B C 1
ATOM 3660 O O . LYS B 1 97 ? 21.172 -22.125 -11.664 1 92.31 97 LYS B O 1
ATOM 3665 N N . LYS B 1 98 ? 22.953 -21.281 -10.586 1 90.56 98 LYS B N 1
ATOM 3666 C CA . LYS B 1 98 ? 23.188 -20.141 -11.461 1 90.56 98 LYS B CA 1
ATOM 3667 C C . LYS B 1 98 ? 23.391 -20.594 -12.906 1 90.56 98 LYS B C 1
ATOM 3669 O O . LYS B 1 98 ? 23.016 -19.859 -13.844 1 90.56 98 LYS B O 1
ATOM 3674 N N . ASN B 1 99 ? 23.812 -21.797 -13.086 1 91 99 ASN B N 1
ATOM 3675 C CA . ASN B 1 99 ? 24.109 -22.234 -14.445 1 91 99 ASN B CA 1
ATOM 3676 C C . ASN B 1 99 ? 23.047 -23.219 -14.961 1 91 99 ASN B C 1
ATOM 3678 O O . ASN B 1 99 ? 23.141 -23.703 -16.094 1 91 99 ASN B O 1
ATOM 3682 N N . ASP B 1 100 ? 22.078 -23.469 -14.18 1 93.12 100 ASP B N 1
ATOM 3683 C CA . ASP B 1 100 ? 20.984 -24.344 -14.609 1 93.12 100 ASP B CA 1
ATOM 3684 C C . ASP B 1 100 ? 20.078 -23.641 -15.602 1 93.12 100 ASP B C 1
ATOM 3686 O O . ASP B 1 100 ? 20.062 -22.406 -15.68 1 93.12 100 ASP B O 1
ATOM 3690 N N . VAL B 1 101 ? 19.359 -24.453 -16.391 1 93.81 101 VAL B N 1
ATOM 3691 C CA . VAL B 1 101 ? 18.484 -23.922 -17.438 1 93.81 101 VAL B CA 1
ATOM 3692 C C . VAL B 1 101 ? 17.094 -24.562 -17.312 1 93.81 101 VAL B C 1
ATOM 3694 O O . VAL B 1 101 ? 16.984 -25.766 -17.047 1 93.81 101 VAL B O 1
ATOM 3697 N N . SER B 1 102 ? 16.078 -23.75 -17.5 1 91.25 102 SER B N 1
ATOM 3698 C CA . SER B 1 102 ? 14.711 -24.234 -17.484 1 91.25 102 SER B CA 1
ATOM 3699 C C . SER B 1 102 ? 14.445 -25.188 -18.641 1 91.25 102 SER B C 1
ATOM 3701 O O . SER B 1 102 ? 15 -25.031 -19.719 1 91.25 102 SER B O 1
ATOM 3703 N N . ARG B 1 103 ? 13.703 -26.281 -18.453 1 90.31 103 ARG B N 1
ATOM 3704 C CA . ARG B 1 103 ? 13.289 -27.266 -19.438 1 90.31 103 ARG B CA 1
ATOM 3705 C C . ARG B 1 103 ? 11.766 -27.328 -19.547 1 90.31 103 ARG B C 1
ATOM 3707 O O . ARG B 1 103 ? 11.055 -26.984 -18.609 1 90.31 103 ARG B O 1
ATOM 3714 N N . ASN B 1 104 ? 11.328 -27.688 -20.672 1 92.12 104 ASN B N 1
ATOM 3715 C CA . ASN B 1 104 ? 9.891 -27.797 -20.906 1 92.12 104 ASN B CA 1
ATOM 3716 C C . ASN B 1 104 ? 9.523 -29.125 -21.562 1 92.12 104 ASN B C 1
ATOM 3718 O O . ASN B 1 104 ? 10.266 -29.625 -22.422 1 92.12 104 ASN B O 1
ATOM 3722 N N . ASN B 1 105 ? 8.453 -29.766 -21.109 1 95.06 105 ASN B N 1
ATOM 3723 C CA . ASN B 1 105 ? 7.828 -30.953 -21.688 1 95.06 105 ASN B CA 1
ATOM 3724 C C . ASN B 1 105 ? 6.363 -31.062 -21.266 1 95.06 105 ASN B C 1
ATOM 3726 O O . ASN B 1 105 ? 6.066 -31.281 -20.078 1 95.06 105 ASN B O 1
ATOM 3730 N N . THR B 1 106 ? 5.484 -30.938 -22.266 1 94.69 106 THR B N 1
ATOM 3731 C CA . THR B 1 106 ? 4.062 -30.984 -21.938 1 94.69 106 THR B CA 1
ATOM 3732 C C . THR B 1 106 ? 3.428 -32.281 -22.453 1 94.69 106 THR B C 1
ATOM 3734 O O . THR B 1 106 ? 2.205 -32.406 -22.406 1 94.69 106 THR B O 1
ATOM 3737 N N . MET B 1 107 ? 4.18 -33.156 -22.969 1 91.94 107 MET B N 1
ATOM 3738 C CA . MET B 1 107 ? 3.67 -34.406 -23.547 1 91.94 107 MET B CA 1
ATOM 3739 C C . MET B 1 107 ? 3.311 -35.406 -22.453 1 91.94 107 MET B C 1
ATOM 3741 O O . MET B 1 107 ? 4.168 -36.156 -21.984 1 91.94 107 MET B O 1
ATOM 3745 N N . SER B 1 108 ? 2.035 -35.531 -22.203 1 88.56 108 SER B N 1
ATOM 3746 C CA . SER B 1 108 ? 1.613 -36.312 -21.047 1 88.56 108 SER B CA 1
ATOM 3747 C C . SER B 1 108 ? 1.087 -37.688 -21.469 1 88.56 108 SER B C 1
ATOM 3749 O O . SER B 1 108 ? 0.405 -38.344 -20.688 1 88.56 108 SER B O 1
ATOM 3751 N N . GLU B 1 109 ? 1.296 -38.188 -22.578 1 89.94 109 GLU B N 1
ATOM 3752 C CA . GLU B 1 109 ? 0.728 -39.406 -23.094 1 89.94 109 GLU B CA 1
ATOM 3753 C C . GLU B 1 109 ? 1.21 -40.625 -22.297 1 89.94 109 GLU B C 1
ATOM 3755 O O . GLU B 1 109 ? 0.493 -41.625 -22.156 1 89.94 109 GLU B O 1
ATOM 3760 N N . ASN B 1 110 ? 2.309 -40.531 -21.672 1 88.31 110 ASN B N 1
ATOM 3761 C CA . ASN B 1 110 ? 2.879 -41.688 -21 1 88.31 110 ASN B CA 1
ATOM 3762 C C . ASN B 1 110 ? 2.785 -41.562 -19.484 1 88.31 110 ASN B C 1
ATOM 3764 O O . ASN B 1 110 ? 3.338 -42.375 -18.75 1 88.31 110 ASN B O 1
ATOM 3768 N N . VAL B 1 111 ? 2.152 -40.531 -19.125 1 93.06 111 VAL B N 1
ATOM 3769 C CA . VAL B 1 111 ? 2.01 -40.344 -17.688 1 93.06 111 VAL B CA 1
ATOM 3770 C C . VAL B 1 111 ? 1.067 -41.406 -17.125 1 93.06 111 VAL B C 1
ATOM 3772 O O . VAL B 1 111 ? 0.004 -41.656 -17.688 1 93.06 111 VAL B O 1
ATOM 3775 N N . LYS B 1 112 ? 1.519 -42.062 -16.047 1 92.12 112 LYS B N 1
ATOM 3776 C CA . LYS B 1 112 ? 0.718 -43.094 -15.391 1 92.12 112 LYS B CA 1
ATOM 3777 C C . LYS B 1 112 ? 0.146 -42.562 -14.07 1 92.12 112 LYS B C 1
ATOM 3779 O O . LYS B 1 112 ? 0.776 -41.75 -13.391 1 92.12 112 LYS B O 1
ATOM 3784 N N . GLY B 1 113 ? -1.038 -43.031 -13.836 1 91 113 GLY B N 1
ATOM 3785 C CA . GLY B 1 113 ? -1.687 -42.625 -12.602 1 91 113 GLY B CA 1
ATOM 3786 C C . GLY B 1 113 ? -2.443 -41.312 -12.734 1 91 113 GLY B C 1
ATOM 3787 O O . GLY B 1 113 ? -2.791 -40.906 -13.836 1 91 113 GLY B O 1
ATOM 3788 N N . GLY B 1 114 ? -2.902 -40.812 -11.609 1 92.62 114 GLY B N 1
ATOM 3789 C CA . GLY B 1 114 ? -3.553 -39.5 -11.594 1 92.62 114 GLY B CA 1
ATOM 3790 C C . GLY B 1 114 ? -5.066 -39.594 -11.516 1 92.62 114 GLY B C 1
ATOM 3791 O O . GLY B 1 114 ? -5.75 -38.562 -11.414 1 92.62 114 GLY B O 1
ATOM 3792 N N . ASP B 1 115 ? -5.5 -40.781 -11.656 1 94.62 115 ASP B N 1
ATOM 3793 C CA . ASP B 1 115 ? -6.922 -41 -11.406 1 94.62 115 ASP B CA 1
ATOM 3794 C C . ASP B 1 115 ? -7.164 -41.469 -9.977 1 94.62 115 ASP B C 1
ATOM 3796 O O . ASP B 1 115 ? -7.293 -42.688 -9.727 1 94.62 115 ASP B O 1
ATOM 3800 N N . PHE B 1 116 ? -7.363 -40.594 -9.086 1 96.62 116 PHE B N 1
ATOM 3801 C CA . PHE B 1 116 ? -7.441 -40.875 -7.652 1 96.62 116 PHE B CA 1
ATOM 3802 C C . PHE B 1 116 ? -8.875 -41.219 -7.25 1 96.62 116 PHE B C 1
ATOM 3804 O O . PHE B 1 116 ? -9.828 -40.75 -7.879 1 96.62 116 PHE B O 1
ATOM 3811 N N . ASP B 1 117 ? -8.961 -41.969 -6.188 1 95.06 117 ASP B N 1
ATOM 3812 C CA . ASP B 1 117 ? -10.266 -42.312 -5.629 1 95.06 117 ASP B CA 1
ATOM 3813 C C . ASP B 1 117 ? -11.031 -41.062 -5.207 1 95.06 117 ASP B C 1
ATOM 3815 O O . ASP B 1 117 ? -10.539 -40.281 -4.402 1 95.06 117 ASP B O 1
ATOM 3819 N N . GLY B 1 118 ? -12.211 -40.906 -5.719 1 94.25 118 GLY B N 1
ATOM 3820 C CA . GLY B 1 118 ? -13.055 -39.75 -5.438 1 94.25 118 GLY B CA 1
ATOM 3821 C C . GLY B 1 118 ? -13.438 -39.656 -3.975 1 94.25 118 GLY B C 1
ATOM 3822 O O . GLY B 1 118 ? -13.891 -38.594 -3.525 1 94.25 118 GLY B O 1
ATOM 3823 N N . LYS B 1 119 ? -13.266 -40.75 -3.301 1 95.56 119 LYS B N 1
ATOM 3824 C CA . LYS B 1 119 ? -13.484 -40.719 -1.858 1 95.56 119 LYS B CA 1
ATOM 3825 C C . LYS B 1 119 ? -12.523 -39.719 -1.182 1 95.56 119 LYS B C 1
ATOM 3827 O O . LYS B 1 119 ? -12.883 -39.094 -0.194 1 95.56 119 LYS B O 1
ATOM 3832 N N . TYR B 1 120 ? -11.359 -39.625 -1.711 1 97.62 120 TYR B N 1
ATOM 3833 C CA . TYR B 1 120 ? -10.312 -38.844 -1.065 1 97.62 120 TYR B CA 1
ATOM 3834 C C . TYR B 1 120 ? -10.016 -37.562 -1.854 1 97.62 120 TYR B C 1
ATOM 3836 O O . TYR B 1 120 ? -9.648 -36.531 -1.277 1 97.62 120 TYR B O 1
ATOM 3844 N N . ALA B 1 121 ? -10.031 -37.719 -3.15 1 97.62 121 ALA B N 1
ATOM 3845 C CA . ALA B 1 121 ? -9.695 -36.562 -4.016 1 97.62 121 ALA B CA 1
ATOM 3846 C C . ALA B 1 121 ? -10.945 -35.844 -4.473 1 97.62 121 ALA B C 1
ATOM 3848 O O . ALA B 1 121 ? -11.727 -36.375 -5.27 1 97.62 121 ALA B O 1
ATOM 3849 N N . LEU B 1 122 ? -11.062 -34.625 -4.07 1 96.44 122 LEU B N 1
ATOM 3850 C CA . LEU B 1 122 ? -12.297 -33.875 -4.297 1 96.44 122 LEU B CA 1
ATOM 3851 C C . LEU B 1 122 ? -12.195 -33.031 -5.566 1 96.44 122 LEU B C 1
ATOM 3853 O O . LEU B 1 122 ? -13.172 -32.938 -6.312 1 96.44 122 LEU B O 1
ATOM 3857 N N . THR B 1 123 ? -11.07 -32.406 -5.715 1 95.62 123 THR B N 1
ATOM 3858 C CA . THR B 1 123 ? -10.859 -31.5 -6.848 1 95.62 123 THR B CA 1
ATOM 3859 C C . THR B 1 123 ? -9.406 -31.562 -7.316 1 95.62 123 THR B C 1
ATOM 3861 O O . THR B 1 123 ? -8.484 -31.625 -6.5 1 95.62 123 THR B O 1
ATOM 3864 N N . SER B 1 124 ? -9.211 -31.656 -8.594 1 96.12 124 SER B N 1
ATOM 3865 C CA . SER B 1 124 ? -7.891 -31.594 -9.211 1 96.12 124 SER B CA 1
ATOM 3866 C C . SER B 1 124 ? -7.754 -30.359 -10.094 1 96.12 124 SER B C 1
ATOM 3868 O O . SER B 1 124 ? -8.695 -29.969 -10.789 1 96.12 124 SER B O 1
ATOM 3870 N N . TYR B 1 125 ? -6.562 -29.719 -10.039 1 96.38 125 TYR B N 1
ATOM 3871 C CA . TYR B 1 125 ? -6.441 -28.484 -10.82 1 96.38 125 TYR B CA 1
ATOM 3872 C C . TYR B 1 125 ? -5 -28.266 -11.273 1 96.38 125 TYR B C 1
ATOM 3874 O O . TYR B 1 125 ? -4.07 -28.859 -10.711 1 96.38 125 TYR B O 1
ATOM 3882 N N . VAL B 1 126 ? -4.867 -27.547 -12.305 1 97.31 126 VAL B N 1
ATOM 3883 C CA . VAL B 1 126 ? -3.602 -27.094 -12.859 1 97.31 126 VAL B CA 1
ATOM 3884 C C . VAL B 1 126 ? -3.672 -25.594 -13.125 1 97.31 126 VAL B C 1
ATOM 3886 O O . VAL B 1 126 ? -4.656 -25.094 -13.68 1 97.31 126 VAL B O 1
ATOM 3889 N N . THR B 1 127 ? -2.674 -24.875 -12.641 1 96.94 127 THR B N 1
ATOM 3890 C CA . THR B 1 127 ? -2.66 -23.422 -12.875 1 96.94 127 THR B CA 1
ATOM 3891 C C . THR B 1 127 ? -1.27 -22.953 -13.289 1 96.94 127 THR B C 1
ATOM 3893 O O . THR B 1 127 ? -0.271 -23.609 -12.977 1 96.94 127 THR B O 1
ATOM 3896 N N . SER B 1 128 ? -1.165 -21.922 -14.039 1 97.88 128 SER B N 1
ATOM 3897 C CA . SER B 1 128 ? 0.102 -21.328 -14.453 1 97.88 128 SER B CA 1
ATOM 3898 C C . SER B 1 128 ? -0.049 -19.844 -14.734 1 97.88 128 SER B C 1
ATOM 3900 O O . SER B 1 128 ? -1.167 -19.328 -14.797 1 97.88 128 SER B O 1
ATOM 3902 N N . ARG B 1 129 ? 1.067 -19.219 -14.875 1 97.81 129 ARG B N 1
ATOM 3903 C CA . ARG B 1 129 ? 1.11 -17.781 -15.188 1 97.81 129 ARG B CA 1
ATOM 3904 C C . ARG B 1 129 ? 1.724 -17.547 -16.562 1 97.81 129 ARG B C 1
ATOM 3906 O O . ARG B 1 129 ? 2.656 -18.234 -16.953 1 97.81 129 ARG B O 1
ATOM 3913 N N . ARG B 1 130 ? 1.193 -16.609 -17.266 1 98.69 130 ARG B N 1
ATOM 3914 C CA . ARG B 1 130 ? 1.765 -16.109 -18.516 1 98.69 130 ARG B CA 1
ATOM 3915 C C . ARG B 1 130 ? 1.729 -14.586 -18.578 1 98.69 130 ARG B C 1
ATOM 3917 O O . ARG B 1 130 ? 0.729 -13.969 -18.203 1 98.69 130 ARG B O 1
ATOM 3924 N N . ASN B 1 131 ? 2.828 -14.055 -18.938 1 98.69 131 ASN B N 1
ATOM 3925 C CA . ASN B 1 131 ? 2.945 -12.609 -19.047 1 98.69 131 ASN B CA 1
ATOM 3926 C C . ASN B 1 131 ? 3.324 -12.188 -20.469 1 98.69 131 ASN B C 1
ATOM 3928 O O . ASN B 1 131 ? 4.152 -12.836 -21.109 1 98.69 131 ASN B O 1
ATOM 3932 N N . VAL B 1 132 ? 2.748 -11.141 -20.938 1 98.5 132 VAL B N 1
ATOM 3933 C CA . VAL B 1 132 ? 2.943 -10.68 -22.312 1 98.5 132 VAL B CA 1
ATOM 3934 C C . VAL B 1 132 ? 4.238 -9.867 -22.406 1 98.5 132 VAL B C 1
ATOM 3936 O O . VAL B 1 132 ? 4.469 -8.961 -21.594 1 98.5 132 VAL B O 1
ATOM 3939 N N . LYS B 1 133 ? 5.043 -10.211 -23.359 1 97.62 133 LYS B N 1
ATOM 3940 C CA . LYS B 1 133 ? 6.312 -9.531 -23.609 1 97.62 133 LYS B CA 1
ATOM 3941 C C . LYS B 1 133 ? 6.09 -8.07 -24 1 97.62 133 LYS B C 1
ATOM 3943 O O . LYS B 1 133 ? 5.137 -7.746 -24.703 1 97.62 133 LYS B O 1
ATOM 3948 N N . GLY B 1 134 ? 7.008 -7.215 -23.516 1 95.12 134 GLY B N 1
ATOM 3949 C CA . GLY B 1 134 ? 6.969 -5.816 -23.922 1 95.12 134 GLY B CA 1
ATOM 3950 C C . GLY B 1 134 ? 6.262 -4.93 -22.922 1 95.12 134 GLY B C 1
ATOM 3951 O O . GLY B 1 134 ? 6.246 -3.705 -23.062 1 95.12 134 GLY B O 1
ATOM 3952 N N . PHE B 1 135 ? 5.676 -5.512 -21.906 1 96.06 135 PHE B N 1
ATOM 3953 C CA . PHE B 1 135 ? 4.988 -4.773 -20.859 1 96.06 135 PHE B CA 1
ATOM 3954 C C . PHE B 1 135 ? 5.582 -5.098 -19.484 1 96.06 135 PHE B C 1
ATOM 3956 O O . PHE B 1 135 ? 6.105 -6.195 -19.281 1 96.06 135 PHE B O 1
ATOM 3963 N N . ALA B 1 136 ? 5.512 -4.102 -18.594 1 96.31 136 ALA B N 1
ATOM 3964 C CA . ALA B 1 136 ? 5.914 -4.387 -17.219 1 96.31 136 ALA B CA 1
ATOM 3965 C C . ALA B 1 136 ? 4.93 -5.34 -16.547 1 96.31 136 ALA B C 1
ATOM 3967 O O . ALA B 1 136 ? 3.811 -5.527 -17.031 1 96.31 136 ALA B O 1
ATOM 3968 N N . LEU B 1 137 ? 5.367 -5.957 -15.531 1 97.12 137 LEU B N 1
ATOM 3969 C CA . LEU B 1 137 ? 4.527 -6.863 -14.75 1 97.12 137 LEU B CA 1
ATOM 3970 C C . LEU B 1 137 ? 3.633 -6.086 -13.789 1 97.12 137 LEU B C 1
ATOM 3972 O O . LEU B 1 137 ? 3.873 -4.906 -13.531 1 97.12 137 LEU B O 1
ATOM 3976 N N . PRO B 1 138 ? 2.494 -6.641 -13.297 1 93 138 PRO B N 1
ATOM 3977 C CA . PRO B 1 138 ? 1.451 -5.926 -12.555 1 93 138 PRO B CA 1
ATOM 3978 C C . PRO B 1 138 ? 1.996 -5.168 -11.344 1 93 138 PRO B C 1
ATOM 3980 O O . PRO B 1 138 ? 1.438 -4.141 -10.953 1 93 138 PRO B O 1
ATOM 3983 N N . GLY B 1 139 ? 3.016 -5.504 -10.703 1 90.06 139 GLY B N 1
ATOM 3984 C CA . GLY B 1 139 ? 3.596 -4.762 -9.602 1 90.06 139 GLY B CA 1
ATOM 3985 C C . GLY B 1 139 ? 4.32 -3.502 -10.039 1 90.06 139 GLY B C 1
ATOM 3986 O O . GLY B 1 139 ? 4.656 -2.652 -9.211 1 90.06 139 GLY B O 1
ATOM 3987 N N . HIS B 1 140 ? 4.406 -3.277 -11.336 1 93.56 140 HIS B N 1
ATOM 3988 C CA . HIS B 1 140 ? 5.246 -2.195 -11.836 1 93.56 140 HIS B CA 1
ATOM 3989 C C . HIS B 1 140 ? 4.621 -1.528 -13.055 1 93.56 140 HIS B C 1
ATOM 3991 O O . HIS B 1 140 ? 5.035 -0.437 -13.453 1 93.56 140 HIS B O 1
ATOM 3997 N N . PHE B 1 141 ? 3.605 -2.092 -13.719 1 93.56 141 PHE B N 1
ATOM 3998 C CA . PHE B 1 141 ? 3.113 -1.556 -14.984 1 93.56 141 PHE B CA 1
ATOM 3999 C C . PHE B 1 141 ? 2.307 -0.283 -14.75 1 93.56 141 PHE B C 1
ATOM 4001 O O . PHE B 1 141 ? 1.814 -0.045 -13.648 1 93.56 141 PHE B O 1
ATOM 4008 N N . THR B 1 142 ? 2.205 0.556 -15.734 1 93.56 142 THR B N 1
ATOM 4009 C CA . THR B 1 142 ? 1.411 1.78 -15.719 1 93.56 142 THR B CA 1
ATOM 4010 C C . THR B 1 142 ? -0.048 1.483 -16.047 1 93.56 142 THR B C 1
ATOM 4012 O O . THR B 1 142 ? -0.392 0.354 -16.406 1 93.56 142 THR B O 1
ATOM 4015 N N . ARG B 1 143 ? -0.861 2.486 -15.953 1 95.06 143 ARG B N 1
ATOM 4016 C CA . ARG B 1 143 ? -2.268 2.33 -16.312 1 95.06 143 ARG B CA 1
ATOM 4017 C C . ARG B 1 143 ? -2.424 1.953 -17.781 1 95.06 143 ARG B C 1
ATOM 4019 O O . ARG B 1 143 ? -3.211 1.067 -18.125 1 95.06 143 ARG B O 1
ATOM 4026 N N . GLY B 1 144 ? -1.652 2.652 -18.609 1 95.62 144 GLY B N 1
ATOM 4027 C CA . GLY B 1 144 ? -1.691 2.352 -20.031 1 95.62 144 GLY B CA 1
ATOM 4028 C C . GLY B 1 144 ? -1.279 0.927 -20.344 1 95.62 144 GLY B C 1
ATOM 4029 O O . GLY B 1 144 ? -1.924 0.256 -21.156 1 95.62 144 GLY B O 1
ATOM 4030 N N . GLU B 1 145 ? -0.243 0.413 -19.734 1 95.94 145 GLU B N 1
ATOM 4031 C CA . GLU B 1 145 ? 0.209 -0.96 -19.922 1 95.94 145 GLU B CA 1
ATOM 4032 C C . GLU B 1 145 ? -0.844 -1.962 -19.469 1 95.94 145 GLU B C 1
ATOM 4034 O O . GLU B 1 145 ? -1.132 -2.938 -20.156 1 95.94 145 GLU B O 1
ATOM 4039 N N . ARG B 1 146 ? -1.376 -1.715 -18.25 1 96.19 146 ARG B N 1
ATOM 4040 C CA . ARG B 1 146 ? -2.408 -2.588 -17.703 1 96.19 146 ARG B CA 1
ATOM 4041 C C . ARG B 1 146 ? -3.594 -2.699 -18.656 1 96.19 146 ARG B C 1
ATOM 4043 O O . ARG B 1 146 ? -4.098 -3.797 -18.906 1 96.19 146 ARG B O 1
ATOM 4050 N N . ARG B 1 147 ? -4.016 -1.57 -19.219 1 97.12 147 ARG B N 1
ATOM 4051 C CA . ARG B 1 147 ? -5.152 -1.525 -20.141 1 97.12 147 ARG B CA 1
ATOM 4052 C C . ARG B 1 147 ? -4.832 -2.24 -21.438 1 97.12 147 ARG B C 1
ATOM 4054 O O . ARG B 1 147 ? -5.68 -2.949 -22 1 97.12 147 ARG B O 1
ATOM 4061 N N . LYS B 1 148 ? -3.625 -2.078 -21.906 1 96.94 148 LYS B N 1
ATOM 4062 C CA . LYS B 1 148 ? -3.221 -2.75 -23.141 1 96.94 148 LYS B CA 1
ATOM 4063 C C . LYS B 1 148 ? -3.141 -4.262 -22.938 1 96.94 148 LYS B C 1
ATOM 4065 O O . LYS B 1 148 ? -3.545 -5.031 -23.812 1 96.94 148 LYS B O 1
ATOM 4070 N N . VAL B 1 149 ? -2.617 -4.684 -21.828 1 97.5 149 VAL B N 1
ATOM 4071 C CA . VAL B 1 149 ? -2.529 -6.109 -21.531 1 97.5 149 VAL B CA 1
ATOM 4072 C C . VAL B 1 149 ? -3.93 -6.715 -21.484 1 97.5 149 VAL B C 1
ATOM 4074 O O . VAL B 1 149 ? -4.164 -7.801 -22.016 1 97.5 149 VAL B O 1
ATOM 4077 N N . GLU B 1 150 ? -4.824 -6.012 -20.797 1 97.62 150 GLU B N 1
ATOM 4078 C CA . GLU B 1 150 ? -6.191 -6.516 -20.766 1 97.62 150 GLU B CA 1
ATOM 4079 C C . GLU B 1 150 ? -6.777 -6.633 -22.172 1 97.62 150 GLU B C 1
ATOM 4081 O O . GLU B 1 150 ? -7.453 -7.613 -22.484 1 97.62 150 GLU B O 1
ATOM 4086 N N . ALA B 1 151 ? -6.539 -5.625 -22.984 1 97.44 151 ALA B N 1
ATOM 4087 C CA . ALA B 1 151 ? -7.051 -5.645 -24.359 1 97.44 151 ALA B CA 1
ATOM 4088 C C . ALA B 1 151 ? -6.508 -6.844 -25.125 1 97.44 151 ALA B C 1
ATOM 4090 O O . ALA B 1 151 ? -7.254 -7.512 -25.844 1 97.44 151 ALA B O 1
ATOM 4091 N N . ILE B 1 152 ? -5.219 -7.102 -24.984 1 98.06 152 ILE B N 1
ATOM 4092 C CA . ILE B 1 152 ? -4.586 -8.234 -25.656 1 98.06 152 ILE B CA 1
ATOM 4093 C C . ILE B 1 152 ? -5.199 -9.539 -25.141 1 98.06 152 ILE B C 1
ATOM 4095 O O . ILE B 1 152 ? -5.531 -10.422 -25.938 1 98.06 152 ILE B O 1
ATOM 4099 N N . ALA B 1 153 ? -5.363 -9.664 -23.844 1 98.06 153 ALA B N 1
ATOM 4100 C CA . ALA B 1 153 ? -5.938 -10.859 -23.234 1 98.06 153 ALA B CA 1
ATOM 4101 C C . ALA B 1 153 ? -7.363 -11.094 -23.734 1 98.06 153 ALA B C 1
ATOM 4103 O O . ALA B 1 153 ? -7.719 -12.211 -24.109 1 98.06 153 ALA B O 1
ATOM 4104 N N . LYS B 1 154 ? -8.148 -10.008 -23.734 1 97 154 LYS B N 1
ATOM 4105 C CA . LYS B 1 154 ? -9.531 -10.109 -24.172 1 97 154 LYS B CA 1
ATOM 4106 C C . LYS B 1 154 ? -9.609 -10.586 -25.625 1 97 154 LYS B C 1
ATOM 4108 O O . LYS B 1 154 ? -10.438 -11.43 -25.969 1 97 154 LYS B O 1
ATOM 4113 N N . SER B 1 155 ? -8.797 -9.992 -26.422 1 97.44 155 SER B N 1
ATOM 4114 C CA . SER B 1 155 ? -8.773 -10.367 -27.828 1 97.44 155 SER B CA 1
ATOM 4115 C C . SER B 1 155 ? -8.383 -11.836 -28 1 97.44 155 SER B C 1
ATOM 4117 O O . SER B 1 155 ? -9.031 -12.562 -28.766 1 97.44 155 SER B O 1
ATOM 4119 N N . ALA B 1 156 ? -7.371 -12.289 -27.297 1 97.94 156 ALA B N 1
ATOM 4120 C CA . ALA B 1 156 ? -6.91 -13.672 -27.391 1 97.94 156 ALA B CA 1
ATOM 4121 C C . ALA B 1 156 ? -7.98 -14.641 -26.891 1 97.94 156 ALA B C 1
ATOM 4123 O O . ALA B 1 156 ? -8.227 -15.672 -27.516 1 97.94 156 ALA B O 1
ATOM 4124 N N . LEU B 1 157 ? -8.609 -14.305 -25.828 1 97.69 157 LEU B N 1
ATOM 4125 C CA . LEU B 1 157 ? -9.602 -15.172 -25.203 1 97.69 157 LEU B CA 1
ATOM 4126 C C . LEU B 1 157 ? -10.883 -15.227 -26.016 1 97.69 157 LEU B C 1
ATOM 4128 O O . LEU B 1 157 ? -11.523 -16.266 -26.125 1 97.69 157 LEU B O 1
ATOM 4132 N N . SER B 1 158 ? -11.25 -14.094 -26.594 1 95.69 158 SER B N 1
ATOM 4133 C CA . SER B 1 158 ? -12.445 -14.039 -27.422 1 95.69 158 SER B CA 1
ATOM 4134 C C . SER B 1 158 ? -12.297 -14.898 -28.672 1 95.69 158 SER B C 1
ATOM 4136 O O . SER B 1 158 ? -13.289 -15.344 -29.25 1 95.69 158 SER B O 1
ATOM 4138 N N . GLY B 1 159 ? -11.094 -15.125 -29.031 1 94.5 159 GLY B N 1
ATOM 4139 C CA . GLY B 1 159 ? -10.82 -15.938 -30.203 1 94.5 159 GLY B CA 1
ATOM 4140 C C . GLY B 1 159 ? -10.836 -17.422 -29.922 1 94.5 159 GLY B C 1
ATOM 4141 O O . GLY B 1 159 ? -10.82 -18.25 -30.844 1 94.5 159 GLY B O 1
ATOM 4142 N N . CYS B 1 160 ? -10.922 -17.766 -28.672 1 94.88 160 CYS B N 1
ATOM 4143 C CA . CYS B 1 160 ? -10.961 -19.172 -28.312 1 94.88 160 CYS B CA 1
ATOM 4144 C C . CYS B 1 160 ? -12.32 -19.797 -28.641 1 94.88 160 CYS B C 1
ATOM 4146 O O . CYS B 1 160 ? -13.352 -19.125 -28.5 1 94.88 160 CYS B O 1
ATOM 4148 N N . ASP B 1 161 ? -12.328 -21.062 -29.141 1 94.31 161 ASP B N 1
ATOM 4149 C CA . ASP B 1 161 ? -13.562 -21.75 -29.516 1 94.31 161 ASP B CA 1
ATOM 4150 C C . ASP B 1 161 ? -13.617 -23.141 -28.875 1 94.31 161 ASP B C 1
ATOM 4152 O O . ASP B 1 161 ? -12.719 -23.516 -28.109 1 94.31 161 ASP B O 1
ATOM 4156 N N . GLY B 1 162 ? -14.75 -23.781 -29.094 1 95 162 GLY B N 1
ATOM 4157 C CA . GLY B 1 162 ? -14.906 -25.125 -28.562 1 95 162 GLY B CA 1
ATOM 4158 C C . GLY B 1 162 ? -14.898 -25.172 -27.047 1 95 162 GLY B C 1
ATOM 4159 O O . GLY B 1 162 ? -15.641 -24.438 -26.406 1 95 162 GLY B O 1
ATOM 4160 N N . GLU B 1 163 ? -13.977 -25.969 -26.516 1 95.19 163 GLU B N 1
ATOM 4161 C CA . GLU B 1 163 ? -13.891 -26.188 -25.078 1 95.19 163 GLU B CA 1
ATOM 4162 C C . GLU B 1 163 ? -13.445 -24.922 -24.359 1 95.19 163 GLU B C 1
ATOM 4164 O O . GLU B 1 163 ? -13.734 -24.734 -23.172 1 95.19 163 GLU B O 1
ATOM 4169 N N . PHE B 1 164 ? -12.875 -24.062 -25.094 1 96.06 164 PHE B N 1
ATOM 4170 C CA . PHE B 1 164 ? -12.266 -22.891 -24.469 1 96.06 164 PHE B CA 1
ATOM 4171 C C . PHE B 1 164 ? -13.078 -21.641 -24.766 1 96.06 164 PHE B C 1
ATOM 4173 O O . PHE B 1 164 ? -12.719 -20.547 -24.328 1 96.06 164 PHE B O 1
ATOM 4180 N N . GLY B 1 165 ? -14.188 -21.766 -25.531 1 96.12 165 GLY B N 1
ATOM 4181 C CA . GLY B 1 165 ? -15.094 -20.656 -25.703 1 96.12 165 GLY B CA 1
ATOM 4182 C C . GLY B 1 165 ? -15.766 -20.219 -24.406 1 96.12 165 GLY B C 1
ATOM 4183 O O . GLY B 1 165 ? -16.125 -21.062 -23.578 1 96.12 165 GLY B O 1
ATOM 4184 N N . GLY B 1 166 ? -15.906 -18.906 -24.234 1 94.75 166 GLY B N 1
ATOM 4185 C CA . GLY B 1 166 ? -16.484 -18.438 -22.984 1 94.75 166 GLY B CA 1
ATOM 4186 C C . GLY B 1 166 ? -16.75 -16.938 -22.984 1 94.75 166 GLY B C 1
ATOM 4187 O O . GLY B 1 166 ? -17.109 -16.359 -24.016 1 94.75 166 GLY B O 1
ATOM 4188 N N . GLN B 1 167 ? -16.703 -16.391 -21.734 1 91.62 167 GLN B N 1
ATOM 4189 C CA . GLN B 1 167 ? -17.031 -14.992 -21.562 1 91.62 167 GLN B CA 1
ATOM 4190 C C . GLN B 1 167 ? -16.031 -14.297 -20.641 1 91.62 167 GLN B C 1
ATOM 4192 O O . GLN B 1 167 ? -15.594 -14.883 -19.641 1 91.62 167 GLN B O 1
ATOM 4197 N N . TYR B 1 168 ? -15.75 -13.055 -21.031 1 92.56 168 TYR B N 1
ATOM 4198 C CA . TYR B 1 168 ? -14.883 -12.219 -20.203 1 92.56 168 TYR B CA 1
ATOM 4199 C C . TYR B 1 168 ? -15.711 -11.328 -19.281 1 92.56 168 TYR B C 1
ATOM 4201 O O . TYR B 1 168 ? -16.688 -10.719 -19.703 1 92.56 168 TYR B O 1
ATOM 4209 N N . PHE B 1 169 ? -15.344 -11.266 -18.047 1 88.5 169 PHE B N 1
ATOM 4210 C CA . PHE B 1 169 ? -15.984 -10.422 -17.047 1 88.5 169 PHE B CA 1
ATOM 4211 C C . PHE B 1 169 ? -15.008 -9.391 -16.5 1 88.5 169 PHE B C 1
ATOM 4213 O O . PHE B 1 169 ? -14.016 -9.742 -15.852 1 88.5 169 PHE B O 1
ATOM 4220 N N . SER B 1 170 ? -15.312 -8.156 -16.719 1 89.75 170 SER B N 1
ATOM 4221 C CA . SER B 1 170 ? -14.508 -7.074 -16.156 1 89.75 170 SER B CA 1
ATOM 4222 C C . SER B 1 170 ? -14.898 -6.785 -14.711 1 89.75 170 SER B C 1
ATOM 4224 O O . SER B 1 170 ? -16.078 -6.809 -14.367 1 89.75 170 SER B O 1
ATOM 4226 N N . ILE B 1 171 ? -13.961 -6.535 -13.867 1 85.19 171 ILE B N 1
ATOM 4227 C CA . ILE B 1 171 ? -14.25 -6.207 -12.477 1 85.19 171 ILE B CA 1
ATOM 4228 C C . ILE B 1 171 ? -14.875 -4.812 -12.391 1 85.19 171 ILE B C 1
ATOM 4230 O O . ILE B 1 171 ? -15.781 -4.578 -11.594 1 85.19 171 ILE B O 1
ATOM 4234 N N . LYS B 1 172 ? -14.352 -3.932 -13.227 1 84.62 172 LYS B N 1
ATOM 4235 C CA . LYS B 1 172 ? -14.93 -2.592 -13.266 1 84.62 172 LYS B CA 1
ATOM 4236 C C . LYS B 1 172 ? -16.391 -2.641 -13.711 1 84.62 172 LYS B C 1
ATOM 4238 O O . LYS B 1 172 ? -16.719 -3.279 -14.711 1 84.62 172 LYS B O 1
ATOM 4243 N N . GLY B 1 173 ? -17.25 -1.935 -12.922 1 76 173 GLY B N 1
ATOM 4244 C CA . GLY B 1 173 ? -18.656 -1.823 -13.297 1 76 173 GLY B CA 1
ATOM 4245 C C . GLY B 1 173 ? -19.484 -3.018 -12.875 1 76 173 GLY B C 1
ATOM 4246 O O . GLY B 1 173 ? -20.703 -3.043 -13.078 1 76 173 GLY B O 1
ATOM 4247 N N . SER B 1 174 ? -18.734 -3.99 -12.367 1 71.25 174 SER B N 1
ATOM 4248 C CA . SER B 1 174 ? -19.484 -5.152 -11.906 1 71.25 174 SER B CA 1
ATOM 4249 C C . SER B 1 174 ? -20.188 -4.871 -10.586 1 71.25 174 SER B C 1
ATOM 4251 O O . SER B 1 174 ? -19.672 -4.113 -9.758 1 71.25 174 SER B O 1
ATOM 4253 N N . SER B 1 175 ? -21.406 -5.23 -10.57 1 64.94 175 SER B N 1
ATOM 4254 C CA . SER B 1 175 ? -22.172 -5.055 -9.336 1 64.94 175 SER B CA 1
ATOM 4255 C C . SER B 1 175 ? -21.625 -5.922 -8.211 1 64.94 175 SER B C 1
ATOM 4257 O O . SER B 1 175 ? -20.922 -6.91 -8.469 1 64.94 175 SER B O 1
ATOM 4259 N N . ASP B 1 176 ? -21.797 -5.445 -6.957 1 58.88 176 ASP B N 1
ATOM 4260 C CA . ASP B 1 176 ? -21.375 -6.203 -5.785 1 58.88 176 ASP B CA 1
ATOM 4261 C C . ASP B 1 176 ? -21.891 -7.641 -5.844 1 58.88 176 ASP B C 1
ATOM 4263 O O . ASP B 1 176 ? -21.203 -8.57 -5.441 1 58.88 176 ASP B O 1
ATOM 4267 N N . LYS B 1 177 ? -23.047 -7.668 -6.336 1 60.59 177 LYS B N 1
ATOM 4268 C CA . LYS B 1 177 ? -23.672 -8.984 -6.438 1 60.59 177 LYS B CA 1
ATOM 4269 C C . LYS B 1 177 ? -22.906 -9.883 -7.402 1 60.59 177 LYS B C 1
ATOM 4271 O O . LYS B 1 177 ? -22.703 -11.07 -7.121 1 60.59 177 LYS B O 1
ATOM 4276 N N . ASP B 1 178 ? -22.516 -9.312 -8.5 1 62.88 178 ASP B N 1
ATOM 4277 C CA . ASP B 1 178 ? -21.766 -10.086 -9.477 1 62.88 178 ASP B CA 1
ATOM 4278 C C . ASP B 1 178 ? -20.391 -10.484 -8.938 1 62.88 178 ASP B C 1
ATOM 4280 O O . ASP B 1 178 ? -19.953 -11.617 -9.141 1 62.88 178 ASP B O 1
ATOM 4284 N N . LEU B 1 179 ? -19.969 -9.586 -8.18 1 61.56 179 LEU B N 1
ATOM 4285 C CA . LEU B 1 179 ? -18.641 -9.812 -7.641 1 61.56 179 LEU B CA 1
ATOM 4286 C C . LEU B 1 179 ? -18.656 -10.883 -6.547 1 61.56 179 LEU B C 1
ATOM 4288 O O . LEU B 1 179 ? -17.719 -11.656 -6.406 1 61.56 179 LEU B O 1
ATOM 4292 N N . GLU B 1 180 ? -19.594 -10.75 -5.781 1 58.81 180 GLU B N 1
ATOM 4293 C CA . GLU B 1 180 ? -19.75 -11.773 -4.75 1 58.81 180 GLU B CA 1
ATOM 4294 C C . GLU B 1 180 ? -19.781 -13.172 -5.359 1 58.81 180 GLU B C 1
ATOM 4296 O O . GLU B 1 180 ? -19.172 -14.102 -4.82 1 58.81 180 GLU B O 1
ATOM 4301 N N . GLN B 1 181 ? -20.516 -13.258 -6.336 1 55.66 181 GLN B N 1
ATOM 4302 C CA . GLN B 1 181 ? -20.609 -14.547 -7.008 1 55.66 181 GLN B CA 1
ATOM 4303 C C . GLN B 1 181 ? -19.266 -14.945 -7.621 1 55.66 181 GLN B C 1
ATOM 4305 O O . GLN B 1 181 ? -18.922 -16.125 -7.668 1 55.66 181 GLN B O 1
ATOM 4310 N N . LEU B 1 182 ? -18.688 -13.727 -7.891 1 52.56 182 LEU B N 1
ATOM 4311 C CA . LEU B 1 182 ? -17.422 -13.93 -8.594 1 52.56 182 LEU B CA 1
ATOM 4312 C C . LEU B 1 182 ? -16.25 -13.844 -7.629 1 52.56 182 LEU B C 1
ATOM 4314 O O . LEU B 1 182 ? -15.133 -14.258 -7.965 1 52.56 182 LEU B O 1
ATOM 4318 N N . ALA B 1 183 ? -16.547 -13.07 -6.484 1 49.62 183 ALA B N 1
ATOM 4319 C CA . ALA B 1 183 ? -15.539 -12.797 -5.469 1 49.62 183 ALA B CA 1
ATOM 4320 C C . ALA B 1 183 ? -14.766 -14.07 -5.113 1 49.62 183 ALA B C 1
ATOM 4322 O O . ALA B 1 183 ? -13.617 -14 -4.68 1 49.62 183 ALA B O 1
ATOM 4323 N N . VAL B 1 184 ? -15.375 -15.125 -5.43 1 46.06 184 VAL B N 1
ATOM 4324 C CA . VAL B 1 184 ? -14.688 -16.391 -5.176 1 46.06 184 VAL B CA 1
ATOM 4325 C C . VAL B 1 184 ? -13.5 -16.531 -6.129 1 46.06 184 VAL B C 1
ATOM 4327 O O . VAL B 1 184 ? -12.484 -17.125 -5.781 1 46.06 184 VAL B O 1
ATOM 4330 N N . VAL B 1 185 ? -13.648 -15.641 -7.219 1 46.62 185 VAL B N 1
ATOM 4331 C CA . VAL B 1 185 ? -12.695 -15.969 -8.273 1 46.62 185 VAL B CA 1
ATOM 4332 C C . VAL B 1 185 ? -11.586 -14.914 -8.305 1 46.62 185 VAL B C 1
ATOM 4334 O O . VAL B 1 185 ? -10.414 -15.242 -8.516 1 46.62 185 VAL B O 1
ATOM 4337 N N . PHE B 1 186 ? -12.039 -13.594 -8.055 1 44.91 186 PHE B N 1
ATOM 4338 C CA . PHE B 1 186 ? -11.031 -12.547 -8.188 1 44.91 186 PHE B CA 1
ATOM 4339 C C . PHE B 1 186 ? -11.023 -11.656 -6.949 1 44.91 186 PHE B C 1
ATOM 4341 O O . PHE B 1 186 ? -11.953 -10.883 -6.727 1 44.91 186 PHE B O 1
ATOM 4348 N N . LYS B 1 187 ? -10.234 -11.93 -6.051 1 51.69 187 LYS B N 1
ATOM 4349 C CA . LYS B 1 187 ? -10.156 -11.109 -4.844 1 51.69 187 LYS B CA 1
ATOM 4350 C C . LYS B 1 187 ? -9.148 -9.977 -5.016 1 51.69 187 LYS B C 1
ATOM 4352 O O . LYS B 1 187 ? -8.109 -10.156 -5.648 1 51.69 187 LYS B O 1
ATOM 4357 N N . GLN B 1 188 ? -9.617 -8.805 -4.727 1 45.91 188 GLN B N 1
ATOM 4358 C CA . GLN B 1 188 ? -8.641 -7.723 -4.668 1 45.91 188 GLN B CA 1
ATOM 4359 C C . GLN B 1 188 ? -7.383 -8.164 -3.92 1 45.91 188 GLN B C 1
ATOM 4361 O O . GLN B 1 188 ? -7.469 -8.766 -2.85 1 45.91 188 GLN B O 1
ATOM 4366 N N . PRO B 1 189 ? -6.348 -7.957 -4.637 1 41.94 189 PRO B N 1
ATOM 4367 C CA . PRO B 1 189 ? -5.105 -8.344 -3.959 1 41.94 189 PRO B CA 1
ATOM 4368 C C . PRO B 1 189 ? -4.902 -7.602 -2.639 1 41.94 189 PRO B C 1
ATOM 4370 O O . PRO B 1 189 ? -4.957 -6.371 -2.6 1 41.94 189 PRO B O 1
ATOM 4373 N N . ILE B 1 190 ? -4.973 -8.258 -1.598 1 42.44 190 ILE B N 1
ATOM 4374 C CA . ILE B 1 190 ? -4.738 -7.676 -0.282 1 42.44 190 ILE B CA 1
ATOM 4375 C C . ILE B 1 190 ? -3.543 -8.359 0.382 1 42.44 190 ILE B C 1
ATOM 4377 O O . ILE B 1 190 ? -3.27 -9.531 0.127 1 42.44 190 ILE B O 1
ATOM 4381 N N . SER B 1 191 ? -2.619 -7.707 0.909 1 41.62 191 SER B N 1
ATOM 4382 C CA . SER B 1 191 ? -1.49 -8.25 1.654 1 41.62 191 SER B CA 1
ATOM 4383 C C . SER B 1 191 ? -1.962 -9.125 2.814 1 41.62 191 SER B C 1
ATOM 4385 O O . SER B 1 191 ? -3.158 -9.188 3.104 1 41.62 191 SER B O 1
ATOM 4387 N N . ALA B 1 192 ? -1.081 -10.023 3.191 1 36.5 192 ALA B N 1
ATOM 4388 C CA . ALA B 1 192 ? -1.319 -10.836 4.383 1 36.5 192 ALA B CA 1
ATOM 4389 C C . ALA B 1 192 ? -1.958 -10.008 5.492 1 36.5 192 ALA B C 1
ATOM 4391 O O . ALA B 1 192 ? -2.701 -10.539 6.324 1 36.5 192 ALA B O 1
ATOM 4392 N N . THR B 1 193 ? -1.712 -8.758 5.465 1 35.62 193 THR B N 1
ATOM 4393 C CA . THR B 1 193 ? -2.25 -7.887 6.5 1 35.62 193 THR B CA 1
ATOM 4394 C C . THR B 1 193 ? -3.502 -7.168 6.004 1 35.62 193 THR B C 1
ATOM 4396 O O . THR B 1 193 ? -3.926 -6.172 6.594 1 35.62 193 THR B O 1
ATOM 4399 N N . SER B 1 194 ? -4.082 -7.723 4.898 1 35.84 194 SER B N 1
ATOM 4400 C CA . SER B 1 194 ? -5.344 -7.246 4.34 1 35.84 194 SER B CA 1
ATOM 4401 C C . SER B 1 194 ? -5.195 -5.844 3.762 1 35.84 194 SER B C 1
ATOM 4403 O O . SER B 1 194 ? -6.148 -5.062 3.76 1 35.84 194 SER B O 1
ATOM 4405 N N . GLN B 1 195 ? -3.854 -5.645 3.404 1 44.62 195 GLN B N 1
ATOM 4406 C CA . GLN B 1 195 ? -3.551 -4.348 2.812 1 44.62 195 GLN B CA 1
ATOM 4407 C C . GLN B 1 195 ? -3.402 -4.453 1.297 1 44.62 195 GLN B C 1
ATOM 4409 O O . GLN B 1 195 ? -2.957 -5.48 0.783 1 44.62 195 GLN B O 1
ATOM 4414 N N . PRO B 1 196 ? -4.07 -3.443 0.624 1 50.91 196 PRO B N 1
ATOM 4415 C CA . PRO B 1 196 ? -3.809 -3.506 -0.816 1 50.91 196 PRO B CA 1
ATOM 4416 C C . PRO B 1 196 ? -2.318 -3.539 -1.143 1 50.91 196 PRO B C 1
ATOM 4418 O O . PRO B 1 196 ? -1.526 -2.84 -0.504 1 50.91 196 PRO B O 1
ATOM 4421 N N . THR B 1 197 ? -2.039 -4.414 -1.838 1 62.03 197 THR B N 1
ATOM 4422 C CA . THR B 1 197 ? -0.668 -4.617 -2.297 1 62.03 197 THR B CA 1
ATOM 4423 C C . THR B 1 197 ? -0.372 -3.752 -3.518 1 62.03 197 THR B C 1
ATOM 4425 O O . THR B 1 197 ? -1.24 -3.016 -3.99 1 62.03 197 THR B O 1
ATOM 4428 N N . ILE B 1 198 ? 0.764 -3.639 -3.832 1 74.81 198 ILE B N 1
ATOM 4429 C CA . ILE B 1 198 ? 1.232 -2.961 -5.035 1 74.81 198 ILE B CA 1
ATOM 4430 C C . ILE B 1 198 ? 0.458 -3.469 -6.25 1 74.81 198 ILE B C 1
ATOM 4432 O O . ILE B 1 198 ? 0.286 -2.742 -7.23 1 74.81 198 ILE B O 1
ATOM 4436 N N . PHE B 1 199 ? -0.248 -4.578 -6.09 1 84.19 199 PHE B N 1
ATOM 4437 C CA . PHE B 1 199 ? -0.987 -5.199 -7.184 1 84.19 199 PHE B CA 1
ATOM 4438 C C . PHE B 1 199 ? -2.387 -4.605 -7.297 1 84.19 199 PHE B C 1
ATOM 4440 O O . PHE B 1 199 ? -3.062 -4.781 -8.312 1 84.19 199 PHE B O 1
ATOM 4447 N N . ALA B 1 200 ? -2.809 -3.939 -6.223 1 83.5 200 ALA B N 1
ATOM 4448 C CA . ALA B 1 200 ? -4.16 -3.385 -6.199 1 83.5 200 ALA B CA 1
ATOM 4449 C C . ALA B 1 200 ? -4.164 -1.93 -6.656 1 83.5 200 ALA B C 1
ATOM 4451 O O . ALA B 1 200 ? -5.199 -1.262 -6.613 1 83.5 200 ALA B O 1
ATOM 4452 N N . ARG B 1 201 ? -3.092 -1.428 -7.066 1 86.31 201 ARG B N 1
ATOM 4453 C CA . ARG B 1 201 ? -3.02 -0.042 -7.52 1 86.31 201 ARG B CA 1
ATOM 4454 C C . ARG B 1 201 ? -4.055 0.234 -8.602 1 86.31 201 ARG B C 1
ATOM 4456 O O . ARG B 1 201 ? -4.25 -0.583 -9.508 1 86.31 201 ARG B O 1
ATOM 4463 N N . ASP B 1 202 ? -4.828 1.385 -8.531 1 89.31 202 ASP B N 1
ATOM 4464 C CA . ASP B 1 202 ? -5.816 1.822 -9.516 1 89.31 202 ASP B CA 1
ATOM 4465 C C . ASP B 1 202 ? -6.996 0.854 -9.578 1 89.31 202 ASP B C 1
ATOM 4467 O O . ASP B 1 202 ? -7.633 0.712 -10.625 1 89.31 202 ASP B O 1
ATOM 4471 N N . TRP B 1 203 ? -7.195 0.159 -8.547 1 84.94 203 TRP B N 1
ATOM 4472 C CA . TRP B 1 203 ? -8.305 -0.783 -8.5 1 84.94 203 TRP B CA 1
ATOM 4473 C C . TRP B 1 203 ? -9.633 -0.074 -8.773 1 84.94 203 TRP B C 1
ATOM 4475 O O . TRP B 1 203 ? -9.891 1.003 -8.234 1 84.94 203 TRP B O 1
ATOM 4485 N N . PRO B 1 204 ? -10.43 -0.715 -9.57 1 86.5 204 PRO B N 1
ATOM 4486 C CA . PRO B 1 204 ? -10.406 -2.018 -10.242 1 86.5 204 PRO B CA 1
ATOM 4487 C C . PRO B 1 204 ? -10.102 -1.909 -11.734 1 86.5 204 PRO B C 1
ATOM 4489 O O . PRO B 1 204 ? -10.445 -2.811 -12.508 1 86.5 204 PRO B O 1
ATOM 4492 N N . ASP B 1 205 ? -9.492 -0.917 -12.102 1 90.56 205 ASP B N 1
ATOM 4493 C CA . ASP B 1 205 ? -9.25 -0.573 -13.5 1 90.56 205 ASP B CA 1
ATOM 4494 C C . ASP B 1 205 ? -8.562 -1.721 -14.234 1 90.56 205 ASP B C 1
ATOM 4496 O O . ASP B 1 205 ? -7.535 -2.227 -13.789 1 90.56 205 ASP B O 1
ATOM 4500 N N . SER B 1 206 ? -9.164 -2.193 -15.344 1 94.06 206 SER B N 1
ATOM 4501 C CA . SER B 1 206 ? -8.617 -3.102 -16.344 1 94.06 206 SER B CA 1
ATOM 4502 C C . SER B 1 206 ? -8.188 -4.422 -15.719 1 94.06 206 SER B C 1
ATOM 4504 O O . SER B 1 206 ? -7.055 -4.867 -15.914 1 94.06 206 SER B O 1
ATOM 4506 N N . ARG B 1 207 ? -9.008 -5.043 -15.023 1 92.31 207 ARG B N 1
ATOM 4507 C CA . ARG B 1 207 ? -8.898 -6.371 -14.43 1 92.31 207 ARG B CA 1
ATOM 4508 C C . ARG B 1 207 ? -10.164 -7.188 -14.68 1 92.31 207 ARG B C 1
ATOM 4510 O O . ARG B 1 207 ? -11.258 -6.633 -14.789 1 92.31 207 ARG B O 1
ATOM 4517 N N . GLY B 1 208 ? -9.977 -8.414 -14.797 1 91.31 208 GLY B N 1
ATOM 4518 C CA . GLY B 1 208 ? -11.133 -9.266 -15 1 91.31 208 GLY B CA 1
ATOM 4519 C C . GLY B 1 208 ? -10.781 -10.742 -15.086 1 91.31 208 GLY B C 1
ATOM 4520 O O . GLY B 1 208 ? -9.695 -11.148 -14.664 1 91.31 208 GLY B O 1
ATOM 4521 N N . PHE B 1 209 ? -11.742 -11.516 -15.523 1 90.88 209 PHE B N 1
ATOM 4522 C CA . PHE B 1 209 ? -11.516 -12.945 -15.68 1 90.88 209 PHE B CA 1
ATOM 4523 C C . PHE B 1 209 ? -12.406 -13.516 -16.781 1 90.88 209 PHE B C 1
ATOM 4525 O O . PHE B 1 209 ? -13.438 -12.938 -17.109 1 90.88 209 PHE B O 1
ATOM 4532 N N . TRP B 1 210 ? -11.914 -14.57 -17.312 1 92.62 210 TRP B N 1
ATOM 4533 C CA . TRP B 1 210 ? -12.586 -15.336 -18.359 1 92.62 210 TRP B CA 1
ATOM 4534 C C . TRP B 1 210 ? -12.914 -16.75 -17.875 1 92.62 210 TRP B C 1
ATOM 4536 O O . TRP B 1 210 ? -12.109 -17.375 -17.188 1 92.62 210 TRP B O 1
ATOM 4546 N N . TYR B 1 211 ? -14.133 -17.219 -18.203 1 91.19 211 TYR B N 1
ATOM 4547 C CA . TYR B 1 211 ? -14.484 -18.625 -17.969 1 91.19 211 TYR B CA 1
ATOM 4548 C C . TYR B 1 211 ? -15.094 -19.25 -19.219 1 91.19 211 TYR B C 1
ATOM 4550 O O . TYR B 1 211 ? -15.844 -18.594 -19.953 1 91.19 211 TYR B O 1
ATOM 4558 N N . ASN B 1 212 ? -14.703 -20.438 -19.375 1 93.81 212 ASN B N 1
ATOM 4559 C CA . ASN B 1 212 ? -15.352 -21.172 -20.453 1 93.81 212 ASN B CA 1
ATOM 4560 C C . ASN B 1 212 ? -16.766 -21.609 -20.062 1 93.81 212 ASN B C 1
ATOM 4562 O O . ASN B 1 212 ? -17.172 -21.438 -18.906 1 93.81 212 ASN B O 1
ATOM 4566 N N . ALA B 1 213 ? -17.516 -22.172 -21 1 92.38 213 ALA B N 1
ATOM 4567 C CA . ALA B 1 213 ? -18.922 -22.547 -20.797 1 92.38 213 ALA B CA 1
ATOM 4568 C C . ALA B 1 213 ? -19.062 -23.578 -19.688 1 92.38 213 ALA B C 1
ATOM 4570 O O . ALA B 1 213 ? -19.984 -23.5 -18.875 1 92.38 213 ALA B O 1
ATOM 4571 N N . LYS B 1 214 ? -18.141 -24.5 -19.547 1 91.94 214 LYS B N 1
ATOM 4572 C CA . LYS B 1 214 ? -18.219 -25.578 -18.562 1 91.94 214 LYS B CA 1
ATOM 4573 C C . LYS B 1 214 ? -17.719 -25.125 -17.203 1 91.94 214 LYS B C 1
ATOM 4575 O O . LYS B 1 214 ? -17.797 -25.859 -16.219 1 91.94 214 LYS B O 1
ATOM 4580 N N . LYS B 1 215 ? -17.047 -23.984 -17.156 1 90.31 215 LYS B N 1
ATOM 4581 C CA . LYS B 1 215 ? -16.547 -23.359 -15.93 1 90.31 215 LYS B CA 1
ATOM 4582 C C . LYS B 1 215 ? -15.438 -24.188 -15.305 1 90.31 215 LYS B C 1
ATOM 4584 O O . LYS B 1 215 ? -15.305 -24.219 -14.078 1 90.31 215 LYS B O 1
ATOM 4589 N N . ASN B 1 216 ? -14.727 -24.922 -16.078 1 92.5 216 ASN B N 1
ATOM 4590 C CA . ASN B 1 216 ? -13.578 -25.672 -15.586 1 92.5 216 ASN B CA 1
ATOM 4591 C C . ASN B 1 216 ? -12.273 -25.156 -16.172 1 92.5 216 ASN B C 1
ATOM 4593 O O . ASN B 1 216 ? -11.227 -25.797 -16.047 1 92.5 216 ASN B O 1
ATOM 4597 N N . PHE B 1 217 ? -12.406 -24.078 -16.938 1 94.38 217 PHE B N 1
ATOM 4598 C CA . PHE B 1 217 ? -11.266 -23.328 -17.469 1 94.38 217 PHE B CA 1
ATOM 4599 C C . PHE B 1 217 ? -11.422 -21.844 -17.203 1 94.38 217 PHE B C 1
ATOM 4601 O O . PHE B 1 217 ? -12.383 -21.219 -17.672 1 94.38 217 PHE B O 1
ATOM 4608 N N . LEU B 1 218 ? -10.492 -21.297 -16.469 1 93.44 218 LEU B N 1
ATOM 4609 C CA . LEU B 1 218 ? -10.578 -19.922 -16.016 1 93.44 218 LEU B CA 1
ATOM 4610 C C . LEU B 1 218 ? -9.266 -19.172 -16.266 1 93.44 218 LEU B C 1
ATOM 4612 O O . LEU B 1 218 ? -8.188 -19.734 -16.047 1 93.44 218 LEU B O 1
ATOM 4616 N N . VAL B 1 219 ? -9.344 -17.938 -16.719 1 95.81 219 VAL B N 1
ATOM 4617 C CA . VAL B 1 219 ? -8.18 -17.078 -16.906 1 95.81 219 VAL B CA 1
ATOM 4618 C C . VAL B 1 219 ? -8.383 -15.758 -16.172 1 95.81 219 VAL B C 1
ATOM 4620 O O . VAL B 1 219 ? -9.32 -15.008 -16.484 1 95.81 219 VAL B O 1
ATOM 4623 N N . LYS B 1 220 ? -7.57 -15.508 -15.219 1 93.44 220 LYS B N 1
ATOM 4624 C CA . LYS B 1 220 ? -7.578 -14.203 -14.57 1 93.44 220 LYS B CA 1
ATOM 4625 C C . LYS B 1 220 ? -6.625 -13.234 -15.266 1 93.44 220 LYS B C 1
ATOM 4627 O O . LYS B 1 220 ? -5.539 -13.625 -15.695 1 93.44 220 LYS B O 1
ATOM 4632 N N . VAL B 1 221 ? -7.039 -11.992 -15.352 1 95.94 221 VAL B N 1
ATOM 4633 C CA . VAL B 1 221 ? -6.258 -10.992 -16.078 1 95.94 221 VAL B CA 1
ATOM 4634 C C . VAL B 1 221 ? -5.855 -9.859 -15.133 1 95.94 221 VAL B C 1
ATOM 4636 O O . VAL B 1 221 ? -6.707 -9.25 -14.492 1 95.94 221 VAL B O 1
ATOM 4639 N N . ASN B 1 222 ? -4.586 -9.57 -15.039 1 94.81 222 ASN B N 1
ATOM 4640 C CA . ASN B 1 222 ? -3.992 -8.445 -14.32 1 94.81 222 ASN B CA 1
ATOM 4641 C C . ASN B 1 222 ? -4.207 -8.578 -12.812 1 94.81 222 ASN B C 1
ATOM 4643 O O . ASN B 1 222 ? -4.648 -7.625 -12.164 1 94.81 222 ASN B O 1
ATOM 4647 N N . GLU B 1 223 ? -3.955 -9.695 -12.297 1 91.06 223 GLU B N 1
ATOM 4648 C CA . GLU B 1 223 ? -3.859 -9.891 -10.852 1 91.06 223 GLU B CA 1
ATOM 4649 C C . GLU B 1 223 ? -2.41 -9.812 -10.375 1 91.06 223 GLU B C 1
ATOM 4651 O O . GLU B 1 223 ? -1.783 -8.75 -10.469 1 91.06 223 GLU B O 1
ATOM 4656 N N . GLU B 1 224 ? -1.761 -10.93 -10.109 1 91.19 224 GLU B N 1
ATOM 4657 C CA . GLU B 1 224 ? -0.348 -10.93 -9.742 1 91.19 224 GLU B CA 1
ATOM 4658 C C . GLU B 1 224 ? 0.546 -11.008 -10.977 1 91.19 224 GLU B C 1
ATOM 4660 O O . GLU B 1 224 ? 1.699 -10.578 -10.945 1 91.19 224 GLU B O 1
ATOM 4665 N N . ASP B 1 225 ? -0.025 -11.602 -11.992 1 96.38 225 ASP B N 1
ATOM 4666 C CA . ASP B 1 225 ? 0.574 -11.656 -13.32 1 96.38 225 ASP B CA 1
ATOM 4667 C C . ASP B 1 225 ? -0.409 -11.18 -14.391 1 96.38 225 ASP B C 1
ATOM 4669 O O . ASP B 1 225 ? -1.571 -10.906 -14.086 1 96.38 225 ASP B O 1
ATOM 4673 N N . HIS B 1 226 ? 0.055 -11.023 -15.641 1 98.12 226 HIS B N 1
ATOM 4674 C CA . HIS B 1 226 ? -0.865 -10.641 -16.703 1 98.12 226 HIS B CA 1
ATOM 4675 C C . HIS B 1 226 ? -1.994 -11.656 -16.844 1 98.12 226 HIS B C 1
ATOM 4677 O O . HIS B 1 226 ? -3.17 -11.289 -16.891 1 98.12 226 HIS B O 1
ATOM 4683 N N . LEU B 1 227 ? -1.616 -12.93 -16.906 1 98 227 LEU B N 1
ATOM 4684 C CA . LEU B 1 227 ? -2.598 -14 -17.047 1 98 227 LEU B CA 1
ATOM 4685 C C . LEU B 1 227 ? -2.332 -15.109 -16.031 1 98 227 LEU B C 1
ATOM 4687 O O . LEU B 1 227 ? -1.186 -15.531 -15.852 1 98 227 LEU B O 1
ATOM 4691 N N . SER B 1 228 ? -3.311 -15.531 -15.367 1 96.56 228 SER B N 1
ATOM 4692 C CA . SER B 1 228 ? -3.33 -16.75 -14.57 1 96.56 228 SER B CA 1
ATOM 4693 C C . SER B 1 228 ? -4.344 -17.75 -15.117 1 96.56 228 SER B C 1
ATOM 4695 O O . SER B 1 228 ? -5.551 -17.531 -15.055 1 96.56 228 SER B O 1
ATOM 4697 N N . VAL B 1 229 ? -3.859 -18.828 -15.57 1 97 229 VAL B N 1
ATOM 4698 C CA . VAL B 1 229 ? -4.699 -19.828 -16.234 1 97 229 VAL B CA 1
ATOM 4699 C C . VAL B 1 229 ? -4.969 -20.984 -15.297 1 97 229 VAL B C 1
ATOM 4701 O O . VAL B 1 229 ? -4.039 -21.578 -14.742 1 97 229 VAL B O 1
ATOM 4704 N N . LEU B 1 230 ? -6.203 -21.312 -15.148 1 95.62 230 LEU B N 1
ATOM 4705 C CA . LEU B 1 230 ? -6.602 -22.391 -14.242 1 95.62 230 LEU B CA 1
ATOM 4706 C C . LEU B 1 230 ? -7.473 -23.422 -14.961 1 95.62 230 LEU B C 1
ATOM 4708 O O . LEU B 1 230 ? -8.453 -23.047 -15.609 1 95.62 230 LEU B O 1
ATOM 4712 N N . SER B 1 231 ? -7.094 -24.609 -14.992 1 96.62 231 SER B N 1
ATOM 4713 C CA . SER B 1 231 ? -7.891 -25.766 -15.391 1 96.62 231 SER B CA 1
ATOM 4714 C C . SER B 1 231 ? -8.258 -26.625 -14.188 1 96.62 231 SER B C 1
ATOM 4716 O O . SER B 1 231 ? -7.375 -27.078 -13.461 1 96.62 231 SER B O 1
ATOM 4718 N N . THR B 1 232 ? -9.516 -26.859 -14.008 1 94.5 232 THR B N 1
ATOM 4719 C CA . THR B 1 232 ? -9.945 -27.594 -12.82 1 94.5 232 THR B CA 1
ATOM 4720 C C . THR B 1 232 ? -10.891 -28.719 -13.203 1 94.5 232 THR B C 1
ATOM 4722 O O . THR B 1 232 ? -11.523 -28.688 -14.258 1 94.5 232 THR B O 1
ATOM 4725 N N . GLU B 1 233 ? -10.867 -29.75 -12.43 1 91.38 233 GLU B N 1
ATOM 4726 C CA . GLU B 1 233 ? -11.75 -30.906 -12.57 1 91.38 233 GLU B CA 1
ATOM 4727 C C . GLU B 1 233 ? -12.273 -31.359 -11.219 1 91.38 233 GLU B C 1
ATOM 4729 O O . GLU B 1 233 ? -11.531 -31.438 -10.242 1 91.38 233 GLU B O 1
ATOM 4734 N N . THR B 1 234 ? -13.602 -31.578 -11.289 1 91.88 234 THR B N 1
ATOM 4735 C CA . THR B 1 234 ? -14.141 -32.25 -10.094 1 91.88 234 THR B CA 1
ATOM 4736 C C . THR B 1 234 ? -13.664 -33.688 -10.008 1 91.88 234 THR B C 1
ATOM 4738 O O . THR B 1 234 ? -13.648 -34.406 -11.008 1 91.88 234 THR B O 1
ATOM 4741 N N . GLY B 1 235 ? -13.227 -34.031 -8.836 1 90.81 235 GLY B N 1
ATOM 4742 C CA . GLY B 1 235 ? -12.703 -35.375 -8.648 1 90.81 235 GLY B CA 1
ATOM 4743 C C . GLY B 1 235 ? -11.188 -35.438 -8.727 1 90.81 235 GLY B C 1
ATOM 4744 O O . GLY B 1 235 ? -10.516 -34.406 -8.734 1 90.81 235 GLY B O 1
ATOM 4745 N N . GLY B 1 236 ? -10.719 -36.688 -8.789 1 88.25 236 GLY B N 1
ATOM 4746 C CA . GLY B 1 236 ? -9.281 -36.906 -8.617 1 88.25 236 GLY B CA 1
ATOM 4747 C C . GLY B 1 236 ? -8.547 -37.125 -9.922 1 88.25 236 GLY B C 1
ATOM 4748 O O . GLY B 1 236 ? -7.383 -37.531 -9.914 1 88.25 236 GLY B O 1
ATOM 4749 N N . ASN B 1 237 ? -9.234 -36.875 -11.023 1 91.25 237 ASN B N 1
ATOM 4750 C CA . ASN B 1 237 ? -8.547 -37.094 -12.289 1 91.25 237 ASN B CA 1
ATOM 4751 C C . ASN B 1 237 ? -7.711 -35.906 -12.703 1 91.25 237 ASN B C 1
ATOM 4753 O O . ASN B 1 237 ? -8.227 -34.969 -13.305 1 91.25 237 ASN B O 1
ATOM 4757 N N . LEU B 1 238 ? -6.441 -36.031 -12.594 1 95 238 LEU B N 1
ATOM 4758 C CA . LEU B 1 238 ? -5.523 -34.906 -12.781 1 95 238 LEU B CA 1
ATOM 4759 C C . LEU B 1 238 ? -5.121 -34.781 -14.25 1 95 238 LEU B C 1
ATOM 4761 O O . LEU B 1 238 ? -4.871 -33.688 -14.734 1 95 238 LEU B O 1
ATOM 4765 N N . VAL B 1 239 ? -5.02 -35.844 -14.961 1 93.31 239 VAL B N 1
ATOM 4766 C CA . VAL B 1 239 ? -4.453 -35.875 -16.312 1 93.31 239 VAL B CA 1
ATOM 4767 C C . VAL B 1 239 ? -5.363 -35.094 -17.266 1 93.31 239 VAL B C 1
ATOM 4769 O O . VAL B 1 239 ? -4.891 -34.281 -18.078 1 93.31 239 VAL B O 1
ATOM 4772 N N . PRO B 1 240 ? -6.715 -35.25 -17.172 1 92.88 240 PRO B N 1
ATOM 4773 C CA . PRO B 1 240 ? -7.594 -34.438 -18.016 1 92.88 240 PRO B CA 1
ATOM 4774 C C . PRO B 1 240 ? -7.418 -32.938 -17.781 1 92.88 240 PRO B C 1
ATOM 4776 O O . PRO B 1 240 ? -7.445 -32.156 -18.734 1 92.88 240 PRO B O 1
ATOM 4779 N N . SER B 1 241 ? -7.285 -32.562 -16.562 1 95.06 241 SER B N 1
ATOM 4780 C CA . SER B 1 241 ? -7.062 -31.141 -16.234 1 95.06 241 SER B CA 1
ATOM 4781 C C . SER B 1 241 ? -5.754 -30.641 -16.844 1 95.06 241 SER B C 1
ATOM 4783 O O . SER B 1 241 ? -5.688 -29.516 -17.344 1 95.06 241 SER B O 1
ATOM 4785 N N . PHE B 1 242 ? -4.758 -31.453 -16.797 1 97.56 242 PHE B N 1
ATOM 4786 C CA . PHE B 1 242 ? -3.453 -31.125 -17.359 1 97.56 242 PHE B CA 1
ATOM 4787 C C . PHE B 1 242 ? -3.541 -30.969 -18.875 1 97.56 242 PHE B C 1
ATOM 4789 O O . PHE B 1 242 ? -3.018 -30 -19.438 1 97.56 242 PHE B O 1
ATOM 4796 N N . ARG B 1 243 ? -4.176 -31.891 -19.484 1 96 243 ARG B N 1
ATOM 4797 C CA . ARG B 1 243 ? -4.332 -31.828 -20.938 1 96 243 ARG B CA 1
ATOM 4798 C C . ARG B 1 243 ? -5.105 -30.578 -21.344 1 96 243 ARG B C 1
ATOM 4800 O O . ARG B 1 243 ? -4.742 -29.922 -22.328 1 96 243 ARG B O 1
ATOM 4807 N N . ARG B 1 244 ? -6.148 -30.297 -20.656 1 96.44 244 ARG B N 1
ATOM 4808 C CA . ARG B 1 244 ? -6.926 -29.078 -20.922 1 96.44 244 ARG B CA 1
ATOM 4809 C C . ARG B 1 244 ? -6.066 -27.828 -20.766 1 96.44 244 ARG B C 1
ATOM 4811 O O . ARG B 1 244 ? -6.16 -26.906 -21.562 1 96.44 244 ARG B O 1
ATOM 4818 N N . TRP B 1 245 ? -5.316 -27.812 -19.734 1 97.38 245 TRP B N 1
ATOM 4819 C CA . TRP B 1 245 ? -4.414 -26.703 -19.516 1 97.38 245 TRP B CA 1
ATOM 4820 C C . TRP B 1 245 ? -3.443 -26.531 -20.672 1 97.38 245 TRP B C 1
ATOM 4822 O O . TRP B 1 245 ? -3.227 -25.406 -21.156 1 97.38 245 TRP B O 1
ATOM 4832 N N . VAL B 1 246 ? -2.801 -27.625 -21.141 1 97.75 246 VAL B N 1
ATOM 4833 C CA . VAL B 1 246 ? -1.841 -27.578 -22.25 1 97.75 246 VAL B CA 1
ATOM 4834 C C . VAL B 1 246 ? -2.506 -26.984 -23.484 1 97.75 246 VAL B C 1
ATOM 4836 O O . VAL B 1 246 ? -1.973 -26.062 -24.109 1 97.75 246 VAL B O 1
ATOM 4839 N N . GLU B 1 247 ? -3.676 -27.5 -23.766 1 97.5 247 GLU B N 1
ATOM 4840 C CA . GLU B 1 247 ? -4.398 -27.047 -24.953 1 97.5 247 GLU B CA 1
ATOM 4841 C C . GLU B 1 247 ? -4.887 -25.609 -24.797 1 97.5 247 GLU B C 1
ATOM 4843 O O . GLU B 1 247 ? -4.844 -24.828 -25.75 1 97.5 247 GLU B O 1
ATOM 4848 N N . GLY B 1 248 ? -5.363 -25.312 -23.656 1 97.62 248 GLY B N 1
ATOM 4849 C CA . GLY B 1 248 ? -5.867 -23.984 -23.391 1 97.62 248 GLY B CA 1
ATOM 4850 C C . GLY B 1 248 ? -4.793 -22.906 -23.469 1 97.62 248 GLY B C 1
ATOM 4851 O O . GLY B 1 248 ? -4.996 -21.859 -24.062 1 97.62 248 GLY B O 1
ATOM 4852 N N . VAL B 1 249 ? -3.68 -23.156 -22.859 1 97.62 249 VAL B N 1
ATOM 4853 C CA . VAL B 1 249 ? -2.572 -22.203 -22.875 1 97.62 249 VAL B CA 1
ATOM 4854 C C . VAL B 1 249 ? -2.084 -22.016 -24.312 1 97.62 249 VAL B C 1
ATOM 4856 O O . VAL B 1 249 ? -1.755 -20.906 -24.719 1 97.62 249 VAL B O 1
ATOM 4859 N N . ALA B 1 250 ? -2.023 -23.125 -25.062 1 97 250 ALA B N 1
ATOM 4860 C CA . ALA B 1 250 ? -1.637 -23.031 -26.453 1 97 250 ALA B CA 1
ATOM 4861 C C . ALA B 1 250 ? -2.617 -22.172 -27.25 1 97 250 ALA B C 1
ATOM 4863 O O . ALA B 1 250 ? -2.209 -21.375 -28.109 1 97 250 ALA B O 1
ATOM 4864 N N . ALA B 1 251 ? -3.875 -22.344 -26.969 1 97.38 251 ALA B N 1
ATOM 4865 C CA . ALA B 1 251 ? -4.902 -21.547 -27.641 1 97.38 251 ALA B CA 1
ATOM 4866 C C . ALA B 1 251 ? -4.734 -20.062 -27.344 1 97.38 251 ALA B C 1
ATOM 4868 O O . ALA B 1 251 ? -4.82 -19.219 -28.234 1 97.38 251 ALA B O 1
ATOM 4869 N N . ILE B 1 252 ? -4.516 -19.75 -26.125 1 98.06 252 ILE B N 1
ATOM 4870 C CA . ILE B 1 252 ? -4.32 -18.359 -25.703 1 98.06 252 ILE B CA 1
ATOM 4871 C C . ILE B 1 252 ? -3.061 -17.797 -26.359 1 98.06 252 ILE B C 1
ATOM 4873 O O . ILE B 1 252 ? -3.061 -16.672 -26.844 1 98.06 252 ILE B O 1
ATOM 4877 N N . GLU B 1 253 ? -2.004 -18.531 -26.297 1 97.88 253 GLU B N 1
ATOM 4878 C CA . GLU B 1 253 ? -0.74 -18.094 -26.891 1 97.88 253 GLU B CA 1
ATOM 4879 C C . GLU B 1 253 ? -0.899 -17.781 -28.375 1 97.88 253 GLU B C 1
ATOM 4881 O O . GLU B 1 253 ? -0.331 -16.812 -28.875 1 97.88 253 GLU B O 1
ATOM 4886 N N . ASN B 1 254 ? -1.603 -18.641 -29.078 1 97.06 254 ASN B N 1
ATOM 4887 C CA . ASN B 1 254 ? -1.878 -18.391 -30.484 1 97.06 254 ASN B CA 1
ATOM 4888 C C . ASN B 1 254 ? -2.635 -17.078 -30.703 1 97.06 254 ASN B C 1
ATOM 4890 O O . ASN B 1 254 ? -2.361 -16.344 -31.656 1 97.06 254 ASN B O 1
ATOM 4894 N N . GLY B 1 255 ? -3.598 -16.859 -29.828 1 97 255 GLY B N 1
ATOM 4895 C CA . GLY B 1 255 ? -4.312 -15.602 -29.891 1 97 255 GLY B CA 1
ATOM 4896 C C . GLY B 1 255 ? -3.418 -14.398 -29.656 1 97 255 GLY B C 1
ATOM 4897 O O . GLY B 1 255 ? -3.527 -13.391 -30.359 1 97 255 GLY B O 1
ATOM 4898 N N . VAL B 1 256 ? -2.547 -14.484 -28.75 1 97.88 256 VAL B N 1
ATOM 4899 C CA . VAL B 1 256 ? -1.604 -13.414 -28.422 1 97.88 256 VAL B CA 1
ATOM 4900 C C . VAL B 1 256 ? -0.678 -13.164 -29.609 1 97.88 256 VAL B C 1
ATOM 4902 O O . VAL B 1 256 ? -0.412 -12.016 -29.969 1 97.88 256 VAL B O 1
ATOM 4905 N N . LYS B 1 257 ? -0.233 -14.227 -30.25 1 97.06 257 LYS B N 1
ATOM 4906 C CA . LYS B 1 257 ? 0.636 -14.117 -31.422 1 97.06 257 LYS B CA 1
ATOM 4907 C C . LYS B 1 257 ? -0.086 -13.438 -32.594 1 97.06 257 LYS B C 1
ATOM 4909 O O . LYS B 1 257 ? 0.51 -12.641 -33.312 1 97.06 257 LYS B O 1
ATOM 4914 N N . LYS B 1 258 ? -1.354 -13.75 -32.719 1 95.31 258 LYS B N 1
ATOM 4915 C CA . LYS B 1 258 ? -2.16 -13.164 -33.781 1 95.31 258 LYS B CA 1
ATOM 4916 C C . LYS B 1 258 ? -2.262 -11.648 -33.625 1 95.31 258 LYS B C 1
ATOM 4918 O O . LYS B 1 258 ? -2.391 -10.93 -34.625 1 95.31 258 LYS B O 1
ATOM 4923 N N . SER B 1 259 ? -2.186 -11.25 -32.438 1 92.31 259 SER B N 1
ATOM 4924 C CA . SER B 1 259 ? -2.256 -9.812 -32.188 1 92.31 259 SER B CA 1
ATOM 4925 C C . SER B 1 259 ? -0.874 -9.172 -32.219 1 92.31 259 SER B C 1
ATOM 4927 O O . SER B 1 259 ? -0.708 -8.008 -31.859 1 92.31 259 SER B O 1
ATOM 4929 N N . GLY B 1 260 ? 0.194 -9.938 -32.562 1 95.06 260 GLY B N 1
ATOM 4930 C CA . GLY B 1 260 ? 1.541 -9.422 -32.75 1 95.06 260 GLY B CA 1
ATOM 4931 C C . GLY B 1 260 ? 2.354 -9.414 -31.469 1 95.06 260 GLY B C 1
ATOM 4932 O O . GLY B 1 260 ? 3.367 -8.719 -31.375 1 95.06 260 GLY B O 1
ATOM 4933 N N . ASN B 1 261 ? 1.892 -10.164 -30.484 1 96.81 261 ASN B N 1
ATOM 4934 C CA . ASN B 1 261 ? 2.568 -10.203 -29.203 1 96.81 261 ASN B CA 1
ATOM 4935 C C . ASN B 1 261 ? 3.07 -11.609 -28.875 1 96.81 261 ASN B C 1
ATOM 4937 O O . ASN B 1 261 ? 2.863 -12.539 -29.656 1 96.81 261 ASN B O 1
ATOM 4941 N N . GLU B 1 262 ? 3.83 -11.719 -27.859 1 97.62 262 GLU B N 1
ATOM 4942 C CA . GLU B 1 262 ? 4.344 -12.992 -27.359 1 97.62 262 GLU B CA 1
ATOM 4943 C C . GLU B 1 262 ? 4.391 -13.008 -25.828 1 97.62 262 GLU B C 1
ATOM 4945 O O . GLU B 1 262 ? 4.324 -11.953 -25.188 1 97.62 262 GLU B O 1
ATOM 4950 N N . PHE B 1 263 ? 4.414 -14.195 -25.312 1 98.25 263 PHE B N 1
ATOM 4951 C CA . PHE B 1 263 ? 4.621 -14.305 -23.875 1 98.25 263 PHE B CA 1
ATOM 4952 C C . PHE B 1 263 ? 6.094 -14.117 -23.531 1 98.25 263 PHE B C 1
ATOM 4954 O O . PHE B 1 263 ? 6.973 -14.469 -24.312 1 98.25 263 PHE B O 1
ATOM 4961 N N . MET B 1 264 ? 6.348 -13.594 -22.344 1 98.12 264 MET B N 1
ATOM 4962 C CA . MET B 1 264 ? 7.707 -13.508 -21.812 1 98.12 264 MET B CA 1
ATOM 4963 C C . MET B 1 264 ? 8.312 -14.891 -21.625 1 98.12 264 MET B C 1
ATOM 4965 O O . MET B 1 264 ? 7.711 -15.758 -20.984 1 98.12 264 MET B O 1
ATOM 4969 N N . HIS B 1 265 ? 9.406 -15.125 -22.219 1 96.75 265 HIS B N 1
ATOM 4970 C CA . HIS B 1 265 ? 10.141 -16.375 -22.078 1 96.75 265 HIS B CA 1
ATOM 4971 C C . HIS B 1 265 ? 11.648 -16.141 -22.172 1 96.75 265 HIS B C 1
ATOM 4973 O O . HIS B 1 265 ? 12.109 -15.391 -23.031 1 96.75 265 HIS B O 1
ATOM 4979 N N . ASP B 1 266 ? 12.359 -16.672 -21.266 1 96.19 266 ASP B N 1
ATOM 4980 C CA . ASP B 1 266 ? 13.812 -16.594 -21.203 1 96.19 266 ASP B CA 1
ATOM 4981 C C . ASP B 1 266 ? 14.445 -17.969 -21.328 1 96.19 266 ASP B C 1
ATOM 4983 O O . ASP B 1 266 ? 13.914 -18.953 -20.797 1 96.19 266 ASP B O 1
ATOM 4987 N N . GLU B 1 267 ? 15.555 -18.047 -21.922 1 93.81 267 GLU B N 1
ATOM 4988 C CA . GLU B 1 267 ? 16.203 -19.328 -22.141 1 93.81 267 GLU B CA 1
ATOM 4989 C C . GLU B 1 267 ? 16.578 -19.984 -20.812 1 93.81 267 GLU B C 1
ATOM 4991 O O . GLU B 1 267 ? 16.453 -21.203 -20.656 1 93.81 267 GLU B O 1
ATOM 4996 N N . ARG B 1 268 ? 17.016 -19.266 -19.938 1 95.25 268 ARG B N 1
ATOM 4997 C CA . ARG B 1 268 ? 17.453 -19.828 -18.656 1 95.25 268 ARG B CA 1
ATOM 4998 C C . ARG B 1 268 ? 16.297 -19.953 -17.688 1 95.25 268 ARG B C 1
ATOM 5000 O O . ARG B 1 268 ? 16.109 -21 -17.062 1 95.25 268 ARG B O 1
ATOM 5007 N N . TYR B 1 269 ? 15.445 -18.938 -17.609 1 96.81 269 TYR B N 1
ATOM 5008 C CA . TYR B 1 269 ? 14.477 -18.828 -16.531 1 96.81 269 TYR B CA 1
ATOM 5009 C C . TYR B 1 269 ? 13.133 -19.422 -16.953 1 96.81 269 TYR B C 1
ATOM 5011 O O . TYR B 1 269 ? 12.258 -19.641 -16.109 1 96.81 269 TYR B O 1
ATOM 5019 N N . GLY B 1 270 ? 12.93 -19.734 -18.281 1 96.88 270 GLY B N 1
ATOM 5020 C CA . GLY B 1 270 ? 11.617 -20.172 -18.75 1 96.88 270 GLY B CA 1
ATOM 5021 C C . GLY B 1 270 ? 10.609 -19.031 -18.797 1 96.88 270 GLY B C 1
ATOM 5022 O O . GLY B 1 270 ? 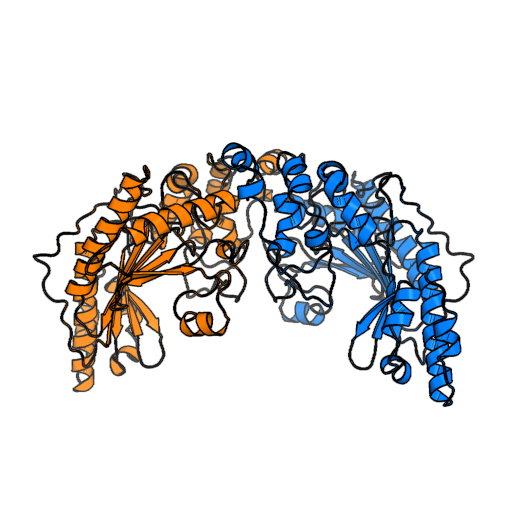10.938 -17.922 -19.234 1 96.88 270 GLY B O 1
ATOM 5023 N N . TYR B 1 271 ? 9.406 -19.359 -18.5 1 97.94 271 TYR B N 1
ATOM 5024 C CA . TYR B 1 271 ? 8.391 -18.312 -18.453 1 97.94 271 TYR B CA 1
ATOM 5025 C C . TYR B 1 271 ? 8.586 -17.391 -17.25 1 97.94 271 TYR B C 1
ATOM 5027 O O . TYR B 1 271 ? 8.758 -17.875 -16.125 1 97.94 271 TYR B O 1
ATOM 5035 N N . ILE B 1 272 ? 8.555 -16.125 -17.562 1 98.31 272 ILE B N 1
ATOM 5036 C CA . ILE B 1 272 ? 8.789 -15.102 -16.547 1 98.31 272 ILE B CA 1
ATOM 5037 C C . ILE B 1 272 ? 7.512 -14.875 -15.742 1 98.31 272 ILE B C 1
ATOM 5039 O O . ILE B 1 272 ? 6.418 -14.812 -16.297 1 98.31 272 ILE B O 1
ATOM 5043 N N . ALA B 1 273 ? 7.652 -14.758 -14.461 1 98 273 ALA B N 1
ATOM 5044 C CA . ALA B 1 273 ? 6.543 -14.461 -13.555 1 98 273 ALA B CA 1
ATOM 5045 C C . ALA B 1 273 ? 6.91 -13.344 -12.586 1 98 273 ALA B C 1
ATOM 5047 O O . ALA B 1 273 ? 8.094 -13.047 -12.383 1 98 273 ALA B O 1
ATOM 5048 N N . THR B 1 274 ? 5.949 -12.711 -12.062 1 97.25 274 THR B N 1
ATOM 5049 C CA . THR B 1 274 ? 6.152 -11.633 -11.102 1 97.25 274 THR B CA 1
ATOM 5050 C C . THR B 1 274 ? 6.832 -12.148 -9.844 1 97.25 274 THR B C 1
ATOM 5052 O O . THR B 1 274 ? 7.801 -11.562 -9.359 1 97.25 274 THR B O 1
ATOM 5055 N N . CYS B 1 275 ? 6.297 -13.227 -9.281 1 96.69 275 CYS B N 1
ATOM 5056 C CA . CYS B 1 275 ? 6.883 -13.859 -8.109 1 96.69 275 CYS B CA 1
ATOM 5057 C C . CYS B 1 275 ? 7.895 -14.922 -8.516 1 96.69 275 CYS B C 1
ATOM 5059 O O . CYS B 1 275 ? 7.598 -15.789 -9.328 1 96.69 275 CYS B O 1
ATOM 5061 N N . PRO B 1 276 ? 9.055 -14.914 -7.906 1 97.38 276 PRO B N 1
ATOM 5062 C CA . PRO B 1 276 ? 10.078 -15.891 -8.281 1 97.38 276 PRO B CA 1
ATOM 5063 C C . PRO B 1 276 ? 9.648 -17.328 -8.023 1 97.38 276 PRO B C 1
ATOM 5065 O O . PRO B 1 276 ? 10.203 -18.266 -8.609 1 97.38 276 PRO B O 1
ATOM 5068 N N . THR B 1 277 ? 8.641 -17.516 -7.168 1 95.5 277 THR B N 1
ATOM 5069 C CA . THR B 1 277 ? 8.164 -18.859 -6.891 1 95.5 277 THR B CA 1
ATOM 5070 C C . THR B 1 277 ? 7.5 -19.469 -8.125 1 95.5 277 THR B C 1
ATOM 5072 O O . THR B 1 277 ? 7.352 -20.688 -8.227 1 95.5 277 THR B O 1
ATOM 5075 N N . ASN B 1 278 ? 7.16 -18.609 -9.047 1 96.5 278 ASN B N 1
ATOM 5076 C CA . ASN B 1 278 ? 6.387 -19.062 -10.195 1 96.5 278 ASN B CA 1
ATOM 5077 C C . ASN B 1 278 ? 7.23 -19.094 -11.461 1 96.5 278 ASN B C 1
ATOM 5079 O O . ASN B 1 278 ? 6.746 -19.469 -12.531 1 96.5 278 ASN B O 1
ATOM 5083 N N . VAL B 1 279 ? 8.469 -18.719 -11.398 1 97 279 VAL B N 1
ATOM 5084 C CA . VAL B 1 279 ? 9.297 -18.656 -12.594 1 97 279 VAL B CA 1
ATOM 5085 C C . VAL B 1 279 ? 9.602 -20.062 -13.078 1 97 279 VAL B C 1
ATOM 5087 O O . VAL B 1 279 ? 9.633 -21.016 -12.289 1 97 279 VAL B O 1
ATOM 5090 N N . GLY B 1 280 ? 9.859 -20.297 -14.336 1 97.12 280 GLY B N 1
ATOM 5091 C CA . GLY B 1 280 ? 10.07 -21.594 -14.945 1 97.12 280 GLY B CA 1
ATOM 5092 C C . GLY B 1 280 ? 8.898 -22.062 -15.789 1 97.12 280 GLY B C 1
ATOM 5093 O O . GLY B 1 280 ? 8.484 -21.359 -16.719 1 97.12 280 GLY B O 1
ATOM 5094 N N . THR B 1 281 ? 8.312 -23.125 -15.391 1 96.56 281 THR B N 1
ATOM 5095 C CA . THR B 1 281 ? 7.086 -23.578 -16.047 1 96.56 281 THR B CA 1
ATOM 5096 C C . THR B 1 281 ? 5.883 -22.781 -15.547 1 96.56 281 THR B C 1
ATOM 5098 O O . THR B 1 281 ? 4.832 -22.766 -16.188 1 96.56 281 THR B O 1
ATOM 5101 N N . SER B 1 282 ? 6.035 -22.203 -14.406 1 96.75 282 SER B N 1
ATOM 5102 C CA . SER B 1 282 ? 4.996 -21.5 -13.648 1 96.75 282 SER B CA 1
ATOM 5103 C C . SER B 1 282 ? 3.836 -22.438 -13.32 1 96.75 282 SER B C 1
ATOM 5105 O O . SER B 1 282 ? 2.729 -21.984 -13.023 1 96.75 282 SER B O 1
ATOM 5107 N N . LEU B 1 283 ? 4.066 -23.703 -13.406 1 97.5 283 LEU B N 1
ATOM 5108 C CA . LEU B 1 283 ? 2.996 -24.688 -13.273 1 97.5 283 LEU B CA 1
ATOM 5109 C C . LEU B 1 283 ? 2.809 -25.094 -11.82 1 97.5 283 LEU B C 1
ATOM 5111 O O . LEU B 1 283 ? 3.775 -25.453 -11.141 1 97.5 283 LEU B O 1
ATOM 5115 N N . LYS B 1 284 ? 1.65 -24.953 -11.359 1 97.75 284 LYS B N 1
ATOM 5116 C CA . LYS B 1 284 ? 1.204 -25.531 -10.094 1 97.75 284 LYS B CA 1
ATOM 5117 C C . LYS B 1 284 ? 0.116 -26.578 -10.32 1 97.75 284 LYS B C 1
ATOM 5119 O O . LYS B 1 284 ? -0.902 -26.297 -10.953 1 97.75 284 LYS B O 1
ATOM 5124 N N . VAL B 1 285 ? 0.397 -27.719 -9.953 1 97.88 285 VAL B N 1
ATOM 5125 C CA . VAL B 1 285 ? -0.551 -28.828 -10 1 97.88 285 VAL B CA 1
ATOM 5126 C C . VAL B 1 285 ? -0.995 -29.188 -8.578 1 97.88 285 VAL B C 1
ATOM 5128 O O . VAL B 1 285 ? -0.164 -29.328 -7.68 1 97.88 285 VAL B O 1
ATOM 5131 N N . GLY B 1 286 ? -2.305 -29.266 -8.414 1 97.38 286 GLY B N 1
ATOM 5132 C CA . GLY B 1 286 ? -2.75 -29.531 -7.055 1 97.38 286 GLY B CA 1
ATOM 5133 C C . GLY B 1 286 ? -4.004 -30.375 -6.984 1 97.38 286 GLY B C 1
ATOM 5134 O O . GLY B 1 286 ? -4.688 -30.562 -7.992 1 97.38 286 GLY B O 1
ATOM 5135 N N . VAL B 1 287 ? -4.23 -31 -5.848 1 97.69 287 VAL B N 1
ATOM 5136 C CA . VAL B 1 287 ? -5.406 -31.812 -5.539 1 97.69 287 VAL B CA 1
ATOM 5137 C C . VAL B 1 287 ? -5.91 -31.484 -4.137 1 97.69 287 VAL B C 1
ATOM 5139 O O . VAL B 1 287 ? -5.125 -31.406 -3.189 1 97.69 287 VAL B O 1
ATOM 5142 N N . VAL B 1 288 ? -7.168 -31.219 -4.062 1 97.19 288 VAL B N 1
ATOM 5143 C CA . VAL B 1 288 ? -7.801 -31.078 -2.756 1 97.19 288 VAL B CA 1
ATOM 5144 C C . VAL B 1 288 ? -8.18 -32.438 -2.215 1 97.19 288 VAL B C 1
ATOM 5146 O O . VAL B 1 288 ? -8.984 -33.156 -2.82 1 97.19 288 VAL B O 1
ATOM 5149 N N . LEU B 1 289 ? -7.688 -32.75 -1.045 1 97.94 289 LEU B N 1
ATOM 5150 C CA . LEU B 1 289 ? -7.828 -34.094 -0.491 1 97.94 289 LEU B CA 1
ATOM 5151 C C . LEU B 1 289 ? -8.641 -34.062 0.799 1 97.94 289 LEU B C 1
ATOM 5153 O O . LEU B 1 289 ? -8.508 -33.156 1.604 1 97.94 289 LEU B O 1
ATOM 5157 N N . LYS B 1 290 ? -9.445 -35.031 0.922 1 97.88 290 LYS B N 1
ATOM 5158 C CA . LYS B 1 290 ? -10.086 -35.312 2.199 1 97.88 290 LYS B CA 1
ATOM 5159 C C . LYS B 1 290 ? -9.422 -36.531 2.865 1 97.88 290 LYS B C 1
ATOM 5161 O O . LYS B 1 290 ? -9.852 -37.656 2.658 1 97.88 290 LYS B O 1
ATOM 5166 N N . ILE B 1 291 ? -8.5 -36.219 3.686 1 97.75 291 ILE B N 1
ATOM 5167 C CA . ILE B 1 291 ? -7.719 -37.281 4.352 1 97.75 291 ILE B CA 1
ATOM 5168 C C . ILE B 1 291 ? -7.582 -36.938 5.836 1 97.75 291 ILE B C 1
ATOM 5170 O O . ILE B 1 291 ? -6.48 -36.688 6.324 1 97.75 291 ILE B O 1
ATOM 5174 N N . PRO B 1 292 ? -8.648 -37.031 6.551 1 97.38 292 PRO B N 1
ATOM 5175 C CA . PRO B 1 292 ? -8.695 -36.562 7.93 1 97.38 292 PRO B CA 1
ATOM 5176 C C . PRO B 1 292 ? -7.664 -37.219 8.836 1 97.38 292 PRO B C 1
ATOM 5178 O O . PRO B 1 292 ? -7.121 -36.594 9.742 1 97.38 292 PRO B O 1
ATOM 5181 N N . LYS B 1 293 ? -7.359 -38.469 8.75 1 97.31 293 LYS B N 1
ATOM 5182 C CA . LYS B 1 293 ? -6.391 -39.156 9.609 1 97.31 293 LYS B CA 1
ATOM 5183 C C . LYS B 1 293 ? -4.965 -38.688 9.297 1 97.31 293 LYS B C 1
ATOM 5185 O O . LYS B 1 293 ? -4.18 -38.438 10.203 1 97.31 293 LYS B O 1
ATOM 5190 N N . MET B 1 294 ? -4.703 -38.594 8.008 1 96.75 294 MET B N 1
ATOM 5191 C CA . MET B 1 294 ? -3.369 -38.156 7.598 1 96.75 294 MET B CA 1
ATOM 5192 C C . MET B 1 294 ? -3.113 -36.719 8 1 96.75 294 MET B C 1
ATOM 5194 O O . MET B 1 294 ? -1.983 -36.344 8.32 1 96.75 294 MET B O 1
ATOM 5198 N N . MET B 1 295 ? -4.133 -35.875 7.934 1 96.31 295 MET B N 1
ATOM 5199 C CA . MET B 1 295 ? -4.012 -34.469 8.289 1 96.31 295 MET B CA 1
ATOM 5200 C C . MET B 1 295 ? -3.633 -34.312 9.758 1 96.31 295 MET B C 1
ATOM 5202 O O . MET B 1 295 ? -3.029 -33.312 10.133 1 96.31 295 MET B O 1
ATOM 5206 N N . LYS B 1 296 ? -3.904 -35.281 10.539 1 95 296 LYS B N 1
ATOM 5207 C CA . LYS B 1 296 ? -3.604 -35.25 11.969 1 95 296 LYS B CA 1
ATOM 5208 C C . LYS B 1 296 ? -2.283 -35.969 12.273 1 95 296 LYS B C 1
ATOM 5210 O O . LYS B 1 296 ? -1.79 -35.906 13.398 1 95 296 LYS B O 1
ATOM 5215 N N . TYR B 1 297 ? -1.821 -36.594 11.281 1 94.44 297 TYR B N 1
ATOM 5216 C CA . TYR B 1 297 ? -0.58 -37.312 11.477 1 94.44 297 TYR B CA 1
ATOM 5217 C C . TYR B 1 297 ? 0.576 -36.375 11.773 1 94.44 297 TYR B C 1
ATOM 5219 O O . TYR B 1 297 ? 0.835 -35.438 11.008 1 94.44 297 TYR B O 1
ATOM 5227 N N . CYS B 1 298 ? 1.413 -36.594 12.734 1 90.5 298 CYS B N 1
ATOM 5228 C CA . CYS B 1 298 ? 2.387 -35.656 13.289 1 90.5 298 CYS B CA 1
ATOM 5229 C C . CYS B 1 298 ? 3.529 -35.406 12.312 1 90.5 298 CYS B C 1
ATOM 5231 O O . CYS B 1 298 ? 4.168 -34.344 12.344 1 90.5 298 CYS B O 1
ATOM 5233 N N . ARG B 1 299 ? 3.752 -36.375 11.453 1 93.75 299 ARG B N 1
ATOM 5234 C CA . ARG B 1 299 ? 4.898 -36.25 10.562 1 93.75 299 ARG B CA 1
ATOM 5235 C C . ARG B 1 299 ? 4.453 -35.875 9.148 1 93.75 299 ARG B C 1
ATOM 5237 O O . ARG B 1 299 ? 5.184 -36.094 8.18 1 93.75 299 ARG B O 1
ATOM 5244 N N . LEU B 1 300 ? 3.268 -35.375 8.977 1 95.19 300 LEU B N 1
ATOM 5245 C CA . LEU B 1 300 ? 2.746 -34.969 7.668 1 95.19 300 LEU B CA 1
ATOM 5246 C C . LEU B 1 300 ? 3.652 -33.938 7 1 95.19 300 LEU B C 1
ATOM 5248 O O . LEU B 1 300 ? 3.971 -34.062 5.816 1 95.19 300 LEU B O 1
ATOM 5252 N N . GLU B 1 301 ? 4.078 -32.969 7.758 1 92.44 301 GLU B N 1
ATOM 5253 C CA . GLU B 1 301 ? 4.918 -31.891 7.207 1 92.44 301 GLU B CA 1
ATOM 5254 C C . GLU B 1 301 ? 6.234 -32.469 6.676 1 92.44 301 GLU B C 1
ATOM 5256 O O . GLU B 1 301 ? 6.723 -32.031 5.629 1 92.44 301 GLU B O 1
ATOM 5261 N N . GLU B 1 302 ? 6.781 -33.312 7.441 1 93.38 302 GLU B N 1
ATOM 5262 C CA . GLU B 1 302 ? 8.008 -33.938 7.012 1 93.38 302 GLU B CA 1
ATOM 5263 C C . GLU B 1 302 ? 7.805 -34.719 5.707 1 93.38 302 GLU B C 1
ATOM 5265 O O . GLU B 1 302 ? 8.641 -34.656 4.801 1 93.38 302 GLU B O 1
ATOM 5270 N N . ALA B 1 303 ? 6.738 -35.469 5.641 1 94.94 303 ALA B N 1
ATOM 5271 C CA . ALA B 1 303 ? 6.426 -36.25 4.43 1 94.94 303 ALA B CA 1
ATOM 5272 C C . ALA B 1 303 ? 6.273 -35.312 3.227 1 94.94 303 ALA B C 1
ATOM 5274 O O . ALA B 1 303 ? 6.812 -35.594 2.15 1 94.94 303 ALA B O 1
ATOM 5275 N N . LEU B 1 304 ? 5.586 -34.25 3.412 1 95.31 304 LEU B N 1
ATOM 5276 C CA . LEU B 1 304 ? 5.363 -33.281 2.336 1 95.31 304 LEU B CA 1
ATOM 5277 C C . LEU B 1 304 ? 6.684 -32.688 1.864 1 95.31 304 LEU B C 1
ATOM 5279 O O . LEU B 1 304 ? 6.91 -32.531 0.661 1 95.31 304 LEU B O 1
ATOM 5283 N N . MET B 1 305 ? 7.496 -32.344 2.752 1 91.88 305 MET B N 1
ATOM 5284 C CA . MET B 1 305 ? 8.789 -31.766 2.412 1 91.88 305 MET B CA 1
ATOM 5285 C C . MET B 1 305 ? 9.625 -32.75 1.586 1 91.88 305 MET B C 1
ATOM 5287 O O . MET B 1 305 ? 10.242 -32.344 0.596 1 91.88 305 MET B O 1
ATOM 5291 N N . ARG B 1 306 ? 9.617 -33.938 1.98 1 93.31 306 ARG B N 1
ATOM 5292 C CA . ARG B 1 306 ? 10.383 -34.938 1.273 1 93.31 306 ARG B CA 1
ATOM 5293 C C . ARG B 1 306 ? 9.812 -35.188 -0.12 1 93.31 306 ARG B C 1
ATOM 5295 O O . ARG B 1 306 ? 10.562 -35.5 -1.055 1 93.31 306 ARG B O 1
ATOM 5302 N N . LEU B 1 307 ? 8.562 -35.031 -0.215 1 94.75 307 LEU B N 1
ATOM 5303 C CA . LEU B 1 307 ? 7.887 -35.25 -1.493 1 94.75 307 LEU B CA 1
ATOM 5304 C C . LEU B 1 307 ? 7.938 -33.969 -2.342 1 94.75 307 LEU B C 1
ATOM 5306 O O . LEU B 1 307 ? 7.496 -33.969 -3.494 1 94.75 307 LEU B O 1
ATOM 5310 N N . ARG B 1 308 ? 8.422 -32.781 -1.746 1 94.62 308 ARG B N 1
ATOM 5311 C CA . ARG B 1 308 ? 8.484 -31.469 -2.367 1 94.62 308 ARG B CA 1
ATOM 5312 C C . ARG B 1 308 ? 7.086 -30.969 -2.727 1 94.62 308 ARG B C 1
ATOM 5314 O O . ARG B 1 308 ? 6.863 -30.469 -3.83 1 94.62 308 ARG B O 1
ATOM 5321 N N . LEU B 1 309 ? 6.246 -31.297 -1.793 1 96.38 309 LEU B N 1
ATOM 5322 C CA . LEU B 1 309 ? 4.871 -30.828 -1.868 1 96.38 309 LEU B CA 1
ATOM 5323 C C . LEU B 1 309 ? 4.574 -29.844 -0.741 1 96.38 309 LEU B C 1
ATOM 5325 O O . LEU B 1 309 ? 5.281 -29.812 0.271 1 96.38 309 LEU B O 1
ATOM 5329 N N . GLU B 1 310 ? 3.59 -28.984 -0.986 1 94.56 310 GLU B N 1
ATOM 5330 C CA . GLU B 1 310 ? 3.09 -28.078 0.04 1 94.56 310 GLU B CA 1
ATOM 5331 C C . GLU B 1 310 ? 1.59 -28.25 0.252 1 94.56 310 GLU B C 1
ATOM 5333 O O . GLU B 1 310 ? 0.906 -28.844 -0.584 1 94.56 310 GLU B O 1
ATOM 5338 N N . LYS B 1 311 ? 1.155 -27.781 1.429 1 94.75 311 LYS B N 1
ATOM 5339 C CA . LYS B 1 311 ? -0.268 -27.906 1.729 1 94.75 311 LYS B CA 1
ATOM 5340 C C . LYS B 1 311 ? -0.875 -26.562 2.111 1 94.75 311 LYS B C 1
ATOM 5342 O O . LYS B 1 311 ? -0.175 -25.688 2.615 1 94.75 311 LYS B O 1
ATOM 5347 N N . ILE B 1 312 ? -2.098 -26.406 1.842 1 92 312 ILE B N 1
ATOM 5348 C CA . ILE B 1 312 ? -2.965 -25.359 2.367 1 92 312 ILE B CA 1
ATOM 5349 C C . ILE B 1 312 ? -4.16 -25.984 3.082 1 92 312 ILE B C 1
ATOM 5351 O O . ILE B 1 312 ? -4.914 -26.75 2.48 1 92 312 ILE B O 1
ATOM 5355 N N . ASP B 1 313 ? -4.262 -25.656 4.344 1 91.62 313 ASP B N 1
ATOM 5356 C CA . ASP B 1 313 ? -5.359 -26.203 5.133 1 91.62 313 ASP B CA 1
ATOM 5357 C C . ASP B 1 313 ? -6.676 -25.5 4.809 1 91.62 313 ASP B C 1
ATOM 5359 O O . ASP B 1 313 ? -6.77 -24.281 4.902 1 91.62 313 ASP B O 1
ATOM 5363 N N . LEU B 1 314 ? -7.609 -26.266 4.512 1 91 314 LEU B N 1
ATOM 5364 C CA . LEU B 1 314 ? -8.922 -25.734 4.168 1 91 314 LEU B CA 1
ATOM 5365 C C . LEU B 1 314 ? -9.969 -26.172 5.18 1 91 314 LEU B C 1
ATOM 5367 O O . LEU B 1 314 ? -11.148 -26.297 4.84 1 91 314 LEU B O 1
ATOM 5371 N N . GLY B 1 315 ? -9.547 -26.516 6.34 1 92.38 315 GLY B N 1
ATOM 5372 C CA . GLY B 1 315 ? -10.438 -27.016 7.375 1 92.38 315 GLY B CA 1
ATOM 5373 C C . GLY B 1 315 ? -10.531 -28.531 7.395 1 92.38 315 GLY B C 1
ATOM 5374 O O . GLY B 1 315 ? -9.656 -29.203 7.945 1 92.38 315 GLY B O 1
ATOM 5375 N N . ASP B 1 316 ? -11.602 -29 6.676 1 92.81 316 ASP B N 1
ATOM 5376 C CA . ASP B 1 316 ? -11.844 -30.438 6.68 1 92.81 316 ASP B CA 1
ATOM 5377 C C . ASP B 1 316 ? -11.07 -31.125 5.555 1 92.81 316 ASP B C 1
ATOM 5379 O O . ASP B 1 316 ? -11.055 -32.344 5.465 1 92.81 316 ASP B O 1
ATOM 5383 N N . CYS B 1 317 ? -10.453 -30.359 4.707 1 96.5 317 CYS B N 1
ATOM 5384 C CA . CYS B 1 317 ? -9.664 -30.844 3.584 1 96.5 317 CYS B CA 1
ATOM 5385 C C . CYS B 1 317 ? -8.336 -30.109 3.486 1 96.5 317 CYS B C 1
ATOM 5387 O O . CYS B 1 317 ? -8.094 -29.156 4.219 1 96.5 317 CYS B O 1
ATOM 5389 N N . VAL B 1 318 ? -7.48 -30.703 2.652 1 96.88 318 VAL B N 1
ATOM 5390 C CA . VAL B 1 318 ? -6.168 -30.094 2.453 1 96.88 318 VAL B CA 1
ATOM 5391 C C . VAL B 1 318 ? -5.867 -29.984 0.96 1 96.88 318 VAL B C 1
ATOM 5393 O O . VAL B 1 318 ? -6.207 -30.891 0.187 1 96.88 318 VAL B O 1
ATOM 5396 N N . ASP B 1 319 ? -5.383 -28.859 0.58 1 96.75 319 ASP B N 1
ATOM 5397 C CA . ASP B 1 319 ? -4.898 -28.672 -0.781 1 96.75 319 ASP B CA 1
ATOM 5398 C C . ASP B 1 319 ? -3.406 -28.984 -0.884 1 96.75 319 ASP B C 1
ATOM 5400 O O . ASP B 1 319 ? -2.584 -28.359 -0.21 1 96.75 319 ASP B O 1
ATOM 5404 N N . VAL B 1 320 ? -3.057 -29.938 -1.726 1 97.62 320 VAL B N 1
ATOM 5405 C CA . VAL B 1 320 ? -1.671 -30.375 -1.874 1 97.62 320 VAL B CA 1
ATOM 5406 C C . VAL B 1 320 ? -1.181 -30.062 -3.285 1 97.62 320 VAL B C 1
ATOM 5408 O O . VAL B 1 320 ? -1.852 -30.375 -4.27 1 97.62 320 VAL B O 1
ATOM 5411 N N . SER B 1 321 ? -0.019 -29.438 -3.361 1 97.5 321 SER B N 1
ATOM 5412 C CA . SER B 1 321 ? 0.518 -29.047 -4.668 1 97.5 321 SER B CA 1
ATOM 5413 C C . SER B 1 321 ? 2.043 -29.047 -4.656 1 97.5 321 SER B C 1
ATOM 5415 O O . SER B 1 321 ? 2.662 -29.203 -3.604 1 97.5 321 SER B O 1
ATOM 5417 N N . ASN B 1 322 ? 2.602 -28.953 -5.797 1 97.44 322 ASN B N 1
ATOM 5418 C CA . ASN B 1 322 ? 4.055 -28.938 -5.93 1 97.44 322 ASN B CA 1
ATOM 5419 C C . ASN B 1 322 ? 4.652 -27.641 -5.402 1 97.44 322 ASN B C 1
ATOM 5421 O O . ASN B 1 322 ? 4.051 -26.578 -5.539 1 97.44 322 ASN B O 1
ATOM 5425 N N . ILE B 1 323 ? 5.898 -27.688 -4.949 1 94.5 323 ILE B N 1
ATOM 5426 C CA . ILE B 1 323 ? 6.633 -26.516 -4.473 1 94.5 323 ILE B CA 1
ATOM 5427 C C . ILE B 1 323 ? 7.445 -25.922 -5.617 1 94.5 323 ILE B C 1
ATOM 5429 O O . ILE B 1 323 ? 7.387 -24.719 -5.867 1 94.5 323 ILE B O 1
ATOM 5433 N N . ASP B 1 324 ? 8.203 -26.766 -6.34 1 94.5 324 ASP B N 1
ATOM 5434 C CA . ASP B 1 324 ? 9.156 -26.297 -7.344 1 94.5 324 ASP B CA 1
ATOM 5435 C C . ASP B 1 324 ? 8.484 -26.156 -8.711 1 94.5 324 ASP B C 1
ATOM 5437 O O . ASP B 1 324 ? 7.652 -26.969 -9.086 1 94.5 324 ASP B O 1
ATOM 5441 N N . ARG B 1 325 ? 8.891 -25.109 -9.398 1 95.81 325 ARG B N 1
ATOM 5442 C CA . ARG B 1 325 ? 8.273 -24.828 -10.688 1 95.81 325 ARG B CA 1
ATOM 5443 C C . ARG B 1 325 ? 9.32 -24.594 -11.766 1 95.81 325 ARG B C 1
ATOM 5445 O O . ARG B 1 325 ? 8.992 -24.5 -12.945 1 95.81 325 ARG B O 1
ATOM 5452 N N . ILE B 1 326 ? 10.547 -24.469 -11.359 1 96 326 ILE B N 1
ATOM 5453 C CA . ILE B 1 326 ? 11.664 -24.359 -12.289 1 96 326 ILE B CA 1
ATOM 5454 C C . ILE B 1 326 ? 12.633 -25.516 -12.07 1 96 326 ILE B C 1
ATOM 5456 O O . ILE B 1 326 ? 12.727 -26.062 -10.969 1 96 326 ILE B O 1
ATOM 5460 N N . GLY B 1 327 ? 13.305 -26.016 -13.055 1 92.69 327 GLY B N 1
ATOM 5461 C CA . GLY B 1 327 ? 14.203 -27.156 -12.977 1 92.69 327 GLY B CA 1
ATOM 5462 C C . GLY B 1 327 ? 13.547 -28.469 -13.328 1 92.69 327 GLY B C 1
ATOM 5463 O O . GLY B 1 327 ? 14.227 -29.469 -13.547 1 92.69 327 GLY B O 1
ATOM 5464 N N . LEU B 1 328 ? 12.258 -28.469 -13.352 1 94.19 328 LEU B N 1
ATOM 5465 C CA . LEU B 1 328 ? 11.445 -29.609 -13.758 1 94.19 328 LEU B CA 1
ATOM 5466 C C . LEU B 1 328 ? 10.57 -29.266 -14.961 1 94.19 328 LEU B C 1
ATOM 5468 O O . LEU B 1 328 ? 10.172 -28.109 -15.125 1 94.19 328 LEU B O 1
ATOM 5472 N N . THR B 1 329 ? 10.344 -30.266 -15.75 1 96 329 THR B N 1
ATOM 5473 C CA . THR B 1 329 ? 9.391 -30.062 -16.828 1 96 329 THR B CA 1
ATOM 5474 C C . THR B 1 329 ? 7.953 -30.156 -16.312 1 96 329 THR B C 1
ATOM 5476 O O . THR B 1 329 ? 7.723 -30.594 -15.188 1 96 329 THR B O 1
ATOM 5479 N N . GLU B 1 330 ? 7.059 -29.734 -17.125 1 97.44 330 GLU B N 1
ATOM 5480 C CA . GLU B 1 330 ? 5.648 -29.812 -16.766 1 97.44 330 GLU B CA 1
ATOM 5481 C C . GLU B 1 330 ? 5.23 -31.234 -16.438 1 97.44 330 GLU B C 1
ATOM 5483 O O . GLU B 1 330 ? 4.539 -31.469 -15.438 1 97.44 330 GLU B O 1
ATOM 5488 N N . VAL B 1 331 ? 5.676 -32.156 -17.203 1 97.31 331 VAL B N 1
ATOM 5489 C CA . VAL B 1 331 ? 5.297 -33.531 -17.016 1 97.31 331 VAL B CA 1
ATOM 5490 C C . VAL B 1 331 ? 5.949 -34.062 -15.734 1 97.31 331 VAL B C 1
ATOM 5492 O O . VAL B 1 331 ? 5.336 -34.844 -14.992 1 97.31 331 VAL B O 1
ATOM 5495 N N . GLU B 1 332 ? 7.199 -33.75 -15.547 1 96.25 332 GLU B N 1
ATOM 5496 C CA . GLU B 1 332 ? 7.867 -34.156 -14.312 1 96.25 332 GLU B CA 1
ATOM 5497 C C . GLU B 1 332 ? 7.133 -33.625 -13.086 1 96.25 332 GLU B C 1
ATOM 5499 O O . GLU B 1 332 ? 7.023 -34.344 -12.078 1 96.25 332 GLU B O 1
ATOM 5504 N N . ILE B 1 333 ? 6.648 -32.406 -13.125 1 97 333 ILE B N 1
ATOM 5505 C CA . ILE B 1 333 ? 5.875 -31.828 -12.031 1 97 333 ILE B CA 1
ATOM 5506 C C . ILE B 1 333 ? 4.586 -32.625 -11.836 1 97 333 ILE B C 1
ATOM 5508 O O . ILE B 1 333 ? 4.23 -32.969 -10.703 1 97 333 ILE B O 1
ATOM 5512 N N . LEU B 1 334 ? 3.924 -32.906 -12.914 1 97.62 334 LEU B N 1
ATOM 5513 C CA . LEU B 1 334 ? 2.693 -33.688 -12.867 1 97.62 334 LEU B CA 1
ATOM 5514 C C . LEU B 1 334 ? 2.936 -35.031 -12.203 1 97.62 334 LEU B C 1
ATOM 5516 O O . LEU B 1 334 ? 2.184 -35.438 -11.312 1 97.62 334 LEU B O 1
ATOM 5520 N N . GLU B 1 335 ? 3.969 -35.688 -12.625 1 97.19 335 GLU B N 1
ATOM 5521 C CA . GLU B 1 335 ? 4.293 -37 -12.094 1 97.19 335 GLU B CA 1
ATOM 5522 C C . GLU B 1 335 ? 4.645 -36.938 -10.609 1 97.19 335 GLU B C 1
ATOM 5524 O O . GLU B 1 335 ? 4.262 -37.812 -9.836 1 97.19 335 GLU B O 1
ATOM 5529 N N . LEU B 1 336 ? 5.359 -35.938 -10.273 1 96.31 336 LEU B N 1
ATOM 5530 C CA . LEU B 1 336 ? 5.727 -35.719 -8.875 1 96.31 336 LEU B CA 1
ATOM 5531 C C . LEU B 1 336 ? 4.488 -35.594 -8 1 96.31 336 LEU B C 1
ATOM 5533 O O . LEU B 1 336 ? 4.398 -36.219 -6.941 1 96.31 336 LEU B O 1
ATOM 5537 N N . VAL B 1 337 ? 3.551 -34.812 -8.43 1 97.88 337 VAL B N 1
ATOM 5538 C CA . VAL B 1 337 ? 2.328 -34.562 -7.668 1 97.88 337 VAL B CA 1
ATOM 5539 C C . VAL B 1 337 ? 1.499 -35.844 -7.621 1 97.88 337 VAL B C 1
ATOM 5541 O O . VAL B 1 337 ? 0.942 -36.219 -6.578 1 97.88 337 VAL B O 1
ATOM 5544 N N . ILE B 1 338 ? 1.43 -36.562 -8.758 1 97.5 338 ILE B N 1
ATOM 5545 C CA . ILE B 1 338 ? 0.679 -37.812 -8.812 1 97.5 338 ILE B CA 1
ATOM 5546 C C . ILE B 1 338 ? 1.242 -38.812 -7.797 1 97.5 338 ILE B C 1
ATOM 5548 O O . ILE B 1 338 ? 0.492 -39.406 -7.016 1 97.5 338 ILE B O 1
ATOM 5552 N N . GLU B 1 339 ? 2.5 -38.969 -7.797 1 96.38 339 GLU B N 1
ATOM 5553 C CA . GLU B 1 339 ? 3.154 -39.875 -6.875 1 96.38 339 GLU B CA 1
ATOM 5554 C C . GLU B 1 339 ? 2.916 -39.469 -5.426 1 96.38 339 GLU B C 1
ATOM 5556 O O . GLU B 1 339 ? 2.617 -40.312 -4.578 1 96.38 339 GLU B O 1
ATOM 5561 N N . GLY B 1 340 ? 3.09 -38.25 -5.172 1 97.12 340 GLY B N 1
ATOM 5562 C CA . GLY B 1 340 ? 2.912 -37.75 -3.812 1 97.12 340 GLY B CA 1
ATOM 5563 C C . GLY B 1 340 ? 1.485 -37.875 -3.312 1 97.12 340 GLY B C 1
ATOM 5564 O O . GLY B 1 340 ? 1.258 -38.312 -2.174 1 97.12 340 GLY B O 1
ATOM 5565 N N . VAL B 1 341 ? 0.571 -37.5 -4.117 1 97.62 341 VAL B N 1
ATOM 5566 C CA . VAL B 1 341 ? -0.838 -37.594 -3.744 1 97.62 341 VAL B CA 1
ATOM 5567 C C . VAL B 1 341 ? -1.229 -39.031 -3.516 1 97.62 341 VAL B C 1
ATOM 5569 O O . VAL B 1 341 ? -1.936 -39.344 -2.555 1 97.62 341 VAL B O 1
ATOM 5572 N N . GLN B 1 342 ? -0.805 -39.906 -4.402 1 97.25 342 GLN B N 1
ATOM 5573 C CA . GLN B 1 342 ? -1.087 -41.344 -4.219 1 97.25 342 GLN B CA 1
ATOM 5574 C C . GLN B 1 342 ? -0.52 -41.844 -2.898 1 97.25 342 GLN B C 1
ATOM 5576 O O . GLN B 1 342 ? -1.166 -42.625 -2.201 1 97.25 342 GLN B O 1
ATOM 5581 N N . PHE B 1 343 ? 0.645 -41.438 -2.562 1 97.19 343 PHE B N 1
ATOM 5582 C CA . PHE B 1 343 ? 1.27 -41.812 -1.299 1 97.19 343 PHE B CA 1
ATOM 5583 C C . PHE B 1 343 ? 0.399 -41.375 -0.121 1 97.19 343 PHE B C 1
ATOM 5585 O O . PHE B 1 343 ? 0.166 -42.156 0.798 1 97.19 343 PHE B O 1
ATOM 5592 N N . LEU B 1 344 ? -0.059 -40.156 -0.135 1 97.69 344 LEU B N 1
ATOM 5593 C CA . LEU B 1 344 ? -0.871 -39.625 0.954 1 97.69 344 LEU B CA 1
ATOM 5594 C C . LEU B 1 344 ? -2.182 -40.375 1.08 1 97.69 344 LEU B C 1
ATOM 5596 O O . LEU B 1 344 ? -2.631 -40.656 2.191 1 97.69 344 LEU B O 1
ATOM 5600 N N . ILE B 1 345 ? -2.799 -40.719 -0.062 1 97.5 345 ILE B N 1
ATOM 5601 C CA . ILE B 1 345 ? -4.047 -41.469 -0.066 1 97.5 345 ILE B CA 1
ATOM 5602 C C . ILE B 1 345 ? -3.807 -42.875 0.483 1 97.5 345 ILE B C 1
ATOM 5604 O O . ILE B 1 345 ? -4.586 -43.344 1.299 1 97.5 345 ILE B O 1
ATOM 5608 N N . ASP B 1 346 ? -2.705 -43.5 0.035 1 97.44 346 ASP B N 1
ATOM 5609 C CA . ASP B 1 346 ? -2.359 -44.812 0.551 1 97.44 346 ASP B CA 1
ATOM 5610 C C . ASP B 1 346 ? -2.18 -44.781 2.066 1 97.44 346 ASP B C 1
ATOM 5612 O O . ASP B 1 346 ? -2.631 -45.688 2.77 1 97.44 346 ASP B O 1
ATOM 5616 N N . CYS B 1 347 ? -1.534 -43.781 2.51 1 97.44 347 CYS B N 1
ATOM 5617 C CA . CYS B 1 347 ? -1.322 -43.625 3.945 1 97.44 347 CYS B CA 1
ATOM 5618 C C . CYS B 1 347 ? -2.646 -43.438 4.676 1 97.44 347 CYS B C 1
ATOM 5620 O O . CYS B 1 347 ? -2.859 -44.031 5.746 1 97.44 347 CYS B O 1
ATOM 5622 N N . GLU B 1 348 ? -3.502 -42.594 4.125 1 97.81 348 GLU B N 1
ATOM 5623 C CA . GLU B 1 348 ? -4.828 -42.406 4.707 1 97.81 348 GLU B CA 1
ATOM 5624 C C . GLU B 1 348 ? -5.582 -43.719 4.816 1 97.81 348 GLU B C 1
ATOM 5626 O O . GLU B 1 348 ? -6.188 -44.031 5.852 1 97.81 348 GLU B O 1
ATOM 5631 N N . GLU B 1 349 ? -5.578 -44.531 3.787 1 97.56 349 GLU B N 1
ATOM 5632 C CA . GLU B 1 349 ? -6.258 -45.812 3.762 1 97.56 349 GLU B CA 1
ATOM 5633 C C . GLU B 1 349 ? -5.711 -46.75 4.84 1 97.56 349 GLU B C 1
ATOM 5635 O O . GLU B 1 349 ? -6.473 -47.469 5.496 1 97.56 349 GLU B O 1
ATOM 5640 N N . ARG B 1 350 ? -4.445 -46.719 5.012 1 97.56 350 ARG B N 1
ATOM 5641 C CA . ARG B 1 350 ? -3.807 -47.562 6.031 1 97.56 350 ARG B CA 1
ATOM 5642 C C . ARG B 1 350 ? -4.199 -47.094 7.434 1 97.56 350 ARG B C 1
ATOM 5644 O O . ARG B 1 350 ? -4.484 -47.906 8.305 1 97.56 350 ARG B O 1
ATOM 5651 N N . LEU B 1 351 ? -4.188 -45.844 7.594 1 97.5 351 LEU B N 1
ATOM 5652 C CA . LEU B 1 351 ? -4.562 -45.312 8.898 1 97.5 351 LEU B CA 1
ATOM 5653 C C . LEU B 1 351 ? -6.016 -45.625 9.219 1 97.5 351 LEU B C 1
ATOM 5655 O O . LEU B 1 351 ? -6.355 -45.906 10.375 1 97.5 351 LEU B O 1
ATOM 5659 N N . GLU B 1 352 ? -6.855 -45.562 8.203 1 96.88 352 GLU B N 1
ATOM 5660 C CA . GLU B 1 352 ? -8.258 -45.938 8.383 1 96.88 352 GLU B CA 1
ATOM 5661 C C . GLU B 1 352 ? -8.406 -47.375 8.852 1 96.88 352 GLU B C 1
ATOM 5663 O O . GLU B 1 352 ? -9.336 -47.719 9.594 1 96.88 352 GLU B O 1
ATOM 5668 N N . LYS B 1 353 ? -7.516 -48.219 8.461 1 97.31 353 LYS B N 1
ATOM 5669 C CA . LYS B 1 353 ? -7.535 -49.625 8.82 1 97.31 353 LYS B CA 1
ATOM 5670 C C . LYS B 1 353 ? -6.797 -49.875 10.133 1 97.31 353 LYS B C 1
ATOM 5672 O O . LYS B 1 353 ? -6.617 -51.031 10.539 1 97.31 353 LYS B O 1
ATOM 5677 N N . GLY B 1 354 ? -6.246 -48.844 10.742 1 95.69 354 GLY B N 1
ATOM 5678 C CA . GLY B 1 354 ? -5.562 -48.938 12.023 1 95.69 354 GLY B CA 1
ATOM 5679 C C . GLY B 1 354 ? -4.105 -49.344 11.891 1 95.69 354 GLY B C 1
ATOM 5680 O O . GLY B 1 354 ? -3.479 -49.75 12.875 1 95.69 354 GLY B O 1
ATOM 5681 N N . GLN B 1 355 ? -3.602 -49.188 10.664 1 96.69 355 GLN B N 1
ATOM 5682 C CA . GLN B 1 355 ? -2.213 -49.594 10.43 1 96.69 355 GLN B CA 1
ATOM 5683 C C . GLN B 1 355 ? -1.269 -48.406 10.703 1 96.69 355 GLN B C 1
ATOM 5685 O O . GLN B 1 355 ? -1.677 -47.25 10.641 1 96.69 355 GLN B O 1
ATOM 5690 N N . LYS B 1 356 ? -0.016 -48.781 11.062 1 94.88 356 LYS B N 1
ATOM 5691 C CA . LYS B 1 356 ? 1.024 -47.781 11.227 1 94.88 356 LYS B CA 1
ATOM 5692 C C . LYS B 1 356 ? 1.653 -47.406 9.891 1 94.88 356 LYS B C 1
ATOM 5694 O O . LYS B 1 356 ? 1.788 -48.281 9.008 1 94.88 356 LYS B O 1
ATOM 5699 N N . ILE B 1 357 ? 2.037 -46.094 9.734 1 95.38 357 ILE B N 1
ATOM 5700 C CA . ILE B 1 357 ? 2.537 -45.688 8.43 1 95.38 357 ILE B CA 1
ATOM 5701 C C . ILE B 1 357 ? 3.967 -45.156 8.57 1 95.38 357 ILE B C 1
ATOM 5703 O O . ILE B 1 357 ? 4.535 -44.625 7.613 1 95.38 357 ILE B O 1
ATOM 5707 N N . GLU B 1 358 ? 4.66 -45.281 9.688 1 94.19 358 GLU B N 1
ATOM 5708 C CA . GLU B 1 358 ? 5.992 -44.75 9.969 1 94.19 358 GLU B CA 1
ATOM 5709 C C . GLU B 1 358 ? 7.02 -45.281 8.977 1 94.19 358 GLU B C 1
ATOM 5711 O O . GLU B 1 358 ? 7.883 -44.562 8.508 1 94.19 358 GLU B O 1
ATOM 5716 N N . LYS B 1 359 ? 6.941 -46.531 8.734 1 93.31 359 LYS B N 1
ATOM 5717 C CA . LYS B 1 359 ? 7.914 -47.156 7.844 1 93.31 359 LYS B CA 1
ATOM 5718 C C . LYS B 1 359 ? 7.859 -46.562 6.449 1 93.31 359 LYS B C 1
ATOM 5720 O O . LYS B 1 359 ? 8.891 -46.406 5.785 1 93.31 359 LYS B O 1
ATOM 5725 N N . TYR B 1 360 ? 6.691 -46.219 6.035 1 92.94 360 TYR B N 1
ATOM 5726 C CA . TYR B 1 360 ? 6.523 -45.656 4.699 1 92.94 360 TYR B CA 1
ATOM 5727 C C . TYR B 1 360 ? 7.043 -44.219 4.633 1 92.94 360 TYR B C 1
ATOM 5729 O O . TYR B 1 360 ? 7.621 -43.812 3.625 1 92.94 360 TYR B O 1
ATOM 5737 N N . VAL B 1 361 ? 6.871 -43.469 5.66 1 92.06 361 VAL B N 1
ATOM 5738 C CA . VAL B 1 361 ? 7.379 -42.094 5.723 1 92.06 361 VAL B CA 1
ATOM 5739 C C . VAL B 1 361 ? 8.906 -42.125 5.793 1 92.06 361 VAL B C 1
ATOM 5741 O O . VAL B 1 361 ? 9.57 -41.281 5.176 1 92.06 361 VAL B O 1
ATOM 5744 N N . ASN B 1 362 ? 9.492 -43.094 6.465 1 89.25 362 ASN B N 1
ATOM 5745 C CA . ASN B 1 362 ? 10.93 -43.219 6.641 1 89.25 362 ASN B CA 1
ATOM 5746 C C . ASN B 1 362 ? 11.633 -43.5 5.32 1 89.25 362 ASN B C 1
ATOM 5748 O O . ASN B 1 362 ? 12.781 -43.125 5.117 1 89.25 362 ASN B O 1
ATOM 5752 N N . ILE B 1 363 ? 10.938 -44.125 4.445 1 88 363 ILE B N 1
ATOM 5753 C CA . ILE B 1 363 ? 11.594 -44.562 3.223 1 88 363 ILE B CA 1
ATOM 5754 C C . ILE B 1 363 ? 11.461 -43.469 2.146 1 88 363 ILE B C 1
ATOM 5756 O O . ILE B 1 363 ? 12.109 -43.562 1.098 1 88 363 ILE B O 1
ATOM 5760 N N . LEU B 1 364 ? 10.664 -42.562 2.484 1 87.31 364 LEU B N 1
ATOM 5761 C CA . LEU B 1 364 ? 10.57 -41.438 1.535 1 87.31 364 LEU B CA 1
ATOM 5762 C C . LEU B 1 364 ? 11.914 -40.75 1.358 1 87.31 364 LEU B C 1
ATOM 5764 O O . LEU B 1 364 ? 12.57 -40.406 2.342 1 87.31 364 LEU B O 1
ATOM 5768 N N . ARG B 1 365 ? 12.461 -40.844 0.297 1 74.69 365 ARG B N 1
ATOM 5769 C CA . ARG B 1 365 ? 13.719 -40.156 -0.004 1 74.69 365 ARG B CA 1
ATOM 5770 C C . ARG B 1 365 ? 13.469 -38.719 -0.377 1 74.69 365 ARG B C 1
ATOM 5772 O O . ARG B 1 365 ? 12.445 -38.375 -0.979 1 74.69 365 ARG B O 1
ATOM 5779 N N . GLN B 1 366 ? 14.312 -37.938 0.225 1 68.81 366 GLN B N 1
ATOM 5780 C CA . GLN B 1 366 ? 14.219 -36.531 -0.138 1 68.81 366 GLN B CA 1
ATOM 5781 C C . GLN B 1 366 ? 14.414 -36.344 -1.64 1 68.81 366 GLN B C 1
ATOM 5783 O O . GLN B 1 366 ? 15.43 -36.75 -2.201 1 68.81 366 GLN B O 1
ATOM 5788 N N . LYS B 1 367 ? 13.297 -35.906 -2.189 1 58.88 367 LYS B N 1
ATOM 5789 C CA . LYS B 1 367 ? 13.367 -35.625 -3.617 1 58.88 367 LYS B CA 1
ATOM 5790 C C . LYS B 1 367 ? 13.969 -34.25 -3.865 1 58.88 367 LYS B C 1
ATOM 5792 O O . LYS B 1 367 ? 13.742 -33.312 -3.09 1 58.88 367 LYS B O 1
#

Radius of gyration: 29.72 Å; Cα contacts (8 Å, |Δi|>4): 1525; chains: 2; bounding box: 61×91×66 Å

Solvent-accessible surface area (backbone atoms only — not comparable to full-atom values): 38027 Å² total; per-residue (Å²): 112,61,49,80,62,43,62,75,76,40,55,54,77,51,49,51,78,88,50,88,77,38,29,23,40,37,51,73,49,59,41,70,67,54,44,51,70,36,57,82,44,62,48,94,71,58,46,34,52,66,63,24,38,41,66,19,56,61,42,33,62,45,85,92,42,72,47,56,34,40,44,35,37,39,85,55,37,57,68,77,41,32,88,46,43,38,48,36,42,20,70,70,28,84,57,41,46,85,82,53,58,36,51,81,42,82,79,57,87,79,65,76,77,34,70,45,60,59,84,33,20,53,32,11,34,28,34,33,53,46,26,57,49,94,42,51,26,40,65,43,38,51,58,33,49,41,44,48,50,40,51,48,48,50,54,12,48,69,67,37,57,78,84,53,22,60,52,78,44,56,52,56,90,49,47,70,68,56,35,58,75,36,40,81,74,62,61,78,52,46,36,99,78,59,17,67,32,66,47,32,64,50,60,52,65,56,25,34,38,33,34,18,79,84,65,37,38,37,36,38,32,47,47,70,34,45,28,38,41,35,14,42,30,83,23,21,42,37,57,64,17,45,51,48,38,56,53,49,52,49,50,38,50,52,31,30,41,73,74,75,42,46,65,34,67,41,79,47,53,23,32,49,46,26,42,68,71,35,24,12,57,18,50,38,44,35,38,34,30,48,41,67,68,43,74,67,38,88,59,43,66,58,47,29,52,28,56,42,35,43,75,46,82,66,80,78,32,35,36,38,27,52,57,54,17,37,72,41,26,55,41,54,48,51,49,46,40,37,53,44,51,50,50,52,52,52,47,27,57,35,45,73,71,71,45,85,57,64,72,63,55,68,64,54,57,77,104,112,60,49,80,60,45,60,74,76,39,55,54,78,52,48,50,78,88,49,90,76,36,28,24,40,35,51,73,48,60,42,71,67,55,44,52,70,38,58,83,45,62,48,95,73,59,48,35,53,66,64,25,37,40,67,20,55,60,44,33,63,45,86,92,42,75,47,57,33,40,42,34,36,38,85,55,35,59,68,76,42,30,87,46,44,38,50,36,41,19,70,68,29,84,55,41,48,85,84,53,58,37,51,83,40,81,78,56,88,78,64,77,76,34,71,45,59,59,85,33,20,52,31,12,35,30,33,32,54,47,27,56,50,96,43,51,26,42,66,44,36,50,58,34,48,40,44,48,51,40,52,47,50,49,53,13,48,68,68,36,56,78,86,53,22,61,50,79,44,54,53,55,89,49,48,69,69,56,36,57,74,35,41,81,74,63,62,78,49,46,36,100,77,62,15,66,34,68,49,33,63,51,60,51,66,56,25,33,36,34,36,18,77,84,64,38,39,38,35,37,32,47,46,70,33,46,27,37,40,35,15,40,29,85,21,22,44,38,57,64,17,46,51,48,38,57,55,48,52,51,51,39,50,51,31,30,42,74,74,75,41,46,66,34,67,40,78,48,53,22,32,47,43,25,43,67,70,34,23,12,56,17,51,39,44,36,36,32,30,46,40,68,66,44,73,66,38,89,58,43,67,60,46,30,52,26,56,41,33,44,77,45,83,65,81,77,34,35,36,38,27,50,57,54,16,37,72,40,27,53,40,56,48,50,51,45,42,37,53,45,51,50,50,53,51,52,46,27,55,36,46,74,72,71,45,85,58,64,70,63,56,67,65,54,57,75,103

Organism: Ciona intestinalis (NCBI:txid7719)

Foldseek 3Di:
DLLQCVVVVDALVVVPADLPQAAALLSVQDDSVLSNVFSNFADPLGAGVCLFQVQRSVPRDDNVDYYHNGWFWALCRCVSSVSRLQSSLCVQFVGCHSPAAFDADLDQPPFDFQADDQVWFFKWKKKFFWAWHPATWLLHGDLVRLQVLLVLQVQLQCPDDDQSHWDKDQPPPDDPVRCVVVVVPDPQDAPVVRHRHSQCPPPPRNWIKIAGPVRQWMWTASGQGRIMIMGMDGHRRHVVSSVCRVVNVVSSQVSSVVVVIGIRQDGGFGGDGTGSQQTRQNMKIKTKTQQQQLVPDPCNVVLCQQLQWDWDDPDRIIIIIHRHRGPDYPNRRVNSRRVSVVLSVVCSVQVVVVHDCVVVSVPRGRD/DLLQCVVVVDALVVVPADLPQAAALLSVQDDSVLSNVFSNFADPLGDGVCLFQVQRSVPRDDNVDYYHNGWFWALCRCVSSVSRLQSSQCVQFVGCHSPAAFDADLDQPPPDFQADDQVWFFKWKKKFAWAWHPATWLLHGDLVRLQVLLVLQCQLQCPDDDQSHWDKDQPPPDDPVRCVVVVVPDPQDAPVVRHRDSQQPPPPRNWIKIAGPVRQWIWTASGQGRIMIMGMDGHRRHVVSSVCRVVNVVSSQVSSVVVVIGIRQDGGFGGDGTGSQQTRQNMKIKTKTQQQQLVPDPCNVVLCQQLQWDWDDPDRIIIIIHRHRGPDYPNRRVNSRRVSVVLSVVCSVCVVVVHDCVVVSVPRGRD

Nearest PDB structures (foldseek):
  3dre-assembly1_B  TM=9.423E-01  e=9.354E-50  Homo sapiens
  7tun-assembly2_B  TM=9.366E-01  e=7.564E-49  Homo sapiens
  1g0w-assembly1_A  TM=9.404E-01  e=1.149E-48  Bos taurus
  4q2r-assembly2_B  TM=9.272E-01  e=1.149E-48  Bos taurus
  3l2e-assembly4_B  TM=9.007E-01  e=2.261E-45  Namalycastis sp. ST01